Protein AF-A0A926GUL3-F1 (afdb_monomer_lite)

Secondary structure (DSSP, 8-state):
---PPPPP----------------PPP----S-------PPPPPSS-GGGHHHHHHHHHHHHHHHHHHHHHIIIIIHHHS-GGGS-HHHHHHHHHHHHHHHHHHHHHHHHHHHH--S-HHHHHHHHHHHHHHHHHHHHHHHTT----HHHHHHIIIIIHHHHHHHHHHHHHTT--SHHHHHHHHHHHHHHHHHHHHHSHHHHHHHTT-THHHHHSBT-----TT--S---HHHHT--B-HHHHHHHHHHHHHHHHTT--HHHHHHHHHHHHHHHHHHHHHH-PPPPSHHHHHHHHHHHHGGG----HHHHHHHHHHHHHHHHHHHHHHHHHHHHHHHHHHHHHHHHHHHTTGGGS---TT---EE-----TT-HHHHTT--TT-EEEEETTB-HHHHHHTT-HHHHHHHHHHH-EEEEEE-TT-SS-EEEEE-----

pLDDT: mean 81.29, std 16.84, range [35.5, 98.06]

Foldseek 3Di:
DDDDDDDDPPDDDDDDDDDPDPDPDDDDDDDDDDPPPPVPPDPPDDDCPCLVVLLVVLVVLLVVLLVVLLCCLPPVVVPDVCVPPDPVVLLVVLLVSLLSVLSSLLSLLLSLLSDPDALVVLLVQLVVLLVLLVVCVVCVVVVHDDPPVSLSCNQAPSLLNSLLSNLLSLLVVPPDPLVLLLVLLVLLLVLLLCCLPNPVVVCVVVVDLVQLSNWHQNDNPDPPPPPPPDCSSNLDTQHSSNSNNSSSLSSNCSNVVFDNPQLSVQLSVQQSVQSVCCVVVVDNDRSSNSSSVSSCVRRVVVDPDDPVSVVVSVVVSVVSVVVSVVSNVVSVVVVVVVVVVVVVVLCVLQVVVVVPCPDPQDKDFAQDDDPPDPCVVLVHDGGKIFQDKQNHGLSVCVVVVNNVVSVVCCQAQKIWTFIDHSPDPDTDIRTGHHDDD

Radius of gyration: 31.2 Å; chains: 1; bounding box: 83×80×85 Å

Structure (mmCIF, N/CA/C/O backbone):
data_AF-A0A926GUL3-F1
#
_entry.id   AF-A0A926GUL3-F1
#
loop_
_atom_site.group_PDB
_atom_site.id
_atom_site.type_symbol
_atom_site.label_atom_id
_atom_site.label_alt_id
_atom_site.label_comp_id
_atom_site.label_asym_id
_atom_site.label_entity_id
_atom_site.label_seq_id
_atom_site.pdbx_PDB_ins_code
_atom_site.Cartn_x
_atom_site.Cartn_y
_atom_site.Cartn_z
_atom_site.occupancy
_atom_site.B_iso_or_equiv
_atom_site.auth_seq_id
_atom_site.auth_comp_id
_atom_site.auth_asym_id
_atom_site.auth_atom_id
_atom_site.pdbx_PDB_model_num
ATOM 1 N N . ASP A 1 1 ? -39.884 53.398 3.215 1.00 43.50 1 ASP A N 1
ATOM 2 C CA . ASP A 1 1 ? -39.835 52.366 4.265 1.00 43.50 1 ASP A CA 1
ATOM 3 C C . ASP A 1 1 ? -38.412 52.069 4.685 1.00 43.50 1 ASP A C 1
ATOM 5 O O . ASP A 1 1 ? -37.784 51.127 4.225 1.00 43.50 1 ASP A O 1
ATOM 9 N N . THR A 1 2 ? -37.895 52.948 5.535 1.00 39.59 2 THR A N 1
ATOM 10 C CA . THR A 1 2 ? -36.598 52.853 6.206 1.00 39.59 2 THR A CA 1
ATOM 11 C C . THR A 1 2 ? -36.894 52.730 7.696 1.00 39.59 2 THR A C 1
ATOM 13 O O . THR A 1 2 ? -37.360 53.690 8.304 1.00 39.59 2 THR A O 1
ATOM 16 N N . GLY A 1 3 ? -36.718 51.532 8.255 1.00 40.47 3 GLY A N 1
ATOM 17 C CA . GLY A 1 3 ? -36.933 51.255 9.674 1.00 40.47 3 GLY A CA 1
ATOM 18 C C . GLY A 1 3 ? -35.628 51.376 10.451 1.00 40.47 3 GLY A C 1
ATOM 19 O O . GLY A 1 3 ? -34.802 50.469 10.401 1.00 40.47 3 GLY A O 1
ATOM 20 N N . GLU A 1 4 ? -35.452 52.494 11.149 1.00 43.16 4 GLU A N 1
ATOM 21 C CA . GLU A 1 4 ? -34.410 52.684 12.159 1.00 43.16 4 GLU A CA 1
ATOM 22 C C . GLU A 1 4 ? -34.867 52.070 13.489 1.00 43.16 4 GLU A C 1
ATOM 24 O O . GLU A 1 4 ? -35.950 52.379 13.989 1.00 43.16 4 GLU A O 1
ATOM 29 N N . THR A 1 5 ? -34.045 51.204 14.082 1.00 46.03 5 THR A N 1
ATOM 30 C CA . THR A 1 5 ? -34.223 50.744 15.465 1.00 46.03 5 THR A CA 1
ATOM 31 C C . THR A 1 5 ? -33.399 51.612 16.406 1.00 46.03 5 THR A C 1
ATOM 33 O O . THR A 1 5 ? -32.172 51.657 16.321 1.00 46.03 5 THR A O 1
ATOM 36 N N . TYR A 1 6 ? -34.118 52.290 17.294 1.00 47.81 6 TYR A N 1
ATOM 37 C CA . TYR A 1 6 ? -33.651 53.165 18.363 1.00 47.81 6 TYR A CA 1
ATOM 38 C C . TYR A 1 6 ? -32.886 52.365 19.436 1.00 47.81 6 TYR A C 1
ATOM 40 O O . TYR A 1 6 ? -33.373 51.337 19.904 1.00 47.81 6 TYR A O 1
ATOM 48 N N . PHE A 1 7 ? -31.692 52.829 19.812 1.00 49.81 7 PHE A N 1
ATOM 49 C CA . PHE A 1 7 ? -30.850 52.245 20.862 1.00 49.81 7 PHE A CA 1
ATOM 50 C C . PHE A 1 7 ? -31.010 53.083 22.139 1.00 49.81 7 PHE A C 1
ATOM 52 O O . PHE A 1 7 ? -30.735 54.282 22.117 1.00 49.81 7 PHE A O 1
ATOM 59 N N . ASP A 1 8 ? -31.478 52.470 23.228 1.00 56.69 8 ASP A N 1
ATOM 60 C CA . ASP A 1 8 ? -31.654 53.104 24.543 1.00 56.69 8 ASP A CA 1
ATOM 61 C C . ASP A 1 8 ? -30.373 52.925 25.390 1.00 56.69 8 ASP A C 1
ATOM 63 O O . ASP A 1 8 ? -29.989 51.787 25.664 1.00 56.69 8 ASP A O 1
ATOM 67 N N . PRO A 1 9 ? -29.663 54.003 25.783 1.00 48.97 9 PRO A N 1
ATOM 68 C CA . PRO A 1 9 ? -28.364 53.913 26.448 1.00 48.97 9 PRO A CA 1
ATOM 69 C C . PRO A 1 9 ? -28.423 53.974 27.989 1.00 48.97 9 PRO A C 1
ATOM 71 O O . PRO A 1 9 ? -27.456 54.416 28.608 1.00 48.97 9 PRO A O 1
ATOM 74 N N . THR A 1 10 ? -29.516 53.560 28.640 1.00 50.09 10 THR A N 1
ATOM 75 C CA . THR A 1 10 ? -29.685 53.753 30.100 1.00 50.09 10 THR A CA 1
ATOM 76 C C . THR A 1 10 ? -29.604 52.501 30.984 1.00 50.09 10 THR A C 1
ATOM 78 O O . THR A 1 10 ? -30.070 52.527 32.122 1.00 50.09 10 THR A O 1
ATOM 81 N N . GLU A 1 11 ? -28.934 51.430 30.547 1.00 47.44 11 GLU A N 1
ATOM 82 C CA . GLU A 1 11 ? -28.705 50.252 31.402 1.00 47.44 11 GLU A CA 1
ATOM 83 C C . GLU A 1 11 ? -27.332 50.295 32.119 1.00 47.44 11 GLU A C 1
ATOM 85 O O . GLU A 1 11 ? -26.288 50.351 31.460 1.00 47.44 11 GLU A O 1
ATOM 90 N N . PRO A 1 12 ? -27.282 50.292 33.468 1.00 49.47 12 PRO A N 1
ATOM 91 C CA . PRO A 1 12 ? -26.031 50.335 34.218 1.00 49.47 12 PRO A CA 1
ATOM 92 C C . PRO A 1 12 ? -25.277 48.999 34.157 1.00 49.47 12 PRO A C 1
ATOM 94 O O . PRO A 1 12 ? -25.851 47.920 34.293 1.00 49.47 12 PRO A O 1
ATOM 97 N N . ALA A 1 13 ? -23.956 49.096 33.992 1.00 53.69 13 ALA A N 1
ATOM 98 C CA . ALA A 1 13 ? -23.019 47.982 33.898 1.00 53.69 13 ALA A CA 1
ATOM 99 C C . ALA A 1 13 ? -23.035 47.095 35.158 1.00 53.69 13 ALA A C 1
ATOM 101 O O . ALA A 1 13 ? -22.358 47.379 36.146 1.00 53.69 13 ALA A O 1
ATOM 102 N N . ALA A 1 14 ? -23.790 45.998 35.100 1.00 42.88 14 ALA A N 1
ATOM 103 C CA . ALA A 1 14 ? -23.750 44.934 36.090 1.00 42.88 14 ALA A CA 1
ATOM 104 C C . ALA A 1 14 ? -22.632 43.928 35.757 1.00 42.88 14 ALA A C 1
ATOM 106 O O . ALA A 1 14 ? -22.643 43.257 34.724 1.00 42.88 14 ALA A O 1
ATOM 107 N N . ASP A 1 15 ? -21.642 43.914 36.647 1.00 45.38 15 ASP A N 1
ATOM 108 C CA . ASP A 1 15 ? -20.749 42.823 37.049 1.00 45.38 15 ASP A CA 1
ATOM 109 C C . ASP A 1 15 ? -20.768 41.537 36.192 1.00 45.38 15 ASP A C 1
ATOM 111 O O . ASP A 1 15 ? -21.610 40.649 36.347 1.00 45.38 15 ASP A O 1
ATOM 115 N N . ARG A 1 16 ? -19.788 41.416 35.286 1.00 37.22 16 ARG A N 1
ATOM 116 C CA . ARG A 1 16 ? -19.527 40.195 34.512 1.00 37.22 16 ARG A CA 1
ATOM 117 C C . ARG A 1 16 ? -18.467 39.348 35.211 1.00 37.22 16 ARG A C 1
ATOM 119 O O . ARG A 1 16 ? -17.282 39.435 34.898 1.00 37.22 16 ARG A O 1
ATOM 126 N N . SER A 1 17 ? -18.918 38.464 36.093 1.00 37.03 17 SER A N 1
ATOM 127 C CA . SER A 1 17 ? -18.173 37.249 36.436 1.00 37.03 17 SER A CA 1
ATOM 128 C C . SER A 1 17 ? -18.239 36.248 35.265 1.00 37.03 17 SER A C 1
ATOM 130 O O . SER A 1 17 ? -19.301 36.104 34.654 1.00 37.03 17 SER A O 1
ATOM 132 N N . PRO A 1 18 ? -17.149 35.538 34.911 1.00 40.62 18 PRO A N 1
ATOM 133 C CA . PRO A 1 18 ? -17.146 34.609 33.784 1.00 40.62 18 PRO A CA 1
ATOM 134 C C . PRO A 1 18 ? -17.850 33.298 34.163 1.00 40.62 18 PRO A C 1
ATOM 136 O O . PRO A 1 18 ? -17.238 32.366 34.680 1.00 40.62 18 PRO A O 1
ATOM 139 N N . VAL A 1 19 ? -19.151 33.217 33.884 1.00 38.78 19 VAL A N 1
ATOM 140 C CA . VAL A 1 19 ? -19.893 31.952 33.883 1.00 38.78 19 VAL A CA 1
ATOM 141 C C . VAL A 1 19 ? -19.666 31.276 32.533 1.00 38.78 19 VAL A C 1
ATOM 143 O O . VAL A 1 19 ? -20.175 31.703 31.499 1.00 38.78 19 VAL A O 1
ATOM 146 N N . VAL A 1 20 ? -18.865 30.212 32.544 1.00 48.06 20 VAL A N 1
ATOM 147 C CA . VAL A 1 20 ? -18.737 29.264 31.434 1.00 48.06 20 VAL A CA 1
ATOM 148 C C . VAL A 1 20 ? -20.038 28.461 31.365 1.00 48.06 20 VAL A C 1
ATOM 150 O O . VAL A 1 20 ? -20.198 27.465 32.067 1.00 48.06 20 VAL A O 1
ATOM 153 N N . ALA A 1 21 ? -20.986 28.920 30.548 1.00 37.88 21 ALA A N 1
ATOM 154 C CA . ALA A 1 21 ? -22.231 28.216 30.268 1.00 37.88 21 ALA A CA 1
ATOM 155 C C . ALA A 1 21 ? -22.086 27.376 28.988 1.00 37.88 21 ALA A C 1
ATOM 157 O O . ALA A 1 21 ? -22.093 27.887 27.869 1.00 37.88 21 ALA A O 1
ATOM 158 N N . ASN A 1 22 ? -21.950 26.063 29.179 1.00 48.53 22 ASN A N 1
ATOM 159 C CA . ASN A 1 22 ? -22.409 25.067 28.219 1.00 48.53 22 ASN A CA 1
ATOM 160 C C . ASN A 1 22 ? -23.938 25.044 28.296 1.00 48.53 22 ASN A C 1
ATOM 162 O O . ASN A 1 22 ? -24.483 24.509 29.258 1.00 48.53 22 ASN A O 1
ATOM 166 N N . GLU A 1 23 ? -24.625 25.586 27.296 1.00 35.50 23 GLU A N 1
ATOM 167 C CA . GLU A 1 23 ? -26.082 25.486 27.209 1.00 35.50 23 GLU A CA 1
ATOM 168 C C . GLU A 1 23 ? -26.498 25.221 25.756 1.00 35.50 23 GLU A C 1
ATOM 170 O O . GLU A 1 23 ? -26.817 26.114 24.979 1.00 35.50 23 GLU A O 1
ATOM 175 N N . PHE A 1 24 ? -26.446 23.945 25.368 1.00 38.06 24 PHE A N 1
ATOM 176 C CA . PHE A 1 24 ? -27.265 23.430 24.274 1.00 38.06 24 PHE A CA 1
ATOM 177 C C . PHE A 1 24 ? -28.557 22.907 24.902 1.00 38.06 24 PHE A C 1
ATOM 179 O O . PHE A 1 24 ? -28.586 21.811 25.461 1.00 38.06 24 PHE A O 1
ATOM 186 N N . ALA A 1 25 ? -29.615 23.713 24.839 1.00 36.50 25 ALA A N 1
ATOM 187 C CA . ALA A 1 25 ? -30.956 23.296 25.222 1.00 36.50 25 ALA A CA 1
ATOM 188 C C . ALA A 1 25 ? -31.497 22.248 24.221 1.00 36.50 25 ALA A C 1
ATOM 190 O O . ALA A 1 25 ? -31.388 22.456 23.008 1.00 36.50 25 ALA A O 1
ATOM 191 N N . PRO A 1 26 ? -32.091 21.129 24.677 1.00 48.09 26 PRO A N 1
ATOM 192 C CA . PRO A 1 26 ? -32.763 20.192 23.792 1.00 48.09 26 PRO A CA 1
ATOM 193 C C . PRO A 1 26 ? -34.141 20.725 23.382 1.00 48.09 26 PRO A C 1
ATOM 195 O O . PRO A 1 26 ? -34.960 21.125 24.208 1.00 48.09 26 PRO A O 1
ATOM 198 N N . VAL A 1 27 ? -34.392 20.683 22.075 1.00 44.69 27 VAL A N 1
ATOM 199 C CA . VAL A 1 27 ? -35.704 20.875 21.452 1.00 44.69 27 VAL A CA 1
ATOM 200 C C . VAL A 1 27 ? -36.657 19.796 21.974 1.00 44.69 27 VAL A C 1
ATOM 202 O O . VAL A 1 27 ? -36.410 18.606 21.780 1.00 44.69 27 VAL A O 1
ATOM 205 N N . SER A 1 28 ? -37.748 20.199 22.633 1.00 45.41 28 SER A N 1
ATOM 206 C CA . SER A 1 28 ? -38.813 19.282 23.043 1.00 45.41 28 SER A CA 1
ATOM 207 C C . SER A 1 28 ? -39.594 18.826 21.810 1.00 45.41 28 SER A C 1
ATOM 209 O O . SER A 1 28 ? -40.370 19.593 21.237 1.00 45.41 28 SER A O 1
ATOM 211 N N . GLN A 1 29 ? -39.377 17.583 21.390 1.00 45.66 29 GLN A N 1
ATOM 212 C CA . GLN A 1 29 ? -40.174 16.928 20.361 1.00 45.66 29 GLN A CA 1
ATOM 213 C C . GLN A 1 29 ? -41.268 16.110 21.053 1.00 45.66 29 GLN A C 1
ATOM 215 O O . GLN A 1 29 ? -40.984 15.185 21.811 1.00 45.66 29 GLN A O 1
ATOM 220 N N . THR A 1 30 ? -42.514 16.517 20.834 1.00 49.25 30 THR A N 1
ATOM 221 C CA . THR A 1 30 ? -43.728 15.900 21.363 1.00 49.25 30 THR A CA 1
ATOM 222 C C . THR A 1 30 ? -44.063 14.589 20.644 1.00 49.25 30 THR A C 1
ATOM 224 O O . THR A 1 30 ? -44.147 14.535 19.421 1.00 49.25 30 THR A O 1
ATOM 227 N N . ASP A 1 31 ? -44.252 13.556 21.465 1.00 50.00 31 ASP A N 1
ATOM 228 C CA . ASP A 1 31 ? -45.181 12.425 21.374 1.00 50.00 31 ASP A CA 1
ATOM 229 C C . ASP A 1 31 ? -45.368 11.671 20.047 1.00 50.00 31 ASP A C 1
ATOM 231 O O . ASP A 1 31 ? -46.116 12.062 19.152 1.00 50.00 31 ASP A O 1
ATOM 235 N N . GLY A 1 32 ? -44.808 10.455 20.017 1.00 52.62 32 GLY A N 1
ATOM 236 C CA . GLY A 1 32 ? -45.192 9.405 19.076 1.00 52.62 32 GLY A CA 1
ATOM 237 C C . GLY A 1 32 ? -44.403 8.103 19.248 1.00 52.62 32 GLY A C 1
ATOM 238 O O . GLY A 1 32 ? -43.419 7.893 18.552 1.00 52.62 32 GLY A O 1
ATOM 239 N N . ALA A 1 33 ? -44.891 7.217 20.127 1.00 47.62 33 ALA A N 1
ATOM 240 C CA . ALA A 1 33 ? -44.475 5.820 20.358 1.00 47.62 33 ALA A CA 1
ATOM 241 C C . ALA A 1 33 ? -43.126 5.577 21.085 1.00 47.62 33 ALA A C 1
ATOM 243 O O . ALA A 1 33 ? -42.056 5.441 20.495 1.00 47.62 33 ALA A O 1
ATOM 244 N N . ASN A 1 34 ? -43.242 5.421 22.410 1.00 49.00 34 ASN A N 1
ATOM 245 C CA . ASN A 1 34 ? -42.212 5.011 23.367 1.00 49.00 34 ASN A CA 1
ATOM 246 C C . ASN A 1 34 ? -41.619 3.620 23.067 1.00 49.00 34 ASN A C 1
ATOM 248 O O . ASN A 1 34 ? -42.086 2.600 23.569 1.00 49.00 34 ASN A O 1
ATOM 252 N N . THR A 1 35 ? -40.502 3.591 22.349 1.00 50.16 35 THR A N 1
ATOM 253 C CA . THR A 1 35 ? -39.385 2.701 22.693 1.00 50.16 35 THR A CA 1
ATOM 254 C C . THR A 1 35 ? -38.302 3.583 23.285 1.00 50.16 35 THR A C 1
ATOM 256 O O . THR A 1 35 ? -37.533 4.194 22.547 1.00 50.16 35 THR A O 1
ATOM 259 N N . THR A 1 36 ? -38.284 3.702 24.613 1.00 51.44 36 THR A N 1
ATOM 260 C CA . THR A 1 36 ? -37.232 4.380 25.376 1.00 51.44 36 THR A CA 1
ATOM 261 C C . THR A 1 36 ? -35.914 3.649 25.140 1.00 51.44 36 THR A C 1
ATOM 263 O O . THR A 1 36 ? -35.559 2.719 25.862 1.00 51.44 36 THR A O 1
ATOM 266 N N . ALA A 1 37 ? -35.218 4.022 24.065 1.00 53.16 37 ALA A N 1
ATOM 267 C CA . ALA A 1 37 ? -33.822 3.689 23.871 1.00 53.16 37 ALA A CA 1
ATOM 268 C C . ALA A 1 37 ? -33.073 4.338 25.032 1.00 53.16 37 ALA A C 1
ATOM 270 O O . ALA A 1 37 ? -32.967 5.557 25.104 1.00 53.16 37 ALA A O 1
ATOM 271 N N . ASP A 1 38 ? -32.660 3.504 25.975 1.00 52.19 38 ASP A N 1
ATOM 272 C CA . ASP A 1 38 ? -31.881 3.864 27.146 1.00 52.19 38 ASP A CA 1
ATOM 273 C C . ASP A 1 38 ? -30.625 4.637 26.703 1.00 52.19 38 ASP A C 1
ATOM 275 O O . ASP A 1 38 ? -29.652 4.062 26.215 1.00 52.19 38 ASP A O 1
ATOM 279 N N . THR A 1 39 ? -30.683 5.969 26.782 1.00 57.38 39 THR A N 1
ATOM 280 C CA . THR A 1 39 ? -29.569 6.880 26.490 1.00 57.38 39 THR A CA 1
ATOM 281 C C . THR A 1 39 ? -28.675 7.059 27.712 1.00 57.38 39 THR A C 1
ATOM 283 O O . THR A 1 39 ? -28.061 8.118 27.867 1.00 57.38 39 THR A O 1
ATOM 286 N N . SER A 1 40 ? -28.617 6.078 28.619 1.00 57.56 40 SER A N 1
ATOM 287 C CA . SER A 1 40 ? -27.696 6.158 29.744 1.00 57.56 40 SER A CA 1
ATOM 288 C C . SER A 1 40 ? -26.271 6.359 29.202 1.00 57.56 40 SER A C 1
ATOM 290 O O . SER A 1 40 ? -25.838 5.649 28.285 1.00 57.56 40 SER A O 1
ATOM 292 N N . PRO A 1 41 ? -25.552 7.392 29.686 1.00 59.59 41 PRO A N 1
ATOM 293 C CA . PRO A 1 41 ? -24.214 7.700 29.211 1.00 59.59 41 PRO A CA 1
ATOM 294 C C . PRO A 1 41 ? -23.353 6.452 29.376 1.00 59.59 41 PRO A C 1
ATOM 296 O O . PRO A 1 41 ? -23.293 5.874 30.463 1.00 59.59 41 PRO A O 1
ATOM 299 N N . LEU A 1 42 ? -22.731 6.017 28.273 1.00 57.81 42 LEU A N 1
ATOM 300 C CA . LEU A 1 42 ? -21.856 4.848 28.262 1.00 57.81 42 LEU A CA 1
ATOM 301 C C . LEU A 1 42 ? -20.903 4.942 29.460 1.00 57.81 42 LEU A C 1
ATOM 303 O O . LEU A 1 42 ? -20.270 5.990 29.630 1.00 57.81 42 LEU A O 1
ATOM 307 N N . PRO A 1 43 ? -20.794 3.885 30.286 1.00 59.78 43 PRO A N 1
ATOM 308 C CA . PRO A 1 43 ? -19.964 3.924 31.476 1.00 59.78 43 PRO A CA 1
ATOM 309 C C . PRO A 1 43 ? -18.552 4.369 31.076 1.00 59.78 43 PRO A C 1
ATOM 311 O O . PRO A 1 43 ? -18.031 3.866 30.061 1.00 59.78 43 PRO A O 1
ATOM 314 N N . PRO A 1 44 ? -17.954 5.323 31.820 1.00 60.09 44 PRO A N 1
ATOM 315 C CA . PRO A 1 44 ? -16.656 5.886 31.484 1.00 60.09 44 PRO A CA 1
ATOM 316 C C . PRO A 1 44 ? -15.677 4.744 31.213 1.00 60.09 44 PRO A C 1
ATOM 318 O O . PRO A 1 44 ? -15.606 3.783 31.981 1.00 60.09 44 PRO A O 1
ATOM 321 N N . LEU A 1 45 ? -14.995 4.802 30.060 1.00 57.88 45 LEU A N 1
ATOM 322 C CA . LEU A 1 45 ? -13.934 3.858 29.710 1.00 57.88 45 LEU A CA 1
ATOM 323 C C . LEU A 1 45 ? -12.943 3.846 30.877 1.00 57.88 45 LEU A C 1
ATOM 325 O O . LEU A 1 45 ? -12.224 4.821 31.021 1.00 57.88 45 LEU A O 1
ATOM 329 N N . VAL A 1 46 ? -12.958 2.772 31.674 1.00 56.22 46 VAL A N 1
ATOM 330 C CA . VAL A 1 46 ? -11.933 2.347 32.641 1.00 56.22 46 VAL A CA 1
ATOM 331 C C . VAL A 1 46 ? -11.333 3.495 33.462 1.00 56.22 46 VAL A C 1
ATOM 333 O O . VAL A 1 46 ? -10.513 4.267 32.980 1.00 56.22 46 VAL A O 1
ATOM 336 N N . THR A 1 47 ? -11.675 3.563 34.747 1.00 55.22 47 THR A N 1
ATOM 337 C CA . THR A 1 47 ? -11.004 4.437 35.720 1.00 55.22 47 THR A CA 1
ATOM 338 C C . THR A 1 47 ? -9.476 4.382 35.540 1.00 55.22 47 THR A C 1
ATOM 340 O O . THR A 1 47 ? -8.874 3.311 35.594 1.00 55.22 47 THR A O 1
ATOM 343 N N . ASN A 1 48 ? -8.890 5.551 35.259 1.00 61.44 48 ASN A N 1
ATOM 344 C CA . ASN A 1 48 ? -7.597 5.818 34.605 1.00 61.44 48 ASN A CA 1
ATOM 345 C C . ASN A 1 48 ? -6.329 5.147 35.172 1.00 61.44 48 ASN A C 1
ATOM 347 O O . ASN A 1 48 ? -5.262 5.288 34.576 1.00 61.44 48 ASN A O 1
ATOM 351 N N . GLU A 1 49 ? -6.390 4.439 36.295 1.00 78.50 49 GLU A N 1
ATOM 352 C CA . GLU A 1 49 ? -5.185 4.013 37.018 1.00 78.50 49 GLU A CA 1
ATOM 353 C C . GLU A 1 49 ? -4.345 2.975 36.254 1.00 78.50 49 GLU A C 1
ATOM 355 O O . GLU A 1 49 ? -3.119 2.994 36.338 1.00 78.50 49 GLU A O 1
ATOM 360 N N . PHE A 1 50 ? -4.962 2.126 35.423 1.00 79.56 50 PHE A N 1
ATOM 361 C CA . PHE A 1 50 ? -4.242 1.097 34.651 1.00 79.56 50 PHE A CA 1
ATOM 362 C C . PHE A 1 50 ? -3.898 1.499 33.210 1.00 79.56 50 PHE A C 1
ATOM 364 O O . PHE A 1 50 ? -3.213 0.750 32.505 1.00 79.56 50 PHE A O 1
ATOM 371 N N . ALA A 1 51 ? -4.344 2.671 32.749 1.00 84.19 51 ALA A N 1
ATOM 372 C CA . ALA A 1 51 ? -4.129 3.104 31.369 1.00 84.19 51 ALA A CA 1
ATOM 373 C C . ALA A 1 51 ? -2.635 3.234 30.990 1.00 84.19 51 ALA A C 1
ATOM 375 O O . ALA A 1 51 ? -2.265 2.733 29.924 1.00 84.19 51 ALA A O 1
ATOM 376 N N . PRO A 1 52 ? -1.744 3.803 31.832 1.00 89.69 52 PRO A N 1
ATOM 377 C CA . PRO A 1 52 ? -0.333 3.966 31.472 1.00 89.69 52 PRO A CA 1
ATOM 378 C C . PRO A 1 52 ? 0.398 2.633 31.281 1.00 89.69 52 PRO A C 1
ATOM 380 O O . PRO A 1 52 ? 1.160 2.478 30.327 1.00 89.69 52 PRO A O 1
ATOM 383 N N . ALA A 1 53 ? 0.136 1.651 32.151 1.00 91.44 53 ALA A N 1
ATOM 384 C CA . ALA A 1 53 ? 0.759 0.331 32.077 1.00 91.44 53 ALA A CA 1
ATOM 385 C C . ALA A 1 53 ? 0.326 -0.430 30.815 1.00 91.44 53 ALA A C 1
ATOM 387 O O . ALA A 1 53 ? 1.156 -1.043 30.143 1.00 91.44 53 ALA A O 1
ATOM 388 N N . LEU A 1 54 ? -0.959 -0.342 30.453 1.00 91.50 54 LEU A N 1
ATOM 389 C CA . LEU A 1 54 ? -1.468 -0.948 29.225 1.00 91.50 54 LEU A CA 1
ATOM 390 C C . LEU A 1 54 ? -0.862 -0.286 27.980 1.00 91.50 54 LEU A C 1
ATOM 392 O O . LEU A 1 54 ? -0.417 -0.992 27.081 1.00 91.50 54 LEU A O 1
ATOM 396 N N . ILE A 1 55 ? -0.791 1.050 27.938 1.00 91.88 55 ILE A N 1
ATOM 397 C CA . ILE A 1 55 ? -0.159 1.783 26.827 1.00 91.88 55 ILE A CA 1
ATOM 398 C C . ILE A 1 55 ? 1.312 1.375 26.688 1.00 91.88 55 ILE A C 1
ATOM 400 O O . ILE A 1 55 ? 1.758 1.076 25.580 1.00 91.88 55 ILE A O 1
ATOM 404 N N . ALA A 1 56 ? 2.052 1.317 27.798 1.00 92.00 56 ALA A N 1
ATOM 405 C CA . ALA A 1 56 ? 3.451 0.904 27.800 1.00 92.00 56 ALA A CA 1
ATOM 406 C C . ALA A 1 56 ? 3.626 -0.527 27.267 1.00 92.00 56 ALA A C 1
ATOM 408 O O . ALA A 1 56 ? 4.522 -0.769 26.461 1.00 92.00 56 ALA A O 1
ATOM 409 N N . LEU A 1 57 ? 2.745 -1.457 27.650 1.00 94.19 57 LEU A N 1
ATOM 410 C CA . LEU A 1 57 ? 2.766 -2.835 27.159 1.00 94.19 57 LEU A CA 1
ATOM 411 C C . LEU A 1 57 ? 2.472 -2.925 25.653 1.00 94.19 57 LEU A C 1
ATOM 413 O O . LEU A 1 57 ? 3.159 -3.657 24.939 1.00 94.19 57 LEU A O 1
ATOM 417 N N . GLU A 1 58 ? 1.475 -2.188 25.158 1.00 93.00 58 GLU A N 1
ATOM 418 C CA . GLU A 1 58 ? 1.124 -2.160 23.732 1.00 93.00 58 GLU A CA 1
ATOM 419 C C . GLU A 1 58 ? 2.275 -1.568 22.894 1.00 93.00 58 GLU A C 1
ATOM 421 O O . GLU A 1 58 ? 2.651 -2.140 21.869 1.00 93.00 58 GLU A O 1
ATOM 426 N N . LEU A 1 59 ? 2.904 -0.483 23.369 1.00 91.56 59 LEU A N 1
ATOM 427 C CA . LEU A 1 59 ? 4.081 0.121 22.733 1.00 91.56 59 LEU A CA 1
ATOM 428 C C . LEU A 1 59 ? 5.306 -0.798 22.771 1.00 91.56 59 LEU A C 1
ATOM 430 O O . LEU A 1 59 ? 5.987 -0.935 21.757 1.00 91.56 59 LEU A O 1
ATOM 434 N N . ALA A 1 60 ? 5.577 -1.452 23.903 1.00 92.75 60 ALA A N 1
ATOM 435 C CA . ALA A 1 60 ? 6.679 -2.404 24.027 1.00 92.75 60 ALA A CA 1
ATOM 436 C C . ALA A 1 60 ? 6.482 -3.605 23.093 1.00 92.75 60 ALA A C 1
ATOM 438 O O . ALA A 1 60 ? 7.414 -4.015 22.405 1.00 92.75 60 ALA A O 1
ATOM 439 N N . THR A 1 61 ? 5.255 -4.127 23.008 1.00 93.19 61 THR A N 1
ATOM 440 C CA . THR A 1 61 ? 4.903 -5.223 22.095 1.00 93.19 61 THR A CA 1
ATOM 441 C C . THR A 1 61 ? 5.094 -4.805 20.640 1.00 93.19 61 THR A C 1
ATOM 443 O O . THR A 1 61 ? 5.705 -5.543 19.869 1.00 93.19 61 THR A O 1
ATOM 446 N N . PHE A 1 62 ? 4.616 -3.614 20.265 1.00 92.94 62 PHE A N 1
ATOM 447 C CA . PHE A 1 62 ? 4.847 -3.056 18.936 1.00 92.94 62 PHE A CA 1
ATOM 448 C C . PHE A 1 62 ? 6.343 -2.920 18.631 1.00 92.94 62 PHE A C 1
ATOM 450 O O . PHE A 1 62 ? 6.787 -3.401 17.594 1.00 92.94 62 PHE A O 1
ATOM 457 N N . ALA A 1 63 ? 7.122 -2.320 19.535 1.00 90.06 63 ALA A N 1
ATOM 458 C CA . ALA A 1 63 ? 8.553 -2.110 19.342 1.00 90.06 63 ALA A CA 1
ATOM 459 C C . ALA A 1 63 ? 9.308 -3.437 19.178 1.00 90.06 63 ALA A C 1
ATOM 461 O O . ALA A 1 63 ? 10.101 -3.580 18.251 1.00 90.06 63 ALA A O 1
ATOM 462 N N . LEU A 1 64 ? 9.019 -4.434 20.023 1.00 93.88 64 LEU A N 1
ATOM 463 C CA . LEU A 1 64 ? 9.608 -5.770 19.913 1.00 93.88 64 LEU A CA 1
ATOM 464 C C . LEU A 1 64 ? 9.259 -6.435 18.580 1.00 93.88 64 LEU A C 1
ATOM 466 O O . LEU A 1 64 ? 10.144 -6.982 17.923 1.00 93.88 64 LEU A O 1
ATOM 470 N N . LEU A 1 65 ? 7.996 -6.360 18.153 1.00 92.62 65 LEU A N 1
ATOM 471 C CA . LEU A 1 65 ? 7.565 -6.957 16.893 1.00 92.62 65 LEU A CA 1
ATOM 472 C C . LEU A 1 65 ? 8.166 -6.226 15.686 1.00 92.62 65 LEU A C 1
ATOM 474 O O . LEU A 1 65 ? 8.625 -6.877 14.755 1.00 92.62 65 LEU A O 1
ATOM 478 N N . ALA A 1 66 ? 8.225 -4.894 15.708 1.00 88.31 66 ALA A N 1
ATOM 479 C CA . ALA A 1 66 ? 8.852 -4.093 14.660 1.00 88.31 66 ALA A CA 1
ATOM 480 C C . ALA A 1 66 ? 10.354 -4.398 14.546 1.00 88.31 66 ALA A C 1
ATOM 482 O O . ALA A 1 66 ? 10.858 -4.591 13.438 1.00 88.31 66 ALA A O 1
ATOM 483 N N . CYS A 1 67 ? 11.057 -4.524 15.677 1.00 88.94 67 CYS A N 1
ATOM 484 C CA . CYS A 1 67 ? 12.452 -4.961 15.716 1.00 88.94 67 CYS A CA 1
ATOM 485 C C . CYS A 1 67 ? 12.616 -6.376 15.151 1.00 88.94 67 CYS A C 1
ATOM 487 O O . CYS A 1 67 ? 13.483 -6.591 14.306 1.00 88.94 67 CYS A O 1
ATOM 489 N N . LEU A 1 68 ? 11.765 -7.325 15.559 1.00 91.06 68 LEU A N 1
ATOM 490 C CA . LEU A 1 68 ? 11.798 -8.704 15.069 1.00 91.06 68 LEU A CA 1
ATOM 491 C C . LEU A 1 68 ? 11.529 -8.782 13.562 1.00 91.06 68 LEU A C 1
ATOM 493 O O . LEU A 1 68 ? 12.271 -9.442 12.845 1.00 91.06 68 LEU A O 1
ATOM 497 N N . LEU A 1 69 ? 10.509 -8.087 13.060 1.00 88.88 69 LEU A N 1
ATOM 498 C CA . LEU A 1 69 ? 10.160 -8.066 11.637 1.00 88.88 69 LEU A CA 1
ATOM 499 C C . LEU A 1 69 ? 11.244 -7.379 10.806 1.00 88.88 69 LEU A C 1
ATOM 501 O O . LEU A 1 69 ? 11.584 -7.859 9.728 1.00 88.88 69 LEU A O 1
ATOM 505 N N . THR A 1 70 ? 11.838 -6.300 11.315 1.00 83.62 70 THR A N 1
ATOM 506 C CA . THR A 1 70 ? 12.988 -5.652 10.667 1.00 83.62 70 THR A CA 1
ATOM 507 C C . THR A 1 70 ? 14.188 -6.594 10.632 1.00 83.62 70 THR A C 1
ATOM 509 O O . THR A 1 70 ? 14.860 -6.701 9.607 1.00 83.62 70 THR A O 1
ATOM 512 N N . PHE A 1 71 ? 14.434 -7.318 11.728 1.00 85.25 71 PHE A N 1
ATOM 513 C CA . PHE A 1 71 ? 15.498 -8.309 11.803 1.00 85.25 71 PHE A CA 1
ATOM 514 C C . PHE A 1 71 ? 15.273 -9.446 10.800 1.00 85.25 71 PHE A C 1
ATOM 516 O O . PHE A 1 71 ? 16.166 -9.744 10.011 1.00 85.25 71 PHE A O 1
ATOM 523 N N . VAL A 1 72 ? 14.072 -10.028 10.762 1.00 85.50 72 VAL A N 1
ATOM 524 C CA . VAL A 1 72 ? 13.694 -11.073 9.798 1.00 85.50 72 VAL A CA 1
ATOM 525 C C . VAL A 1 72 ? 13.860 -10.569 8.366 1.00 85.50 72 VAL A C 1
ATOM 527 O O . VAL A 1 72 ? 14.556 -11.210 7.584 1.00 85.50 72 VAL A O 1
ATOM 530 N N . ASN A 1 73 ? 13.312 -9.395 8.040 1.00 79.94 73 ASN A N 1
ATOM 531 C CA . ASN A 1 73 ? 13.404 -8.825 6.696 1.00 79.94 73 ASN A CA 1
ATOM 532 C C . ASN A 1 73 ? 14.866 -8.635 6.255 1.00 79.94 73 ASN A C 1
ATOM 534 O O . ASN A 1 73 ? 15.241 -8.929 5.122 1.00 79.94 73 ASN A O 1
ATOM 538 N N . ARG A 1 74 ? 15.728 -8.171 7.167 1.00 76.06 74 ARG A N 1
ATOM 539 C CA . ARG A 1 74 ? 17.097 -7.787 6.814 1.00 76.06 74 ARG A CA 1
ATOM 540 C C . ARG A 1 74 ? 18.108 -8.925 6.870 1.00 76.06 74 ARG A C 1
ATOM 542 O O . ARG A 1 74 ? 19.038 -8.943 6.066 1.00 76.06 74 ARG A O 1
ATOM 549 N N . PHE A 1 75 ? 17.975 -9.820 7.841 1.00 81.00 75 PHE A N 1
ATOM 550 C CA . PHE A 1 75 ? 18.994 -10.821 8.142 1.00 81.00 75 PHE A CA 1
ATOM 551 C C . PHE A 1 75 ? 18.620 -12.214 7.652 1.00 81.00 75 PHE A C 1
ATOM 553 O O . PHE A 1 75 ? 19.521 -12.962 7.278 1.00 81.00 75 PHE A O 1
ATOM 560 N N . LEU A 1 76 ? 17.332 -12.570 7.587 1.00 80.56 76 LEU A N 1
ATOM 561 C CA . LEU A 1 76 ? 16.945 -13.932 7.213 1.00 80.56 76 LEU A CA 1
ATOM 562 C C . LEU A 1 76 ? 17.397 -14.272 5.786 1.00 80.56 76 LEU A C 1
ATOM 564 O O . LEU A 1 76 ? 18.022 -15.308 5.582 1.00 80.56 76 LEU A O 1
ATOM 568 N N . GLY A 1 77 ? 17.215 -13.348 4.836 1.00 67.44 77 GLY A N 1
ATOM 569 C CA . GLY A 1 77 ? 17.698 -13.508 3.457 1.00 67.44 77 GLY A CA 1
ATOM 570 C C . GLY A 1 77 ? 19.225 -13.477 3.300 1.00 67.44 77 GLY A C 1
ATOM 571 O O . GLY A 1 77 ? 19.729 -13.786 2.225 1.00 67.44 77 GLY A O 1
ATOM 572 N N . ARG A 1 78 ? 19.974 -13.105 4.349 1.00 76.06 78 ARG A N 1
ATOM 573 C CA . ARG A 1 78 ? 21.446 -13.147 4.361 1.00 76.06 78 ARG A CA 1
ATOM 574 C C . ARG A 1 78 ? 21.989 -14.466 4.912 1.00 76.06 78 ARG A C 1
ATOM 576 O O . ARG A 1 78 ? 23.076 -14.870 4.514 1.00 76.06 78 ARG A O 1
ATOM 583 N N . PHE A 1 79 ? 21.276 -15.099 5.843 1.00 79.81 79 PHE A N 1
ATOM 584 C CA . PHE A 1 79 ? 21.756 -16.293 6.550 1.00 79.81 79 PHE A CA 1
ATOM 585 C C . PHE A 1 79 ? 21.144 -17.602 6.055 1.00 79.81 79 PHE A C 1
ATOM 587 O O . PHE A 1 79 ? 21.765 -18.648 6.223 1.00 79.81 79 PHE A O 1
ATOM 594 N N . VAL A 1 80 ? 19.950 -17.563 5.465 1.00 76.44 80 VAL A N 1
ATOM 595 C CA . VAL A 1 80 ? 19.257 -18.756 4.975 1.00 76.44 80 VAL A CA 1
ATOM 596 C C . VAL A 1 80 ? 19.230 -18.700 3.446 1.00 76.44 80 VAL A C 1
ATOM 598 O O . VAL A 1 80 ? 18.584 -17.802 2.904 1.00 76.44 80 VAL A O 1
ATOM 601 N N . PRO A 1 81 ? 19.923 -19.608 2.729 1.00 73.62 81 PRO A N 1
ATOM 602 C CA . PRO A 1 81 ? 19.771 -19.731 1.285 1.00 73.62 81 PRO A CA 1
ATOM 603 C C . PRO A 1 81 ? 18.353 -20.231 0.996 1.00 73.62 81 PRO A C 1
ATOM 605 O O . PRO A 1 81 ? 18.030 -21.397 1.201 1.00 73.62 81 PRO A O 1
ATOM 608 N N . LEU A 1 82 ? 17.475 -19.317 0.586 1.00 69.69 82 LEU A N 1
ATOM 609 C CA . LEU A 1 82 ? 16.064 -19.623 0.336 1.00 69.69 82 LEU A CA 1
ATOM 610 C C . LEU A 1 82 ? 15.848 -20.380 -0.987 1.00 69.69 82 LEU A C 1
ATOM 612 O O . LEU A 1 82 ? 14.770 -20.927 -1.167 1.00 69.69 82 LEU A O 1
ATOM 616 N N . ASP A 1 83 ? 16.863 -20.471 -1.860 1.00 75.56 83 ASP A N 1
ATOM 617 C CA . ASP A 1 83 ? 16.820 -21.244 -3.120 1.00 75.56 83 ASP A CA 1
ATOM 618 C C . ASP A 1 83 ? 16.420 -22.723 -2.902 1.00 75.56 83 ASP A C 1
ATOM 620 O O . ASP A 1 83 ? 15.853 -23.342 -3.801 1.00 75.56 83 ASP A O 1
ATOM 624 N N . ASP A 1 84 ? 16.684 -23.277 -1.712 1.00 73.88 84 ASP A N 1
ATOM 625 C CA . ASP A 1 84 ? 16.387 -24.674 -1.373 1.00 73.88 84 ASP A CA 1
ATOM 626 C C . ASP A 1 84 ? 15.034 -24.861 -0.662 1.00 73.88 84 ASP A C 1
ATOM 628 O O . ASP A 1 84 ? 14.626 -25.995 -0.383 1.00 73.88 84 ASP A O 1
ATOM 632 N N . LEU A 1 85 ? 14.317 -23.775 -0.336 1.00 75.62 85 LEU A N 1
ATOM 633 C CA . LEU A 1 85 ? 13.008 -23.900 0.294 1.00 75.62 85 LEU A CA 1
ATOM 634 C C . LEU A 1 85 ? 11.976 -24.354 -0.752 1.00 75.62 85 LEU A C 1
ATOM 636 O O . LEU A 1 85 ? 11.863 -23.758 -1.823 1.00 75.62 85 LEU A O 1
ATOM 640 N N . PRO A 1 86 ? 11.147 -25.374 -0.463 1.00 82.62 86 PRO A N 1
ATOM 641 C CA . PRO A 1 86 ? 9.998 -25.651 -1.314 1.00 82.62 86 PRO A CA 1
ATOM 642 C C . PRO A 1 86 ? 9.105 -24.404 -1.361 1.00 82.62 86 PRO A C 1
ATOM 644 O O . PRO A 1 86 ? 8.900 -23.769 -0.328 1.00 82.62 86 PRO A O 1
ATOM 647 N N . LYS A 1 87 ? 8.505 -24.098 -2.520 1.00 81.94 87 LYS A N 1
ATOM 648 C CA . LYS A 1 87 ? 7.621 -22.925 -2.723 1.00 81.94 87 LYS A CA 1
ATOM 649 C C . LYS A 1 87 ? 6.600 -22.715 -1.594 1.00 81.94 87 LYS A C 1
ATOM 651 O O . LYS A 1 87 ? 6.325 -21.597 -1.181 1.00 81.94 87 LYS A O 1
ATOM 656 N N . ILE A 1 88 ? 6.074 -23.808 -1.038 1.00 81.94 88 ILE A N 1
ATOM 657 C CA . ILE A 1 88 ? 5.140 -23.791 0.101 1.00 81.94 88 ILE A CA 1
ATOM 658 C C . ILE A 1 88 ? 5.737 -23.079 1.330 1.00 81.94 88 ILE A C 1
ATOM 660 O O . ILE A 1 88 ? 5.034 -22.335 2.012 1.00 81.94 88 ILE A O 1
ATOM 664 N N . GLY A 1 89 ? 7.023 -23.287 1.614 1.00 85.44 89 GLY A N 1
ATOM 665 C CA . GLY A 1 89 ? 7.725 -22.639 2.719 1.00 85.44 89 GLY A CA 1
ATOM 666 C C . GLY A 1 89 ? 7.888 -21.131 2.517 1.00 85.44 89 GLY A C 1
ATOM 667 O O . GLY A 1 89 ? 7.770 -20.380 3.484 1.00 85.44 89 GLY A O 1
ATOM 668 N N . GLU A 1 90 ? 8.081 -20.680 1.275 1.00 83.06 90 GLU A N 1
ATOM 669 C CA . GLU A 1 90 ? 8.175 -19.254 0.939 1.00 83.06 90 GLU A CA 1
ATOM 670 C C . GLU A 1 90 ? 6.854 -18.528 1.222 1.00 83.06 90 GLU A C 1
ATOM 672 O O . GLU A 1 90 ? 6.837 -17.535 1.953 1.00 83.06 90 GLU A O 1
ATOM 677 N N . HIS A 1 91 ? 5.731 -19.066 0.731 1.00 85.19 91 HIS A N 1
ATOM 678 C CA . HIS A 1 91 ? 4.408 -18.481 0.977 1.00 85.19 91 HIS A CA 1
ATOM 679 C C . HIS A 1 91 ? 4.033 -18.502 2.461 1.00 85.19 91 HIS A C 1
ATOM 681 O O . HIS A 1 91 ? 3.429 -17.548 2.958 1.00 85.19 91 HIS A O 1
ATOM 687 N N . LEU A 1 92 ? 4.393 -19.564 3.192 1.00 89.50 92 LEU A N 1
ATOM 688 C CA . LEU A 1 92 ? 4.145 -19.643 4.630 1.00 89.50 92 LEU A CA 1
ATOM 689 C C . LEU A 1 92 ? 4.926 -18.560 5.382 1.00 89.50 92 LEU A C 1
ATOM 691 O O . LEU A 1 92 ? 4.353 -17.856 6.212 1.00 89.50 92 LEU A O 1
ATOM 695 N N . LEU A 1 93 ? 6.213 -18.394 5.070 1.00 88.38 93 LEU A N 1
ATOM 696 C CA . LEU A 1 93 ? 7.055 -17.366 5.675 1.00 88.38 93 LEU A CA 1
ATOM 697 C C . LEU A 1 93 ? 6.533 -15.957 5.362 1.00 88.38 93 LEU A C 1
ATOM 699 O O . LEU A 1 93 ? 6.411 -15.141 6.277 1.00 88.38 93 LEU A O 1
ATOM 703 N N . ALA A 1 94 ? 6.161 -15.692 4.106 1.00 87.25 94 ALA A N 1
ATOM 704 C CA . ALA A 1 94 ? 5.551 -14.430 3.689 1.00 87.25 94 ALA A CA 1
ATOM 705 C C . ALA A 1 94 ? 4.228 -14.164 4.429 1.00 87.25 94 ALA A C 1
ATOM 707 O O . ALA A 1 94 ? 4.007 -13.061 4.927 1.00 87.25 94 ALA A O 1
ATOM 708 N N . SER A 1 95 ? 3.385 -15.188 4.594 1.00 90.31 95 SER A N 1
ATOM 709 C CA . SER A 1 95 ? 2.118 -15.095 5.331 1.00 90.31 95 SER A CA 1
ATOM 710 C C . SER A 1 95 ? 2.331 -14.784 6.815 1.00 90.31 95 SER A C 1
ATOM 712 O O . SER A 1 95 ? 1.632 -13.941 7.376 1.00 90.31 95 SER A O 1
ATOM 714 N N . VAL A 1 96 ? 3.308 -15.432 7.461 1.00 92.56 96 VAL A N 1
ATOM 715 C CA . VAL A 1 96 ? 3.666 -15.178 8.868 1.00 92.56 96 VAL A CA 1
ATOM 716 C C . VAL A 1 96 ? 4.234 -13.769 9.036 1.00 92.56 96 VAL A C 1
ATOM 718 O O . VAL A 1 96 ? 3.850 -13.057 9.965 1.00 92.56 96 VAL A O 1
ATOM 721 N N . TYR A 1 97 ? 5.108 -13.343 8.123 1.00 91.19 97 TYR A N 1
ATOM 722 C CA . TYR A 1 97 ? 5.661 -11.992 8.108 1.00 91.19 97 TYR A CA 1
ATOM 723 C C . TYR A 1 97 ? 4.559 -10.935 7.957 1.00 91.19 97 TYR A C 1
ATOM 725 O O . TYR A 1 97 ? 4.491 -9.987 8.741 1.00 91.19 97 TYR A O 1
ATOM 733 N N . PHE A 1 98 ? 3.639 -11.147 7.013 1.00 92.19 98 PHE A N 1
ATOM 734 C CA . PHE A 1 98 ? 2.489 -10.281 6.779 1.00 92.19 98 PHE A CA 1
ATOM 735 C C . PHE A 1 98 ? 1.551 -10.205 7.992 1.00 92.19 98 PHE A C 1
ATOM 737 O O . PHE A 1 98 ? 1.176 -9.113 8.424 1.00 92.19 98 PHE A O 1
ATOM 744 N N . ALA A 1 99 ? 1.220 -11.352 8.597 1.00 94.06 99 ALA A N 1
ATOM 745 C CA . ALA A 1 99 ? 0.429 -11.413 9.826 1.00 94.06 99 ALA A CA 1
ATOM 746 C C . ALA A 1 99 ? 1.099 -10.628 10.962 1.00 94.06 99 ALA A C 1
ATOM 748 O O . ALA A 1 99 ? 0.432 -9.884 11.684 1.00 94.06 99 ALA A O 1
ATOM 749 N N . GLY A 1 100 ? 2.423 -10.763 11.089 1.00 93.81 100 GLY A N 1
ATOM 750 C CA . GLY A 1 100 ? 3.235 -10.000 12.026 1.00 93.81 100 GLY A CA 1
ATOM 751 C C . GLY A 1 100 ? 3.126 -8.497 11.783 1.00 93.81 100 GLY A C 1
ATOM 752 O O . GLY A 1 100 ? 2.799 -7.763 12.710 1.00 93.81 100 GLY A O 1
ATOM 753 N N . LEU A 1 101 ? 3.324 -8.025 10.548 1.00 92.69 101 LEU A N 1
ATOM 754 C CA . LEU A 1 101 ? 3.209 -6.600 10.206 1.00 92.69 101 LEU A CA 1
ATOM 755 C C . LEU A 1 101 ? 1.833 -6.026 10.561 1.00 92.69 101 LEU A C 1
ATOM 757 O O . LEU A 1 101 ? 1.747 -4.998 11.238 1.00 92.69 101 LEU A O 1
ATOM 761 N N . LEU A 1 102 ? 0.756 -6.712 10.168 1.00 94.94 102 LEU A N 1
ATOM 762 C CA . LEU A 1 102 ? -0.606 -6.289 10.497 1.00 94.94 102 LEU A CA 1
ATOM 763 C C . LEU A 1 102 ? -0.848 -6.267 12.008 1.00 94.94 102 LEU A C 1
ATOM 765 O O . LEU A 1 102 ? -1.496 -5.354 12.523 1.00 94.94 102 LEU A O 1
ATOM 769 N N . TYR A 1 103 ? -0.322 -7.254 12.734 1.00 96.19 103 TYR A N 1
ATOM 770 C CA . TYR A 1 103 ? -0.461 -7.319 14.183 1.00 96.19 103 TYR A CA 1
ATOM 771 C C . TYR A 1 103 ? 0.315 -6.195 14.884 1.00 96.19 103 TYR A C 1
ATOM 773 O O . TYR A 1 103 ? -0.240 -5.552 15.775 1.00 96.19 103 TYR A O 1
ATOM 781 N N . ALA A 1 104 ? 1.547 -5.890 14.453 1.00 95.06 104 ALA A N 1
ATOM 782 C CA . ALA A 1 104 ? 2.301 -4.723 14.923 1.00 95.06 104 ALA A CA 1
ATOM 783 C C . ALA A 1 104 ? 1.497 -3.439 14.722 1.00 95.06 104 ALA A C 1
ATOM 785 O O . ALA A 1 104 ? 1.347 -2.654 15.657 1.00 95.06 104 ALA A O 1
ATOM 786 N N . LEU A 1 105 ? 0.945 -3.247 13.523 1.00 95.38 105 LEU A N 1
ATOM 787 C CA . LEU A 1 105 ? 0.180 -2.051 13.196 1.00 95.38 105 LEU A CA 1
ATOM 788 C C . LEU A 1 105 ? -1.084 -1.923 14.056 1.00 95.38 105 LEU A C 1
ATOM 790 O O . LEU A 1 105 ? -1.371 -0.852 14.591 1.00 95.38 105 LEU A O 1
ATOM 794 N N . MET A 1 106 ? -1.817 -3.018 14.261 1.00 96.44 106 MET A N 1
ATOM 795 C CA . MET A 1 106 ? -2.978 -3.049 15.154 1.00 96.44 106 MET A CA 1
ATOM 796 C C . MET A 1 106 ? -2.597 -2.686 16.602 1.00 96.44 106 MET A C 1
ATOM 798 O O . MET A 1 106 ? -3.302 -1.926 17.265 1.00 96.44 106 MET A O 1
ATOM 802 N N . ARG A 1 107 ? -1.468 -3.199 17.104 1.00 95.75 107 ARG A N 1
ATOM 803 C CA . ARG A 1 107 ? -0.968 -2.895 18.457 1.00 95.75 107 ARG A CA 1
ATOM 804 C C . ARG A 1 107 ? -0.564 -1.429 18.595 1.00 95.75 107 ARG A C 1
ATOM 806 O O . ARG A 1 107 ? -0.967 -0.761 19.547 1.00 95.75 107 ARG A O 1
ATOM 813 N N . MET A 1 108 ? 0.149 -0.905 17.603 1.00 96.06 108 MET A N 1
ATOM 814 C CA . MET A 1 108 ? 0.556 0.495 17.555 1.00 96.06 108 MET A CA 1
ATOM 815 C C . MET A 1 108 ? -0.648 1.445 17.544 1.00 96.06 108 MET A C 1
ATOM 817 O O . MET A 1 108 ? -0.702 2.401 18.316 1.00 96.06 108 MET A O 1
ATOM 821 N N . THR A 1 109 ? -1.628 1.178 16.684 1.00 96.38 109 THR A N 1
ATOM 822 C CA . THR A 1 109 ? -2.826 2.017 16.519 1.00 96.38 109 THR A CA 1
ATOM 823 C C . THR A 1 109 ? -3.705 1.991 17.759 1.00 96.38 109 THR A C 1
ATOM 825 O O . THR A 1 109 ? -4.211 3.032 18.173 1.00 96.38 109 THR A O 1
ATOM 828 N N . ARG A 1 110 ? -3.812 0.839 18.431 1.00 95.75 110 ARG A N 1
ATOM 829 C CA . ARG A 1 110 ? -4.465 0.733 19.739 1.00 95.75 110 ARG A CA 1
ATOM 830 C C . ARG A 1 110 ? -3.757 1.569 20.807 1.00 95.75 110 ARG A C 1
ATOM 832 O O . ARG A 1 110 ? -4.426 2.302 21.535 1.00 95.75 110 ARG A O 1
ATOM 839 N N . ALA A 1 111 ? -2.428 1.488 20.891 1.00 95.88 111 ALA A N 1
ATOM 840 C CA . ALA A 1 111 ? -1.648 2.308 21.817 1.00 95.88 111 ALA A CA 1
ATOM 841 C C . ALA A 1 111 ? -1.855 3.805 21.542 1.00 95.88 111 ALA A C 1
ATOM 843 O O . ALA A 1 111 ? -2.151 4.567 22.459 1.00 95.88 111 ALA A O 1
ATOM 844 N N . ALA A 1 112 ? -1.779 4.214 20.273 1.00 96.31 112 ALA A N 1
ATOM 845 C CA . ALA A 1 112 ? -1.995 5.594 19.856 1.00 96.31 112 ALA A CA 1
ATOM 846 C C . ALA A 1 112 ? -3.4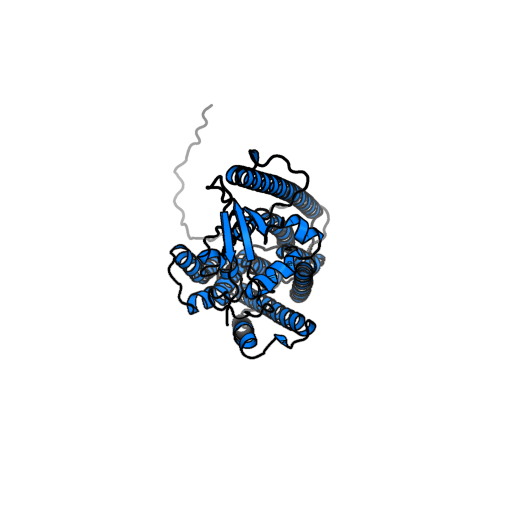25 6.074 20.157 1.00 96.31 112 ALA A C 1
ATOM 848 O O . ALA A 1 112 ? -3.617 7.200 20.615 1.00 96.31 112 ALA A O 1
ATOM 849 N N . ALA A 1 113 ? -4.433 5.219 19.958 1.00 95.62 113 ALA A N 1
ATOM 850 C CA . ALA A 1 113 ? -5.827 5.530 20.256 1.00 95.62 113 ALA A CA 1
ATOM 851 C C . ALA A 1 113 ? -6.064 5.759 21.757 1.00 95.62 113 ALA A C 1
ATOM 853 O O . ALA A 1 113 ? -6.902 6.591 22.100 1.00 95.62 113 ALA A O 1
ATOM 854 N N . LEU A 1 114 ? -5.295 5.097 22.627 1.00 94.44 114 LEU A N 1
ATOM 855 C CA . LEU A 1 114 ? -5.337 5.260 24.084 1.00 94.44 114 LEU A CA 1
ATOM 856 C C . LEU A 1 114 ? -4.628 6.519 24.612 1.00 94.44 114 LEU A C 1
ATOM 858 O O . LEU A 1 114 ? -4.868 6.899 25.756 1.00 94.44 114 LEU A O 1
ATOM 862 N N . LEU A 1 115 ? -3.764 7.174 23.829 1.00 94.00 115 LEU A N 1
ATOM 863 C CA . LEU A 1 115 ? -3.031 8.352 24.305 1.00 94.00 115 LEU A CA 1
ATOM 864 C C . LEU A 1 115 ? -3.985 9.514 24.630 1.00 94.00 115 LEU A C 1
ATOM 866 O O . LEU A 1 115 ? -4.841 9.869 23.829 1.00 94.00 115 LEU A O 1
ATOM 870 N N . THR A 1 116 ? -3.800 10.203 25.749 1.00 93.62 116 THR A N 1
ATOM 871 C CA . THR A 1 116 ? -4.664 11.333 26.155 1.00 93.62 116 THR A CA 1
ATOM 872 C C . THR A 1 116 ? -4.423 12.633 25.374 1.00 93.62 116 THR A C 1
ATOM 874 O O . THR A 1 116 ? -5.048 13.655 25.649 1.00 93.62 116 THR A O 1
ATOM 877 N N . VAL A 1 117 ? -3.533 12.616 24.381 1.00 95.38 117 VAL A N 1
ATOM 878 C CA . VAL A 1 117 ? -3.227 13.773 23.526 1.00 95.38 117 VAL A CA 1
ATOM 879 C C . VAL A 1 117 ? -4.382 14.108 22.578 1.00 95.38 117 VAL A C 1
ATOM 881 O O . VAL A 1 117 ? -5.197 13.250 22.254 1.00 95.38 117 VAL A O 1
ATOM 884 N N . SER A 1 118 ? -4.451 15.345 22.085 1.00 96.25 118 SER A N 1
ATOM 885 C CA . SER A 1 118 ? -5.484 15.754 21.122 1.00 96.25 118 SER A CA 1
ATOM 886 C C . SER A 1 118 ? -5.260 15.145 19.723 1.00 96.25 118 SER A C 1
ATOM 888 O O . SER A 1 118 ? -4.139 14.782 19.363 1.00 96.25 118 SER A O 1
ATOM 890 N N . ALA A 1 119 ? -6.314 15.047 18.901 1.00 96.12 119 ALA A N 1
ATOM 891 C CA . ALA A 1 119 ? -6.179 14.588 17.511 1.00 96.12 119 ALA A CA 1
ATOM 892 C C . ALA A 1 119 ? -5.257 15.493 16.656 1.00 96.12 119 ALA A C 1
ATOM 894 O O . ALA A 1 119 ? -4.400 14.944 15.963 1.00 96.12 119 ALA A O 1
ATOM 895 N N . PRO A 1 120 ? -5.320 16.842 16.744 1.00 97.38 120 PRO A N 1
ATOM 896 C CA . PRO A 1 120 ? -4.338 17.712 16.088 1.00 97.38 120 PRO A CA 1
ATOM 897 C C . PRO A 1 120 ? -2.893 17.433 16.517 1.00 97.38 120 PRO A C 1
ATOM 899 O O . PRO A 1 120 ? -1.995 17.430 15.679 1.00 97.38 120 PRO A O 1
ATOM 902 N N . THR A 1 121 ? -2.656 17.138 17.800 1.00 97.31 121 THR A N 1
ATOM 903 C CA . THR A 1 121 ? -1.318 16.777 18.294 1.00 97.31 121 THR A CA 1
ATOM 904 C C . THR A 1 121 ? -0.816 15.485 17.648 1.00 97.31 121 THR A C 1
ATOM 906 O O . THR A 1 121 ? 0.319 15.452 17.181 1.00 97.31 121 THR A O 1
ATOM 909 N N . LEU A 1 122 ? -1.656 14.445 17.554 1.00 97.06 122 LEU A N 1
ATOM 910 C CA . LEU A 1 122 ? -1.297 13.199 16.858 1.00 97.06 122 LEU A CA 1
ATOM 911 C C . LEU A 1 122 ? -0.993 13.429 15.377 1.00 97.06 122 LEU A C 1
ATOM 913 O O . LEU A 1 122 ? -0.038 12.855 14.860 1.00 97.06 122 LEU A O 1
ATOM 917 N N . LEU A 1 123 ? -1.773 14.283 14.708 1.00 97.31 123 LEU A N 1
ATOM 918 C CA . LEU A 1 123 ? -1.551 14.643 13.310 1.00 97.31 123 LEU A CA 1
ATOM 919 C C . LEU A 1 123 ? -0.184 15.316 13.123 1.00 97.31 123 LEU A C 1
ATOM 921 O O . LEU A 1 123 ? 0.587 14.903 12.261 1.00 97.31 123 LEU A O 1
ATOM 925 N N . ILE A 1 124 ? 0.143 16.307 13.959 1.00 97.62 124 ILE A N 1
ATOM 926 C CA . ILE A 1 124 ? 1.431 17.017 13.916 1.00 97.62 124 ILE A CA 1
ATOM 927 C C . ILE A 1 124 ? 2.590 16.061 14.213 1.00 97.62 124 ILE A C 1
ATOM 929 O O . ILE A 1 124 ? 3.576 16.059 13.480 1.00 97.62 124 ILE A O 1
ATOM 933 N N . MET A 1 125 ? 2.471 15.217 15.244 1.00 97.50 125 MET A N 1
ATOM 934 C CA . MET A 1 125 ? 3.485 14.204 15.561 1.00 97.50 125 MET A CA 1
ATOM 935 C C . MET A 1 125 ? 3.681 13.224 14.403 1.00 97.50 125 MET A C 1
ATOM 937 O O . MET A 1 125 ? 4.813 12.894 14.062 1.00 97.50 125 MET A O 1
ATOM 941 N N . GLY A 1 126 ? 2.591 12.786 13.774 1.00 96.81 126 GLY A N 1
ATOM 942 C CA . GLY A 1 126 ? 2.643 11.893 12.626 1.00 96.81 126 GLY A CA 1
ATOM 943 C C . GLY A 1 126 ? 3.330 12.522 11.412 1.00 96.81 126 GLY A C 1
ATOM 944 O O . GLY A 1 126 ? 4.198 11.896 10.809 1.00 96.81 126 GLY A O 1
ATOM 945 N N . LEU A 1 127 ? 3.018 13.785 11.103 1.00 96.94 127 LEU A N 1
ATOM 946 C CA . LEU A 1 127 ? 3.687 14.550 10.043 1.00 96.94 127 LEU A CA 1
ATOM 947 C C . LEU A 1 127 ? 5.177 14.765 10.342 1.00 96.94 127 LEU A C 1
ATOM 949 O O . LEU A 1 127 ? 6.010 14.588 9.455 1.00 96.94 127 LEU A O 1
ATOM 953 N N . ALA A 1 128 ? 5.523 15.093 11.590 1.00 97.19 128 ALA A N 1
ATOM 954 C CA . ALA A 1 128 ? 6.910 15.254 12.016 1.00 97.19 128 ALA A CA 1
ATOM 955 C C . ALA A 1 128 ? 7.704 13.943 11.890 1.00 97.19 128 ALA A C 1
ATOM 957 O O . ALA A 1 128 ? 8.835 13.956 11.410 1.00 97.19 128 ALA A O 1
ATOM 958 N N . LEU A 1 129 ? 7.102 12.804 12.250 1.00 95.94 129 LEU A N 1
ATOM 959 C CA . LEU A 1 129 ? 7.720 11.487 12.080 1.00 95.94 129 LEU A CA 1
ATOM 960 C C . LEU A 1 129 ? 7.802 11.054 10.615 1.00 95.94 129 LEU A C 1
ATOM 962 O O . LEU A 1 129 ? 8.714 10.318 10.275 1.00 95.94 129 LEU A O 1
ATOM 966 N N . ALA A 1 130 ? 6.919 11.519 9.731 1.00 95.19 130 ALA A N 1
ATOM 967 C CA . ALA A 1 130 ? 7.018 11.246 8.296 1.00 95.19 130 ALA A CA 1
ATOM 968 C C . ALA A 1 130 ? 8.044 12.148 7.571 1.00 95.19 130 ALA A C 1
ATOM 970 O O . ALA A 1 130 ? 8.483 11.820 6.466 1.00 95.19 130 ALA A O 1
ATOM 971 N N . ALA A 1 131 ? 8.470 13.261 8.181 1.00 96.12 131 ALA A N 1
ATOM 972 C CA . ALA A 1 131 ? 9.388 14.231 7.577 1.00 96.12 131 ALA A CA 1
ATOM 973 C C . ALA A 1 131 ? 10.745 13.654 7.106 1.00 96.12 131 ALA A C 1
ATOM 975 O O . ALA A 1 131 ? 11.191 14.054 6.027 1.00 96.12 131 ALA A O 1
ATOM 976 N N . PRO A 1 132 ? 11.394 12.693 7.805 1.00 95.31 132 PRO A N 1
ATOM 977 C CA . PRO A 1 132 ? 12.615 12.048 7.316 1.00 95.31 132 PRO A CA 1
ATOM 978 C C . PRO A 1 132 ? 12.448 11.387 5.944 1.00 95.31 132 PRO A C 1
ATOM 980 O O . PRO A 1 132 ? 13.359 11.459 5.125 1.00 95.31 132 PRO A O 1
ATOM 983 N N . MET A 1 133 ? 11.278 10.805 5.649 1.00 92.81 133 MET A N 1
ATOM 984 C CA . MET A 1 133 ? 10.995 10.269 4.313 1.00 92.81 133 MET A CA 1
ATOM 985 C C . MET A 1 133 ? 10.907 11.391 3.274 1.00 92.81 133 MET A C 1
ATOM 987 O O . MET A 1 133 ? 11.470 11.275 2.191 1.00 92.81 133 MET A O 1
ATOM 991 N N . GLY A 1 134 ? 10.283 12.521 3.618 1.00 92.00 134 GLY A N 1
ATOM 992 C CA . GLY A 1 134 ? 10.290 13.713 2.765 1.00 92.00 134 GLY A CA 1
ATOM 993 C C . GLY A 1 134 ? 11.708 14.201 2.444 1.00 92.00 134 GLY A C 1
ATOM 994 O O . GLY A 1 134 ? 11.986 14.555 1.300 1.00 92.00 134 GLY A O 1
ATOM 995 N N . ALA A 1 135 ? 12.623 14.151 3.418 1.00 93.88 135 ALA A N 1
ATOM 996 C CA . ALA A 1 135 ? 14.030 14.487 3.212 1.00 93.88 135 ALA A CA 1
ATOM 997 C C . ALA A 1 135 ? 14.748 13.491 2.284 1.00 93.88 135 ALA A C 1
ATOM 999 O O . ALA A 1 135 ? 15.514 13.920 1.423 1.00 93.88 135 ALA A O 1
ATOM 1000 N N . VAL A 1 136 ? 14.473 12.185 2.404 1.00 91.19 136 VAL A N 1
ATOM 1001 C CA . VAL A 1 136 ? 14.999 11.159 1.481 1.00 91.19 136 VAL A CA 1
ATOM 1002 C C . VAL A 1 136 ? 14.528 11.427 0.051 1.00 91.19 136 VAL A C 1
ATOM 1004 O O . VAL A 1 136 ? 15.356 11.514 -0.853 1.00 91.19 136 VAL A O 1
ATOM 1007 N N . LEU A 1 137 ? 13.225 11.648 -0.144 1.00 88.75 137 LEU A N 1
ATOM 1008 C CA . LEU A 1 137 ? 12.643 11.927 -1.462 1.00 88.75 137 LEU A CA 1
ATOM 1009 C C . LEU A 1 137 ? 13.175 13.235 -2.063 1.00 88.75 137 LEU A C 1
ATOM 1011 O O . LEU A 1 137 ? 13.430 13.323 -3.264 1.00 88.75 137 LEU A O 1
ATOM 1015 N N . PHE A 1 138 ? 13.370 14.260 -1.231 1.00 92.81 138 PHE A N 1
ATOM 1016 C CA . PHE A 1 138 ? 13.981 15.516 -1.656 1.00 92.81 138 PHE A CA 1
ATOM 1017 C C . PHE A 1 138 ? 15.449 15.325 -2.064 1.00 92.81 138 PHE A C 1
ATOM 1019 O O . PHE A 1 138 ? 15.860 15.839 -3.104 1.00 92.81 138 PHE A O 1
ATOM 1026 N N . SER A 1 139 ? 16.222 14.558 -1.286 1.00 91.62 139 SER A N 1
ATOM 1027 C CA . SER A 1 139 ? 17.622 14.229 -1.583 1.00 91.62 139 SER A CA 1
ATOM 1028 C C . SER A 1 139 ? 17.748 13.478 -2.909 1.00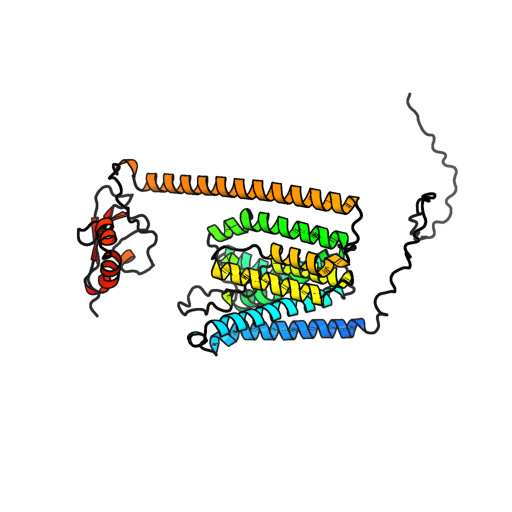 91.62 139 SER A C 1
ATOM 1030 O O . SER A 1 139 ? 18.577 13.842 -3.741 1.00 91.62 139 SER A O 1
ATOM 1032 N N . GLU A 1 140 ? 16.882 12.488 -3.144 1.00 85.56 140 GLU A N 1
ATOM 1033 C CA . GLU A 1 140 ? 16.841 11.720 -4.392 1.00 85.56 140 GLU A CA 1
ATOM 1034 C C . GLU A 1 140 ? 16.535 12.625 -5.592 1.00 85.56 140 GLU A C 1
ATOM 1036 O O . GLU A 1 140 ? 17.245 12.593 -6.598 1.00 85.56 140 GLU A O 1
ATOM 1041 N N . ARG A 1 141 ? 15.549 13.524 -5.459 1.00 87.50 141 ARG A N 1
ATOM 1042 C CA . ARG A 1 141 ? 15.237 14.526 -6.489 1.00 87.50 141 ARG A CA 1
ATOM 1043 C C . ARG A 1 141 ? 16.405 15.478 -6.760 1.00 87.50 141 ARG A C 1
ATOM 1045 O O . ARG A 1 141 ? 16.594 15.894 -7.901 1.00 87.50 141 ARG A O 1
ATOM 1052 N N . ALA A 1 142 ? 17.172 15.827 -5.731 1.00 92.94 142 ALA A N 1
ATOM 1053 C CA . ALA A 1 142 ? 18.363 16.663 -5.839 1.00 92.94 142 ALA A CA 1
ATOM 1054 C C . ALA A 1 142 ? 19.606 15.899 -6.339 1.00 92.94 142 ALA A C 1
ATOM 1056 O O . ALA A 1 142 ? 20.672 16.501 -6.438 1.00 92.94 142 ALA A O 1
ATOM 1057 N N . GLN A 1 143 ? 19.490 14.599 -6.648 1.00 92.31 143 GLN A N 1
ATOM 1058 C CA . GLN A 1 143 ? 20.607 13.715 -7.013 1.00 92.31 143 GLN A CA 1
ATOM 1059 C C . GLN A 1 143 ? 21.695 13.621 -5.926 1.00 92.31 143 GLN A C 1
ATOM 1061 O O . GLN A 1 143 ? 22.851 13.311 -6.207 1.00 92.31 143 GLN A O 1
ATOM 1066 N N . ILE A 1 144 ? 21.325 13.868 -4.667 1.00 93.56 144 ILE A N 1
ATOM 1067 C CA . ILE A 1 144 ? 22.197 13.719 -3.503 1.00 93.56 144 ILE A CA 1
ATOM 1068 C C . ILE A 1 144 ? 21.932 12.341 -2.898 1.00 93.56 144 ILE A C 1
ATOM 1070 O O . ILE A 1 144 ? 20.800 12.013 -2.533 1.00 93.56 144 ILE A O 1
ATOM 1074 N N . ALA A 1 145 ? 22.978 11.525 -2.768 1.00 90.12 145 ALA A N 1
ATOM 1075 C CA . ALA A 1 145 ? 22.868 10.210 -2.149 1.00 90.12 145 ALA A CA 1
ATOM 1076 C C . ALA A 1 145 ? 22.529 10.359 -0.657 1.00 90.12 145 ALA A C 1
ATOM 1078 O O . ALA A 1 145 ? 23.366 10.786 0.142 1.00 90.12 145 ALA A O 1
ATOM 1079 N N . ALA A 1 146 ? 21.300 10.004 -0.275 1.00 89.94 146 ALA A N 1
ATOM 1080 C CA . ALA A 1 146 ? 20.921 9.943 1.129 1.00 89.94 146 ALA A CA 1
ATOM 1081 C C . ALA A 1 146 ? 21.712 8.822 1.833 1.00 89.94 146 ALA A C 1
ATOM 1083 O O . ALA A 1 146 ? 21.924 7.751 1.254 1.00 89.94 146 ALA A O 1
ATOM 1084 N N . PRO A 1 147 ? 22.152 9.024 3.086 1.00 90.62 147 PRO A N 1
ATOM 1085 C CA . PRO A 1 147 ? 22.884 7.992 3.802 1.00 90.62 147 PRO A CA 1
ATOM 1086 C C . PRO A 1 147 ? 21.998 6.757 4.019 1.00 90.62 147 PRO A C 1
ATOM 1088 O O . PRO A 1 147 ? 20.819 6.870 4.354 1.00 90.62 147 PRO A O 1
ATOM 1091 N N . ALA A 1 148 ? 22.574 5.561 3.862 1.00 85.56 148 ALA A N 1
ATOM 1092 C CA . ALA A 1 148 ? 21.817 4.305 3.850 1.00 85.56 148 ALA A CA 1
ATOM 1093 C C . ALA A 1 148 ? 20.962 4.084 5.113 1.00 85.56 148 ALA A C 1
ATOM 1095 O O . ALA A 1 148 ? 19.844 3.581 5.024 1.00 85.56 148 ALA A O 1
ATOM 1096 N N . TRP A 1 149 ? 21.455 4.493 6.288 1.00 86.25 149 TRP A N 1
ATOM 1097 C CA . TRP A 1 149 ? 20.705 4.393 7.544 1.00 86.25 149 TRP A CA 1
ATOM 1098 C C . TRP A 1 149 ? 19.431 5.250 7.535 1.00 86.25 149 TRP A C 1
ATOM 1100 O O . TRP A 1 149 ? 18.421 4.837 8.104 1.00 86.25 149 TRP A O 1
ATOM 1110 N N . LEU A 1 150 ? 19.451 6.410 6.870 1.00 89.94 150 LEU A N 1
ATOM 1111 C CA . LEU A 1 150 ? 18.299 7.302 6.778 1.00 89.94 150 LEU A CA 1
ATOM 1112 C C . LEU A 1 150 ? 17.238 6.698 5.863 1.00 89.94 150 LEU A C 1
ATOM 1114 O O . LEU A 1 150 ? 16.087 6.630 6.263 1.00 89.94 150 LEU A O 1
ATOM 1118 N N . ILE A 1 151 ? 17.625 6.183 4.691 1.00 85.62 151 ILE A N 1
ATOM 1119 C CA . ILE A 1 151 ? 16.701 5.490 3.774 1.00 85.62 151 ILE A CA 1
ATOM 1120 C C . ILE A 1 151 ? 16.026 4.313 4.497 1.00 85.62 151 ILE A C 1
ATOM 1122 O O . ILE A 1 151 ? 14.803 4.170 4.472 1.00 85.62 151 ILE A O 1
ATOM 1126 N N . LEU A 1 152 ? 16.820 3.503 5.207 1.00 80.94 152 LEU A N 1
ATOM 1127 C CA . LEU A 1 152 ? 16.333 2.326 5.926 1.00 80.94 152 LEU A CA 1
ATOM 1128 C C . LEU A 1 152 ? 15.367 2.679 7.062 1.00 80.94 152 LEU A C 1
ATOM 1130 O O . LEU A 1 152 ? 14.323 2.040 7.192 1.00 80.94 152 LEU A O 1
ATOM 1134 N N . THR A 1 153 ? 15.708 3.666 7.892 1.00 86.06 153 THR A N 1
ATOM 1135 C CA . THR A 1 153 ? 14.879 4.058 9.044 1.00 86.06 153 THR A CA 1
ATOM 1136 C C . THR A 1 153 ? 13.655 4.869 8.624 1.00 86.06 153 THR A C 1
ATOM 1138 O O . THR A 1 153 ? 12.578 4.676 9.192 1.00 86.06 153 THR A O 1
ATOM 1141 N N . ALA A 1 154 ? 13.785 5.721 7.601 1.00 89.50 154 ALA A N 1
ATOM 1142 C CA . ALA A 1 154 ? 12.691 6.517 7.058 1.00 89.50 154 ALA A CA 1
ATOM 1143 C C . ALA A 1 154 ? 11.557 5.630 6.531 1.00 89.50 154 ALA A C 1
ATOM 1145 O O . ALA A 1 154 ? 10.408 5.841 6.909 1.00 89.50 154 ALA A O 1
ATOM 1146 N N . GLY A 1 155 ? 11.872 4.624 5.706 1.00 84.62 155 GLY A N 1
ATOM 1147 C CA . GLY A 1 155 ? 10.866 3.748 5.090 1.00 84.62 155 GLY A CA 1
ATOM 1148 C C . GLY A 1 155 ? 10.271 2.705 6.026 1.00 84.62 155 GLY A C 1
ATOM 1149 O O . GLY A 1 155 ? 9.061 2.503 6.021 1.00 84.62 155 GLY A O 1
ATOM 1150 N N . ASN A 1 156 ? 11.091 2.060 6.859 1.00 84.06 156 ASN A N 1
ATOM 1151 C CA . ASN A 1 156 ? 10.630 0.903 7.635 1.00 84.06 156 ASN A CA 1
ATOM 1152 C C . ASN A 1 156 ? 10.051 1.253 9.009 1.00 84.06 156 ASN A C 1
ATOM 1154 O O . ASN A 1 156 ? 9.306 0.450 9.566 1.00 84.06 156 ASN A O 1
ATOM 1158 N N . LEU A 1 157 ? 10.392 2.417 9.569 1.00 87.88 157 LEU A N 1
ATOM 1159 C CA . LEU A 1 157 ? 9.973 2.797 10.919 1.00 87.88 157 LEU A CA 1
ATOM 1160 C C . LEU A 1 157 ? 9.235 4.133 10.924 1.00 87.88 157 LEU A C 1
ATOM 1162 O O . LEU A 1 157 ? 8.057 4.187 11.263 1.00 87.88 157 LEU A O 1
ATOM 1166 N N . PHE A 1 158 ? 9.917 5.207 10.537 1.00 92.00 158 PHE A N 1
ATOM 1167 C CA . PHE A 1 158 ? 9.407 6.568 10.693 1.00 92.00 158 PHE A CA 1
ATOM 1168 C C . PHE A 1 158 ? 8.143 6.831 9.872 1.00 92.00 158 PHE A C 1
ATOM 1170 O O . PHE A 1 158 ? 7.164 7.339 10.417 1.00 92.00 158 PHE A O 1
ATOM 1177 N N . LEU A 1 159 ? 8.127 6.427 8.598 1.00 93.06 159 LEU A N 1
ATOM 1178 C CA . LEU A 1 159 ? 6.963 6.581 7.731 1.00 93.06 159 LEU A CA 1
ATOM 1179 C C . LEU A 1 159 ? 5.745 5.787 8.241 1.00 93.06 159 LEU A C 1
ATOM 1181 O O . LEU A 1 159 ? 4.725 6.427 8.494 1.00 93.06 159 LEU A O 1
ATOM 1185 N N . PRO A 1 160 ? 5.797 4.452 8.442 1.00 92.50 160 PRO A N 1
ATOM 1186 C CA . PRO A 1 160 ? 4.634 3.709 8.924 1.00 92.50 160 PRO A CA 1
ATOM 1187 C C . PRO A 1 160 ? 4.152 4.182 10.296 1.00 92.50 160 PRO A C 1
ATOM 1189 O O . PRO A 1 160 ? 2.946 4.294 10.500 1.00 92.50 160 PRO A O 1
ATOM 1192 N N . VAL A 1 161 ? 5.062 4.537 11.212 1.00 95.00 161 VAL A N 1
ATOM 1193 C CA . VAL A 1 161 ? 4.681 5.106 12.512 1.00 95.00 161 VAL A CA 1
ATOM 1194 C C . VAL A 1 161 ? 3.986 6.459 12.326 1.00 95.00 161 VAL A C 1
ATOM 1196 O O . VAL A 1 161 ? 2.899 6.680 12.859 1.00 95.00 161 VAL A O 1
ATOM 1199 N N . GLY A 1 162 ? 4.574 7.365 11.545 1.00 96.56 162 GLY A N 1
ATOM 1200 C CA . GLY A 1 162 ? 3.997 8.681 11.290 1.00 96.56 162 GLY A CA 1
ATOM 1201 C C . GLY A 1 162 ? 2.605 8.585 10.669 1.00 96.56 162 GLY A C 1
ATOM 1202 O O . GLY A 1 162 ? 1.649 9.184 11.161 1.00 96.56 162 GLY A O 1
ATOM 1203 N N . VAL A 1 163 ? 2.466 7.739 9.651 1.00 96.62 163 VAL A N 1
ATOM 1204 C CA . VAL A 1 163 ? 1.201 7.457 8.971 1.00 96.62 163 VAL A CA 1
ATOM 1205 C C . VAL A 1 163 ? 0.172 6.824 9.910 1.00 96.62 163 VAL A C 1
ATOM 1207 O O . VAL A 1 163 ? -0.998 7.208 9.876 1.00 96.62 163 VAL A O 1
ATOM 1210 N N . ALA A 1 164 ? 0.577 5.904 10.786 1.00 96.88 164 ALA A N 1
ATOM 1211 C CA . ALA A 1 164 ? -0.330 5.287 11.746 1.00 96.88 164 ALA A CA 1
ATOM 1212 C C . ALA A 1 164 ? -0.864 6.284 12.787 1.00 96.88 164 ALA A C 1
ATOM 1214 O O . ALA A 1 164 ? -2.040 6.216 13.160 1.00 96.88 164 ALA A O 1
ATOM 1215 N N . LEU A 1 165 ? -0.048 7.255 13.216 1.00 97.69 165 LEU A N 1
ATOM 1216 C CA . LEU A 1 165 ? -0.504 8.351 14.080 1.00 97.69 165 LEU A CA 1
ATOM 1217 C C . LEU A 1 165 ? -1.495 9.272 13.358 1.00 97.69 165 LEU A C 1
ATOM 1219 O O . LEU A 1 165 ? -2.523 9.619 13.940 1.00 97.69 165 LEU A O 1
ATOM 1223 N N . ILE A 1 166 ? -1.234 9.613 12.090 1.00 98.06 166 ILE A N 1
ATOM 1224 C CA . ILE A 1 166 ? -2.168 10.382 11.249 1.00 98.06 166 ILE A CA 1
ATOM 1225 C C . ILE A 1 166 ? -3.493 9.621 11.109 1.00 98.06 166 ILE A C 1
ATOM 1227 O O . ILE A 1 166 ? -4.561 10.183 11.355 1.00 98.06 166 ILE A O 1
ATOM 1231 N N . GLY A 1 167 ? -3.438 8.328 10.781 1.00 97.69 167 GLY A N 1
ATOM 1232 C CA . GLY A 1 167 ? -4.623 7.482 10.654 1.00 97.69 167 GLY A CA 1
ATOM 1233 C C . GLY A 1 167 ? -5.406 7.388 11.962 1.00 97.69 167 GLY A C 1
ATOM 1234 O O . GLY A 1 167 ? -6.624 7.531 11.968 1.00 97.69 167 GLY A O 1
ATOM 1235 N N . THR A 1 168 ? -4.713 7.265 13.094 1.00 97.75 168 THR A N 1
ATOM 1236 C CA . THR A 1 168 ? -5.342 7.281 14.423 1.00 97.75 168 THR A CA 1
ATOM 1237 C C . THR A 1 168 ? -6.006 8.629 14.726 1.00 97.75 168 THR A C 1
ATOM 1239 O O . THR A 1 168 ? -7.113 8.661 15.266 1.00 97.75 168 THR A O 1
ATOM 1242 N N . ALA A 1 169 ? -5.369 9.749 14.362 1.00 97.81 169 ALA A N 1
ATOM 1243 C CA . ALA A 1 169 ? -5.938 11.086 14.522 1.00 97.81 169 ALA A CA 1
ATOM 1244 C C . ALA A 1 169 ? -7.257 11.233 13.748 1.00 97.81 169 ALA A C 1
ATOM 1246 O O . ALA A 1 169 ? -8.239 11.727 14.300 1.00 97.81 169 ALA A O 1
ATOM 1247 N N . VAL A 1 170 ? -7.299 10.743 12.506 1.00 97.06 170 VAL A N 1
ATOM 1248 C CA . VAL A 1 170 ? -8.516 10.711 11.682 1.00 97.06 170 VAL A CA 1
ATOM 1249 C C . VAL A 1 170 ? -9.550 9.745 12.266 1.00 97.06 170 VAL A C 1
ATOM 1251 O O . VAL A 1 170 ? -10.724 10.093 12.379 1.00 97.06 170 VAL A O 1
ATOM 1254 N N . GLY A 1 171 ? -9.125 8.566 12.727 1.00 96.88 171 GLY A N 1
ATOM 1255 C CA . GLY A 1 171 ? -10.000 7.568 13.343 1.00 96.88 171 GLY A CA 1
ATOM 1256 C C . GLY A 1 171 ? -10.740 8.078 14.585 1.00 96.88 171 GLY A C 1
ATOM 1257 O O . GLY A 1 171 ? -11.868 7.655 14.834 1.00 96.88 171 GLY A O 1
ATOM 1258 N N . ARG A 1 172 ? -10.164 9.043 15.319 1.00 96.62 172 ARG A N 1
ATOM 1259 C CA . ARG A 1 172 ? -10.806 9.732 16.459 1.00 96.62 172 ARG A CA 1
ATOM 1260 C C . ARG A 1 172 ? -11.930 10.688 16.075 1.00 96.62 172 ARG A C 1
ATOM 1262 O O . ARG A 1 172 ? -12.758 11.024 16.920 1.00 96.62 172 ARG A O 1
ATOM 1269 N N . ILE A 1 173 ? -11.956 11.147 14.827 1.00 96.56 173 ILE A N 1
ATOM 1270 C CA . ILE A 1 173 ? -13.038 11.992 14.308 1.00 96.56 173 ILE A CA 1
ATOM 1271 C C . ILE A 1 173 ? -14.301 11.141 14.098 1.00 96.56 173 ILE A C 1
ATOM 1273 O O . ILE A 1 173 ? -15.420 11.638 14.221 1.00 96.56 173 ILE A O 1
ATOM 1277 N N . ILE A 1 174 ? -14.138 9.838 13.851 1.00 95.75 174 ILE A N 1
ATOM 1278 C CA . ILE A 1 174 ? -15.234 8.893 13.635 1.00 95.75 174 ILE A CA 1
ATOM 1279 C C . ILE A 1 174 ? -15.842 8.492 14.986 1.00 95.75 174 ILE A C 1
ATOM 1281 O O . ILE A 1 174 ? -15.328 7.627 15.692 1.00 95.75 174 ILE A O 1
ATOM 1285 N N . ARG A 1 175 ? -16.967 9.122 15.341 1.00 95.00 175 ARG A N 1
ATOM 1286 C CA . ARG A 1 175 ? -17.664 8.907 16.626 1.00 95.00 175 ARG A CA 1
ATOM 1287 C C . ARG A 1 175 ? -18.798 7.885 16.580 1.00 95.00 175 ARG A C 1
ATOM 1289 O O . ARG A 1 175 ? -19.268 7.465 17.632 1.00 95.00 175 ARG A O 1
ATOM 1296 N N . HIS A 1 176 ? -19.229 7.472 15.387 1.00 94.88 176 HIS A N 1
ATOM 1297 C CA . HIS A 1 176 ? -20.359 6.560 15.218 1.00 94.88 176 HIS A CA 1
ATOM 1298 C C . HIS A 1 176 ? -19.997 5.349 14.341 1.00 94.88 176 HIS A C 1
ATOM 1300 O O . HIS A 1 176 ? -19.341 5.526 13.309 1.00 94.88 176 HIS A O 1
ATOM 1306 N N . PRO A 1 177 ? -20.470 4.130 14.681 1.00 94.25 177 PRO A N 1
ATOM 1307 C CA . PRO A 1 177 ? -20.255 2.930 13.865 1.00 94.25 177 PRO A CA 1
ATOM 1308 C C . PRO A 1 177 ? -20.765 3.078 12.430 1.00 94.25 177 PRO A C 1
ATOM 1310 O O . PRO A 1 177 ? -20.089 2.664 11.492 1.00 94.25 177 PRO A O 1
ATOM 1313 N N . ASN A 1 178 ? -21.910 3.737 12.238 1.00 92.56 178 ASN A N 1
ATOM 1314 C CA . ASN A 1 178 ? -22.476 3.978 10.909 1.00 92.56 178 ASN A CA 1
ATOM 1315 C C . ASN A 1 178 ? -21.531 4.827 10.037 1.00 92.56 178 ASN A C 1
ATOM 1317 O O . ASN A 1 178 ? -21.349 4.528 8.857 1.00 92.56 178 ASN A O 1
ATOM 1321 N N . THR A 1 179 ? -20.862 5.830 10.623 1.00 92.06 179 THR A N 1
ATOM 1322 C CA . THR A 1 179 ? -19.859 6.656 9.931 1.00 92.06 179 THR A CA 1
ATOM 1323 C C . THR A 1 179 ? -18.619 5.846 9.558 1.00 92.06 179 THR A C 1
ATOM 1325 O O . THR A 1 179 ? -18.098 6.024 8.461 1.00 92.06 179 THR A O 1
ATOM 1328 N N . LEU A 1 180 ? -18.167 4.924 10.420 1.00 94.56 180 LEU A N 1
ATOM 1329 C CA . LEU A 1 180 ? -17.049 4.025 10.105 1.00 94.56 180 LEU A CA 1
ATOM 1330 C C . LEU A 1 180 ? -17.368 3.134 8.901 1.00 94.56 180 LEU A C 1
ATOM 1332 O O . LEU A 1 180 ? -16.546 2.988 8.003 1.00 94.56 180 LEU A O 1
ATOM 1336 N N . LEU A 1 181 ? -18.565 2.549 8.871 1.00 91.00 181 LEU A N 1
ATOM 1337 C CA . LEU A 1 181 ? -18.995 1.675 7.780 1.00 91.00 181 LEU A CA 1
ATOM 1338 C C . LEU A 1 181 ? -19.148 2.459 6.466 1.00 91.00 181 LEU A C 1
ATOM 1340 O O . LEU A 1 181 ? -18.727 1.985 5.413 1.00 91.00 181 LEU A O 1
ATOM 1344 N N . ALA A 1 182 ? -19.679 3.684 6.525 1.00 89.31 182 ALA A N 1
ATOM 1345 C CA . ALA A 1 182 ? -19.716 4.578 5.369 1.00 89.31 182 ALA A CA 1
ATOM 1346 C C . ALA A 1 182 ? -18.299 4.932 4.877 1.00 89.31 182 ALA A C 1
ATOM 1348 O O . ALA A 1 182 ? -18.033 4.869 3.677 1.00 89.31 182 ALA A O 1
ATOM 1349 N N . ALA A 1 183 ? -17.371 5.227 5.794 1.00 91.12 183 ALA A N 1
ATOM 1350 C CA . ALA A 1 183 ? -15.970 5.480 5.469 1.00 91.12 183 ALA A CA 1
ATOM 1351 C C . ALA A 1 183 ? -15.283 4.249 4.853 1.00 91.12 183 ALA A C 1
ATOM 1353 O O . ALA A 1 183 ? -14.525 4.398 3.899 1.00 91.12 183 ALA A O 1
ATOM 1354 N N . ALA A 1 184 ? -15.585 3.036 5.330 1.00 92.44 184 ALA A N 1
ATOM 1355 C CA . ALA A 1 184 ? -15.096 1.791 4.736 1.00 92.44 184 ALA A CA 1
ATOM 1356 C C . ALA A 1 184 ? -15.612 1.597 3.301 1.00 92.44 184 ALA A C 1
ATOM 1358 O O . ALA A 1 184 ? -14.837 1.254 2.411 1.00 92.44 184 ALA A O 1
ATOM 1359 N N . GLY A 1 185 ? -16.892 1.899 3.056 1.00 87.88 185 GLY A N 1
ATOM 1360 C CA . GLY A 1 185 ? -17.469 1.944 1.709 1.00 87.88 185 GLY A CA 1
ATOM 1361 C C . GLY A 1 185 ? -16.765 2.952 0.793 1.00 87.88 185 GLY A C 1
ATOM 1362 O O . GLY A 1 185 ? -16.442 2.641 -0.352 1.00 87.88 185 GLY A O 1
ATOM 1363 N N . PHE A 1 186 ? -16.478 4.148 1.310 1.00 86.69 186 PHE A N 1
ATOM 1364 C CA . PHE A 1 186 ? -15.773 5.188 0.564 1.00 86.69 186 PHE A CA 1
ATOM 1365 C C . PHE A 1 186 ? -14.307 4.831 0.284 1.00 86.69 186 PHE A C 1
ATOM 1367 O O . PHE A 1 186 ? -13.810 5.123 -0.801 1.00 86.69 186 PHE A O 1
ATOM 1374 N N . ALA A 1 187 ? -13.621 4.163 1.215 1.00 89.12 187 ALA A N 1
ATOM 1375 C CA . ALA A 1 187 ? -12.241 3.717 1.027 1.00 89.12 187 ALA A CA 1
ATOM 1376 C C . ALA A 1 187 ? -12.112 2.738 -0.151 1.00 89.12 187 ALA A C 1
ATOM 1378 O O . ALA A 1 187 ? -11.202 2.896 -0.957 1.00 89.12 187 ALA A O 1
ATOM 1379 N N . ILE A 1 188 ? -13.064 1.804 -0.309 1.00 88.81 188 ILE A N 1
ATOM 1380 C CA . ILE A 1 188 ? -13.131 0.894 -1.469 1.00 88.81 188 ILE A CA 1
ATOM 1381 C C . ILE A 1 188 ? -13.181 1.692 -2.782 1.00 88.81 188 ILE A C 1
ATOM 1383 O O . ILE A 1 188 ? -12.474 1.381 -3.738 1.00 88.81 188 ILE A O 1
ATOM 1387 N N . PHE A 1 189 ? -14.008 2.739 -2.834 1.00 84.38 189 PHE A N 1
ATOM 1388 C CA . PHE A 1 189 ? -14.120 3.597 -4.014 1.00 84.38 189 PHE A CA 1
ATOM 1389 C C . PHE A 1 189 ? -12.839 4.394 -4.277 1.00 84.38 189 PHE A C 1
ATOM 1391 O O . PHE A 1 189 ? -12.360 4.436 -5.411 1.00 84.38 189 PHE A O 1
ATOM 1398 N N . PHE A 1 190 ? -12.284 5.016 -3.235 1.00 84.25 190 PHE A N 1
ATOM 1399 C CA . PHE A 1 190 ? -11.075 5.826 -3.342 1.00 84.25 190 PHE A CA 1
ATOM 1400 C C . PHE A 1 190 ? -9.894 5.003 -3.859 1.00 84.25 190 PHE A C 1
ATOM 1402 O O . PHE A 1 190 ? -9.143 5.484 -4.700 1.00 84.25 190 PHE A O 1
ATOM 1409 N N . ASP A 1 191 ? -9.786 3.750 -3.428 1.00 84.94 191 ASP A N 1
ATOM 1410 C CA . ASP A 1 191 ? -8.767 2.813 -3.893 1.00 84.94 191 ASP A CA 1
ATOM 1411 C C . ASP A 1 191 ? -8.845 2.566 -5.395 1.00 84.94 191 ASP A C 1
ATOM 1413 O O . ASP A 1 191 ? -7.868 2.746 -6.114 1.00 84.94 191 ASP A O 1
ATOM 1417 N N . ILE A 1 192 ? -10.043 2.251 -5.899 1.00 80.56 192 ILE A N 1
ATOM 1418 C CA . ILE A 1 192 ? -10.257 2.025 -7.330 1.00 80.56 192 ILE A CA 1
ATOM 1419 C C . ILE A 1 192 ? -9.847 3.271 -8.117 1.00 80.56 192 ILE A C 1
ATOM 1421 O O . ILE A 1 192 ? -9.140 3.162 -9.117 1.00 80.56 192 ILE A O 1
ATOM 1425 N N . VAL A 1 193 ? -10.244 4.462 -7.669 1.00 80.31 193 VAL A N 1
ATOM 1426 C CA . VAL A 1 193 ? -9.920 5.713 -8.369 1.00 80.31 193 VAL A CA 1
ATOM 1427 C C . VAL A 1 193 ? -8.420 6.019 -8.317 1.00 80.31 193 VAL A C 1
ATOM 1429 O O . VAL A 1 193 ? -7.818 6.298 -9.354 1.00 80.31 193 VAL A O 1
ATOM 1432 N N . VAL A 1 194 ? -7.794 5.945 -7.142 1.00 78.69 194 VAL A N 1
ATOM 1433 C CA . VAL A 1 194 ? -6.371 6.272 -6.971 1.00 78.69 194 VAL A CA 1
ATOM 1434 C C . VAL A 1 194 ? -5.470 5.258 -7.666 1.00 78.69 194 VAL A C 1
ATOM 1436 O O . VAL A 1 194 ? -4.497 5.660 -8.301 1.00 78.69 194 VAL A O 1
ATOM 1439 N N . VAL A 1 195 ? -5.796 3.967 -7.613 1.00 73.38 195 VAL A N 1
ATOM 1440 C CA . VAL A 1 195 ? -5.003 2.922 -8.272 1.00 73.38 195 VAL A CA 1
ATOM 1441 C C . VAL A 1 195 ? -5.171 2.971 -9.791 1.00 73.38 195 VAL A C 1
ATOM 1443 O O . VAL A 1 195 ? -4.189 2.818 -10.512 1.00 73.38 195 VAL A O 1
ATOM 1446 N N . THR A 1 196 ? -6.380 3.220 -10.310 1.00 70.38 196 THR A N 1
ATOM 1447 C CA . THR A 1 196 ? -6.609 3.196 -11.770 1.00 70.38 196 THR A CA 1
ATOM 1448 C C . THR A 1 196 ? -6.250 4.494 -12.493 1.00 70.38 196 THR A C 1
ATOM 1450 O O . THR A 1 196 ? -5.886 4.442 -13.667 1.00 70.38 196 THR A O 1
ATOM 1453 N N . MET A 1 197 ? -6.345 5.650 -11.828 1.00 65.75 197 MET A N 1
ATOM 1454 C CA . MET A 1 197 ? -6.118 6.967 -12.444 1.00 65.75 197 MET A CA 1
ATOM 1455 C C . MET A 1 197 ? -5.108 7.851 -11.727 1.00 65.75 197 MET A C 1
ATOM 1457 O O . MET A 1 197 ? -4.676 8.859 -12.286 1.00 65.75 197 MET A O 1
ATOM 1461 N N . GLY A 1 198 ? -4.790 7.542 -10.475 1.00 64.94 198 GLY A N 1
ATOM 1462 C CA . GLY A 1 198 ? -4.003 8.432 -9.646 1.00 64.94 198 GLY A CA 1
ATOM 1463 C C . GLY A 1 198 ? -2.545 8.520 -10.076 1.00 64.94 198 GLY A C 1
ATOM 1464 O O . GLY A 1 198 ? -2.055 7.838 -10.979 1.00 64.94 198 GLY A O 1
ATOM 1465 N N . THR A 1 199 ? -1.822 9.349 -9.333 1.00 61.84 199 THR A N 1
ATOM 1466 C CA . THR A 1 199 ? -0.365 9.487 -9.404 1.00 61.84 199 THR A CA 1
ATOM 1467 C C . THR A 1 199 ? 0.358 8.144 -9.377 1.00 61.84 199 THR A C 1
ATOM 1469 O O . THR A 1 199 ? 1.405 8.032 -10.001 1.00 61.84 199 THR A O 1
ATOM 1472 N N . VAL A 1 200 ? -0.205 7.116 -8.733 1.00 63.50 200 VAL A N 1
ATOM 1473 C CA . VAL A 1 200 ? 0.361 5.761 -8.700 1.00 63.50 200 VAL A CA 1
ATOM 1474 C C . VAL A 1 200 ? 0.472 5.168 -10.103 1.00 63.50 200 VAL A C 1
ATOM 1476 O O . VAL A 1 200 ? 1.565 4.766 -10.476 1.00 63.50 200 VAL A O 1
ATOM 1479 N N . ALA A 1 201 ? -0.584 5.194 -10.922 1.00 66.19 201 ALA A N 1
ATOM 1480 C CA . ALA A 1 201 ? -0.536 4.645 -12.281 1.00 66.19 201 ALA A CA 1
ATOM 1481 C C . ALA A 1 201 ? 0.530 5.345 -13.145 1.00 66.19 201 ALA A C 1
ATOM 1483 O O . ALA A 1 201 ? 1.286 4.692 -13.866 1.00 66.19 201 ALA A O 1
ATOM 1484 N N . VAL A 1 202 ? 0.642 6.670 -13.015 1.00 66.94 202 VAL A N 1
ATOM 1485 C CA . VAL A 1 202 ? 1.655 7.479 -13.714 1.00 66.94 202 VAL A CA 1
ATOM 1486 C C . VAL A 1 202 ? 3.069 7.175 -13.200 1.00 66.94 202 VAL A C 1
ATOM 1488 O O . VAL A 1 202 ? 4.008 7.048 -13.988 1.00 66.94 202 VAL A O 1
ATOM 1491 N N . LEU A 1 203 ? 3.240 7.016 -11.886 1.00 65.19 203 LEU A N 1
ATOM 1492 C CA . LEU A 1 203 ? 4.520 6.675 -11.259 1.00 65.19 203 LEU A CA 1
ATOM 1493 C C . LEU A 1 203 ? 4.968 5.242 -11.591 1.00 65.19 203 LEU A C 1
ATOM 1495 O O . LEU A 1 203 ? 6.166 4.998 -11.742 1.00 65.19 203 LEU A O 1
ATOM 1499 N N . THR A 1 204 ? 4.023 4.307 -11.744 1.00 67.50 204 THR A N 1
ATOM 1500 C CA . THR A 1 204 ? 4.298 2.927 -12.163 1.00 67.50 204 THR A CA 1
ATOM 1501 C C . THR A 1 204 ? 4.706 2.888 -13.632 1.00 67.50 204 THR A C 1
ATOM 1503 O O . THR A 1 204 ? 5.676 2.220 -13.977 1.00 67.50 204 THR A O 1
ATOM 1506 N N . GLN A 1 205 ? 4.033 3.654 -14.498 1.00 67.56 205 GLN A N 1
ATOM 1507 C CA . GLN A 1 205 ? 4.382 3.750 -15.922 1.00 67.56 205 GLN A CA 1
ATOM 1508 C C . GLN A 1 205 ? 5.730 4.437 -16.168 1.00 67.56 205 GLN A C 1
ATOM 1510 O O . GLN A 1 205 ? 6.431 4.086 -17.113 1.00 67.56 205 GLN A O 1
ATOM 1515 N N . THR A 1 206 ? 6.117 5.391 -15.320 1.00 68.50 206 THR A N 1
ATOM 1516 C CA . THR A 1 206 ? 7.425 6.059 -15.417 1.00 68.50 206 THR A CA 1
ATOM 1517 C C . THR A 1 206 ? 8.576 5.220 -14.860 1.00 68.50 206 THR A C 1
ATOM 1519 O O . THR A 1 206 ? 9.728 5.630 -14.987 1.00 68.50 206 THR A O 1
ATOM 1522 N N . GLY A 1 207 ? 8.300 4.050 -14.264 1.00 61.00 207 GLY A N 1
ATOM 1523 C CA . GLY A 1 207 ? 9.331 3.174 -13.700 1.00 61.00 207 GLY A CA 1
ATOM 1524 C C . GLY A 1 207 ? 10.137 3.846 -12.589 1.00 61.00 207 GLY A C 1
ATOM 1525 O O . GLY A 1 207 ? 11.308 3.522 -12.392 1.00 61.00 207 GLY A O 1
ATOM 1526 N N . SER A 1 208 ? 9.547 4.829 -11.901 1.00 63.31 208 SER A N 1
ATOM 1527 C CA . SER A 1 208 ? 10.281 5.599 -10.903 1.00 63.31 208 SER A CA 1
ATOM 1528 C C . SER A 1 208 ? 10.651 4.700 -9.718 1.00 63.31 208 SER A C 1
ATOM 1530 O O . SER A 1 208 ? 9.786 4.082 -9.093 1.00 63.31 208 SER A O 1
ATOM 1532 N N . GLN A 1 209 ? 11.945 4.649 -9.383 1.00 66.44 209 GLN A N 1
ATOM 1533 C CA . GLN A 1 209 ? 12.466 3.922 -8.211 1.00 66.44 209 GLN A CA 1
ATOM 1534 C C . GLN A 1 209 ? 11.850 4.418 -6.882 1.00 66.44 209 GLN A C 1
ATOM 1536 O O . GLN A 1 209 ? 11.912 3.736 -5.856 1.00 66.44 209 GLN A O 1
ATOM 1541 N N . LEU A 1 210 ? 11.156 5.557 -6.930 1.00 65.81 210 LEU A N 1
ATOM 1542 C CA . LEU A 1 210 ? 10.388 6.157 -5.847 1.00 65.81 210 LEU A CA 1
ATOM 1543 C C . LEU A 1 210 ? 9.299 5.230 -5.282 1.00 65.81 210 LEU A C 1
ATOM 1545 O O . LEU A 1 210 ? 9.080 5.237 -4.073 1.00 65.81 210 LEU A O 1
ATOM 1549 N N . ILE A 1 211 ? 8.627 4.404 -6.100 1.00 64.44 211 ILE A N 1
ATOM 1550 C CA . ILE A 1 211 ? 7.553 3.521 -5.589 1.00 64.44 211 ILE A CA 1
ATOM 1551 C C . ILE A 1 211 ? 8.121 2.470 -4.630 1.00 64.44 211 ILE A C 1
ATOM 1553 O O . ILE A 1 211 ? 7.563 2.236 -3.554 1.00 64.44 211 ILE A O 1
ATOM 1557 N N . SER A 1 212 ? 9.260 1.872 -4.981 1.00 67.00 212 SER A N 1
ATOM 1558 C CA . SER A 1 212 ? 9.961 0.940 -4.095 1.00 67.00 212 SER A CA 1
ATOM 1559 C C . SER A 1 212 ? 10.544 1.628 -2.861 1.00 67.00 212 SER A C 1
ATOM 1561 O O . SER A 1 212 ? 10.602 1.007 -1.808 1.00 67.00 212 SER A O 1
ATOM 1563 N N . ALA A 1 213 ? 10.934 2.904 -2.957 1.00 64.31 213 ALA A N 1
ATOM 1564 C CA . ALA A 1 213 ? 11.519 3.645 -1.837 1.00 64.31 213 ALA A CA 1
ATOM 1565 C C . ALA A 1 213 ? 10.498 3.999 -0.739 1.00 64.31 213 ALA A C 1
ATOM 1567 O O . ALA A 1 213 ? 10.859 4.110 0.432 1.00 64.31 213 ALA A O 1
ATOM 1568 N N . VAL A 1 214 ? 9.226 4.175 -1.110 1.00 65.81 214 VAL A N 1
ATOM 1569 C CA . VAL A 1 214 ? 8.155 4.602 -0.191 1.00 65.81 214 VAL A CA 1
ATOM 1570 C C . VAL A 1 214 ? 7.340 3.418 0.357 1.00 65.81 214 VAL A C 1
ATOM 1572 O O . VAL A 1 214 ? 6.596 3.569 1.326 1.00 65.81 214 VAL A O 1
ATOM 1575 N N . SER A 1 215 ? 7.484 2.229 -0.228 1.00 73.06 215 SER A N 1
ATOM 1576 C CA . SER A 1 215 ? 6.759 1.030 0.200 1.00 73.06 215 SER A CA 1
ATOM 1577 C C . SER A 1 215 ? 7.378 0.416 1.459 1.00 73.06 215 SER A C 1
ATOM 1579 O O . SER A 1 215 ? 8.574 0.133 1.503 1.00 73.06 215 SER A O 1
ATOM 1581 N N . VAL A 1 216 ? 6.563 0.162 2.485 1.00 69.06 216 VAL A N 1
ATOM 1582 C CA . VAL A 1 216 ? 7.029 -0.477 3.722 1.00 69.06 216 VAL A CA 1
ATOM 1583 C C . VAL A 1 216 ? 7.274 -1.959 3.444 1.00 69.06 216 VAL A C 1
ATOM 1585 O O . VAL A 1 216 ? 6.403 -2.642 2.906 1.00 69.06 216 VAL A O 1
ATOM 1588 N N . GLY A 1 217 ? 8.461 -2.459 3.798 1.00 60.41 217 GLY A N 1
ATOM 1589 C CA . GLY A 1 217 ? 8.843 -3.861 3.592 1.00 60.41 217 GLY A CA 1
ATOM 1590 C C . GLY A 1 217 ? 9.506 -4.159 2.243 1.00 60.41 217 GLY A C 1
ATOM 1591 O O . GLY A 1 217 ? 10.192 -5.175 2.136 1.00 60.41 217 GLY A O 1
ATOM 1592 N N . ALA A 1 218 ? 9.419 -3.255 1.258 1.00 54.91 218 ALA A N 1
ATO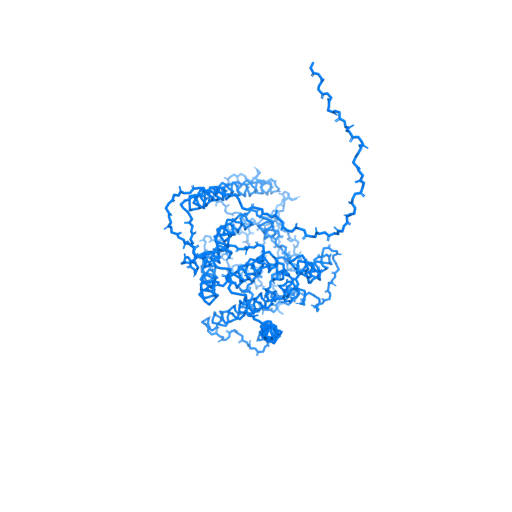M 1593 C CA . ALA A 1 218 ? 10.219 -3.350 0.040 1.00 54.91 218 ALA A CA 1
ATOM 1594 C C . ALA A 1 218 ? 11.692 -3.130 0.411 1.00 54.91 218 ALA A C 1
ATOM 1596 O O . ALA A 1 218 ? 12.108 -2.017 0.734 1.00 54.91 218 ALA A O 1
ATOM 1597 N N . GLY A 1 219 ? 12.496 -4.195 0.428 1.00 54.91 219 GLY A N 1
ATOM 1598 C CA . GLY A 1 219 ? 13.941 -4.051 0.574 1.00 54.91 219 GLY A CA 1
ATOM 1599 C C . GLY A 1 219 ? 14.452 -3.050 -0.464 1.00 54.91 219 GLY A C 1
ATOM 1600 O O . GLY A 1 219 ? 14.125 -3.174 -1.640 1.00 54.91 219 GLY A O 1
ATOM 1601 N N . VAL A 1 220 ? 15.211 -2.037 -0.031 1.00 54.50 220 VAL A N 1
ATOM 1602 C CA . VAL A 1 220 ? 15.808 -1.042 -0.936 1.00 54.50 220 VAL A CA 1
ATOM 1603 C C . VAL A 1 220 ? 16.603 -1.801 -1.995 1.00 54.50 220 VAL A C 1
ATOM 1605 O O . VAL A 1 220 ? 17.622 -2.414 -1.667 1.00 54.50 220 VAL A O 1
ATOM 1608 N N . ALA A 1 221 ? 16.121 -1.793 -3.239 1.00 52.34 221 ALA A N 1
ATOM 1609 C CA . ALA A 1 221 ? 16.831 -2.371 -4.368 1.00 52.34 221 ALA A CA 1
ATOM 1610 C C . ALA A 1 221 ? 18.110 -1.551 -4.563 1.00 52.34 221 ALA A C 1
ATOM 1612 O O . ALA A 1 221 ? 18.082 -0.448 -5.106 1.00 52.34 221 ALA A O 1
ATOM 1613 N N . LEU A 1 222 ? 19.228 -2.040 -4.026 1.00 52.62 222 LEU A N 1
ATOM 1614 C CA . LEU A 1 222 ? 20.506 -1.359 -4.162 1.00 52.62 222 LEU A CA 1
ATOM 1615 C C . LEU A 1 222 ? 20.929 -1.452 -5.637 1.00 52.62 222 LEU A C 1
ATOM 1617 O O . LEU A 1 222 ? 21.058 -2.565 -6.149 1.00 52.62 222 LEU A O 1
ATOM 1621 N N . PRO A 1 223 ? 21.171 -0.322 -6.327 1.00 44.59 223 PRO A N 1
ATOM 1622 C CA . PRO A 1 223 ? 21.317 -0.262 -7.786 1.00 44.59 223 PRO A CA 1
ATOM 1623 C C . PRO A 1 223 ? 22.551 -0.978 -8.369 1.00 44.59 223 PRO A C 1
ATOM 1625 O O . PRO A 1 223 ? 22.827 -0.829 -9.555 1.00 44.59 223 PRO A O 1
ATOM 1628 N N . GLN A 1 224 ? 23.302 -1.754 -7.580 1.00 46.06 224 GLN A N 1
ATOM 1629 C CA . GLN A 1 224 ? 24.513 -2.445 -8.040 1.00 46.06 224 GLN A CA 1
ATOM 1630 C C . GLN A 1 224 ? 24.688 -3.890 -7.560 1.00 46.06 224 GLN A C 1
ATOM 1632 O O . GLN A 1 224 ? 25.632 -4.546 -8.000 1.00 46.06 224 GLN A O 1
ATOM 1637 N N . SER A 1 225 ? 23.799 -4.444 -6.731 1.00 42.28 225 SER A N 1
ATOM 1638 C CA . SER A 1 225 ? 23.866 -5.882 -6.455 1.00 42.28 225 SER A CA 1
ATOM 1639 C C . SER A 1 225 ? 23.106 -6.635 -7.544 1.00 42.28 225 SER A C 1
ATOM 1641 O O . SER A 1 225 ? 21.907 -6.866 -7.436 1.00 42.28 225 SER A O 1
ATOM 1643 N N . SER A 1 226 ? 23.826 -7.055 -8.588 1.00 42.72 226 SER A N 1
ATOM 1644 C CA . SER A 1 226 ? 23.384 -8.104 -9.526 1.00 42.72 226 SER A CA 1
ATOM 1645 C C . SER A 1 226 ? 23.138 -9.458 -8.830 1.00 42.72 226 SER A C 1
ATOM 1647 O O . SER A 1 226 ? 22.755 -10.432 -9.479 1.00 42.72 226 SER A O 1
ATOM 1649 N N . GLU A 1 227 ? 23.375 -9.550 -7.522 1.00 46.41 227 GLU A N 1
ATOM 1650 C CA . GLU A 1 227 ? 22.990 -10.692 -6.709 1.00 46.41 227 GLU A CA 1
ATOM 1651 C C . GLU A 1 227 ? 21.481 -10.658 -6.471 1.00 46.41 227 GLU A C 1
ATOM 1653 O O . GLU A 1 227 ? 20.957 -9.673 -5.944 1.00 46.41 227 GLU A O 1
ATOM 1658 N N . LYS A 1 228 ? 20.806 -11.746 -6.883 1.00 51.44 228 LYS A N 1
ATOM 1659 C CA . LYS A 1 228 ? 19.410 -12.101 -6.583 1.00 51.44 228 LYS A CA 1
ATOM 1660 C C . LYS A 1 228 ? 19.023 -11.582 -5.192 1.00 51.44 228 LYS A C 1
ATOM 1662 O O . LYS A 1 228 ? 19.230 -12.254 -4.186 1.00 51.44 228 LYS A O 1
ATOM 1667 N N . THR A 1 229 ? 18.457 -10.382 -5.113 1.00 48.28 229 THR A N 1
ATOM 1668 C CA . THR A 1 229 ? 17.857 -9.921 -3.866 1.00 48.28 229 THR A CA 1
ATOM 1669 C C . THR A 1 229 ? 16.561 -10.713 -3.756 1.00 48.28 229 THR A C 1
ATOM 1671 O O . THR A 1 229 ? 15.664 -10.549 -4.578 1.00 48.28 229 THR A O 1
ATOM 1674 N N . TRP A 1 230 ? 16.547 -11.690 -2.851 1.00 53.44 230 TRP A N 1
ATOM 1675 C CA . TRP A 1 230 ? 15.548 -12.755 -2.780 1.00 53.44 230 TRP A CA 1
ATOM 1676 C C . TRP A 1 230 ? 14.111 -12.211 -2.765 1.00 53.44 230 TRP A C 1
ATOM 1678 O O . TRP A 1 230 ? 13.728 -11.459 -1.869 1.00 53.44 230 TRP A O 1
ATOM 1688 N N . ALA A 1 231 ? 13.317 -12.613 -3.763 1.00 50.41 231 ALA A N 1
ATOM 1689 C CA . ALA A 1 231 ? 12.018 -12.022 -4.099 1.00 50.41 231 ALA A CA 1
ATOM 1690 C C . ALA A 1 231 ? 10.902 -12.249 -3.054 1.00 50.41 231 ALA A C 1
ATOM 1692 O O . ALA A 1 231 ? 9.866 -11.584 -3.082 1.00 50.41 231 ALA A O 1
ATOM 1693 N N . ILE A 1 232 ? 11.113 -13.169 -2.111 1.00 49.84 232 ILE A N 1
ATOM 1694 C CA . ILE A 1 232 ? 10.064 -13.700 -1.228 1.00 49.84 232 ILE A CA 1
ATOM 1695 C C . ILE A 1 232 ? 9.512 -12.628 -0.277 1.00 49.84 232 ILE A C 1
ATOM 1697 O O . ILE A 1 232 ? 8.308 -12.569 -0.048 1.00 49.84 232 ILE A O 1
ATOM 1701 N N . ILE A 1 233 ? 10.364 -11.735 0.244 1.00 53.44 233 ILE A N 1
ATOM 1702 C CA . ILE A 1 233 ? 9.912 -10.644 1.130 1.00 53.44 233 ILE A CA 1
ATOM 1703 C C . ILE A 1 233 ? 9.508 -9.402 0.323 1.00 53.44 233 ILE A C 1
ATOM 1705 O O . ILE A 1 233 ? 8.655 -8.631 0.752 1.00 53.44 233 ILE A O 1
ATOM 1709 N N . THR A 1 234 ? 10.033 -9.244 -0.897 1.00 54.38 234 THR A N 1
ATOM 1710 C CA . THR A 1 234 ? 9.640 -8.138 -1.785 1.00 54.38 234 THR A CA 1
ATOM 1711 C C . THR A 1 234 ? 8.212 -8.263 -2.322 1.00 54.38 234 THR A C 1
ATOM 1713 O O . THR A 1 234 ? 7.682 -7.276 -2.821 1.00 54.38 234 THR A O 1
ATOM 1716 N N . GLY A 1 235 ? 7.583 -9.441 -2.214 1.00 60.19 235 GLY A N 1
ATOM 1717 C CA . GLY A 1 235 ? 6.189 -9.653 -2.621 1.00 60.19 235 GLY A CA 1
ATOM 1718 C C . GLY A 1 235 ? 5.155 -9.077 -1.647 1.00 60.19 235 GLY A C 1
ATOM 1719 O O . GLY A 1 235 ? 4.035 -8.782 -2.053 1.00 60.19 235 GLY A O 1
ATOM 1720 N N . VAL A 1 236 ? 5.522 -8.874 -0.376 1.00 69.12 236 VAL A N 1
ATOM 1721 C CA . VAL A 1 236 ? 4.620 -8.322 0.645 1.00 69.12 236 VAL A CA 1
ATOM 1722 C C . VAL A 1 236 ? 5.019 -6.880 0.931 1.00 69.12 236 VAL A C 1
ATOM 1724 O O . VAL A 1 236 ? 5.723 -6.583 1.896 1.00 69.12 236 VAL A O 1
ATOM 1727 N N . THR A 1 237 ? 4.574 -5.971 0.070 1.00 78.94 237 THR A N 1
ATOM 1728 C CA . THR A 1 237 ? 4.736 -4.532 0.276 1.00 78.94 237 THR A CA 1
ATOM 1729 C C . THR A 1 237 ? 3.426 -3.939 0.771 1.00 78.94 237 THR A C 1
ATOM 1731 O O . THR A 1 237 ? 2.363 -4.183 0.207 1.00 78.94 237 THR A O 1
ATOM 1734 N N . ILE A 1 238 ? 3.492 -3.175 1.862 1.00 86.81 238 ILE A N 1
ATOM 1735 C CA . ILE A 1 238 ? 2.344 -2.413 2.361 1.00 86.81 238 ILE A CA 1
ATOM 1736 C C . ILE A 1 238 ? 2.608 -0.948 2.025 1.00 86.81 238 ILE A C 1
ATOM 1738 O O . ILE A 1 238 ? 3.603 -0.363 2.467 1.00 86.81 238 ILE A O 1
ATOM 1742 N N . GLY A 1 239 ? 1.734 -0.349 1.217 1.00 89.19 239 GLY A N 1
ATOM 1743 C CA . GLY A 1 239 ? 1.852 1.056 0.861 1.00 89.19 239 GLY A CA 1
ATOM 1744 C C . GLY A 1 239 ? 1.548 1.962 2.060 1.00 89.19 239 GLY A C 1
ATOM 1745 O O . GLY A 1 239 ? 0.804 1.579 2.966 1.00 89.19 239 GLY A O 1
ATOM 1746 N N . PRO A 1 240 ? 2.046 3.211 2.081 1.00 90.69 240 PRO A N 1
ATOM 1747 C CA . PRO A 1 240 ? 1.679 4.166 3.128 1.00 90.69 240 PRO A CA 1
ATOM 1748 C C . PRO A 1 240 ? 0.166 4.431 3.163 1.00 90.69 240 PRO A C 1
ATOM 1750 O O . PRO A 1 240 ? -0.389 4.656 4.231 1.00 90.69 240 PRO A O 1
ATOM 1753 N N . ALA A 1 241 ? -0.528 4.367 2.022 1.00 90.94 241 ALA A N 1
ATOM 1754 C CA . ALA A 1 241 ? -1.984 4.481 1.992 1.00 90.94 241 ALA A CA 1
ATOM 1755 C C . ALA A 1 241 ? -2.655 3.332 2.765 1.00 90.94 241 ALA A C 1
ATOM 1757 O O . ALA A 1 241 ? -3.530 3.582 3.592 1.00 90.94 241 ALA A O 1
ATOM 1758 N N . ASP A 1 242 ? -2.196 2.094 2.578 1.00 93.00 242 ASP A N 1
ATOM 1759 C CA . ASP A 1 242 ? -2.727 0.936 3.300 1.00 93.00 242 ASP A CA 1
ATOM 1760 C C . ASP A 1 242 ? -2.493 1.075 4.805 1.00 93.00 242 ASP A C 1
ATOM 1762 O O . ASP A 1 242 ? -3.424 0.901 5.590 1.00 93.00 242 ASP A O 1
ATOM 1766 N N . VAL A 1 243 ? -1.283 1.484 5.215 1.00 95.06 243 VAL A N 1
ATOM 1767 C CA . VAL A 1 243 ? -0.970 1.762 6.628 1.00 95.06 243 VAL A CA 1
ATOM 1768 C C . VAL A 1 243 ? -1.904 2.834 7.188 1.00 95.06 243 VAL A C 1
ATOM 1770 O O . VAL A 1 243 ? -2.406 2.679 8.302 1.00 95.06 243 VAL A O 1
ATOM 1773 N N . LEU A 1 244 ? -2.166 3.904 6.429 1.00 95.88 244 LEU A N 1
ATOM 1774 C CA . LEU A 1 244 ? -3.048 4.998 6.837 1.00 95.88 244 LEU A CA 1
ATOM 1775 C C . LEU A 1 244 ? -4.460 4.483 7.109 1.00 95.88 244 LEU A C 1
ATOM 1777 O O . LEU A 1 244 ? -4.989 4.689 8.200 1.00 95.88 244 LEU A O 1
ATOM 1781 N N . PHE A 1 245 ? -5.065 3.800 6.139 1.00 95.81 245 PHE A N 1
ATOM 1782 C CA . PHE A 1 245 ? -6.446 3.341 6.247 1.00 95.81 245 PHE A CA 1
ATOM 1783 C C . PHE A 1 245 ? -6.613 2.184 7.241 1.00 95.81 245 PHE A C 1
ATOM 1785 O O . PHE A 1 245 ? -7.574 2.201 8.012 1.00 95.81 245 PHE A O 1
ATOM 1792 N N . LEU A 1 246 ? -5.665 1.239 7.314 1.00 96.44 246 LEU A N 1
ATOM 1793 C CA . LEU A 1 246 ? -5.629 0.223 8.377 1.00 96.44 246 LEU A CA 1
ATOM 1794 C C . LEU A 1 246 ? -5.629 0.889 9.752 1.00 96.44 246 LEU A C 1
ATOM 1796 O O . LEU A 1 246 ? -6.345 0.465 10.656 1.00 96.44 246 LEU A O 1
ATOM 1800 N N . SER A 1 247 ? -4.859 1.967 9.892 1.00 97.50 247 SER A N 1
ATOM 1801 C CA . SER A 1 247 ? -4.742 2.708 11.142 1.00 97.50 247 SER A CA 1
ATOM 1802 C C . SER A 1 247 ? -6.005 3.482 11.494 1.00 97.50 247 SER A C 1
ATOM 1804 O O . SER A 1 247 ? -6.412 3.460 12.655 1.00 97.50 247 SER A O 1
ATOM 1806 N N . VAL A 1 248 ? -6.669 4.097 10.508 1.00 97.62 248 VAL A N 1
ATOM 1807 C CA . VAL A 1 248 ? -8.010 4.682 10.680 1.00 97.62 248 VAL A CA 1
ATOM 1808 C C . VAL A 1 248 ? -8.983 3.615 11.178 1.00 97.62 248 VAL A C 1
ATOM 1810 O O . VAL A 1 248 ? -9.634 3.810 12.203 1.00 97.62 248 VAL A O 1
ATOM 1813 N N . PHE A 1 249 ? -9.056 2.467 10.499 1.00 97.25 249 PHE A N 1
ATOM 1814 C CA . PHE A 1 249 ? -10.009 1.416 10.840 1.00 97.25 249 PHE A CA 1
ATOM 1815 C C . PHE A 1 249 ? -9.733 0.791 12.204 1.00 97.25 249 PHE A C 1
ATOM 1817 O O . PHE A 1 249 ? -10.649 0.728 13.020 1.00 97.25 249 PHE A O 1
ATOM 1824 N N . PHE A 1 250 ? -8.499 0.380 12.502 1.00 97.81 250 PHE A N 1
ATOM 1825 C CA . PHE A 1 250 ? -8.171 -0.210 13.800 1.00 97.81 250 PHE A CA 1
ATOM 1826 C C . PHE A 1 250 ? -8.384 0.772 14.954 1.00 97.81 250 PHE A C 1
ATOM 1828 O O . PHE A 1 250 ? -8.958 0.381 15.974 1.00 97.81 250 PHE A O 1
ATOM 1835 N N . ALA A 1 251 ? -8.014 2.047 14.787 1.00 97.62 251 ALA A N 1
ATOM 1836 C CA . ALA A 1 251 ? -8.276 3.068 15.796 1.00 97.62 251 ALA A CA 1
ATOM 1837 C C . ALA A 1 251 ? -9.782 3.265 16.024 1.00 97.62 251 ALA A C 1
ATOM 1839 O O . ALA A 1 251 ? -10.233 3.234 17.169 1.00 97.62 251 ALA A O 1
ATOM 1840 N N . SER A 1 252 ? -10.582 3.412 14.963 1.00 97.25 252 SER A N 1
ATOM 1841 C CA . SER A 1 252 ? -12.033 3.586 15.094 1.00 97.25 252 SER A CA 1
ATOM 1842 C C . SER A 1 252 ? -12.723 2.353 15.672 1.00 97.25 252 SER A C 1
ATOM 1844 O O . SER A 1 252 ? -13.572 2.493 16.543 1.00 97.25 252 SER A O 1
ATOM 1846 N N . ILE A 1 253 ? -12.343 1.143 15.256 1.00 97.25 253 ILE A N 1
ATOM 1847 C CA . ILE A 1 253 ? -12.875 -0.113 15.811 1.00 97.25 253 ILE A CA 1
ATOM 1848 C C . ILE A 1 253 ? -12.603 -0.191 17.307 1.00 97.25 253 ILE A C 1
ATOM 1850 O O . ILE A 1 253 ? -13.493 -0.550 18.077 1.00 97.25 253 ILE A O 1
ATOM 1854 N N . TYR A 1 254 ? -11.392 0.179 17.724 1.00 96.69 254 TYR A N 1
ATOM 1855 C CA . TYR A 1 254 ? -11.025 0.200 19.129 1.00 96.69 254 TYR A CA 1
ATOM 1856 C C . TYR A 1 254 ? -11.833 1.237 19.924 1.00 96.69 254 TYR A C 1
ATOM 1858 O O . TYR A 1 254 ? -12.429 0.901 20.948 1.00 96.69 254 TYR A O 1
ATOM 1866 N N . LEU A 1 255 ? -11.905 2.479 19.435 1.00 95.38 255 LEU A N 1
ATOM 1867 C CA . LEU A 1 255 ? -12.611 3.580 20.102 1.00 95.38 255 LEU A CA 1
ATOM 1868 C C . LEU A 1 255 ? -14.124 3.344 20.189 1.00 95.38 255 LEU A C 1
ATOM 1870 O O . LEU A 1 255 ? -14.743 3.664 21.201 1.00 95.38 255 LEU A O 1
ATOM 1874 N N . LEU A 1 256 ? -14.708 2.738 19.156 1.00 95.75 256 LEU A N 1
ATOM 1875 C CA . LEU A 1 256 ? -16.130 2.400 19.086 1.00 95.75 256 LEU A CA 1
ATOM 1876 C C . LEU A 1 256 ? -16.461 1.058 19.760 1.00 95.75 256 LEU A C 1
ATOM 1878 O O . LEU A 1 256 ? -17.615 0.637 19.726 1.00 95.75 256 LEU A O 1
ATOM 1882 N N . ARG A 1 257 ? -15.468 0.389 20.372 1.00 95.75 257 ARG A N 1
ATOM 1883 C CA . ARG A 1 257 ? -15.598 -0.921 21.038 1.00 95.75 257 ARG A CA 1
ATOM 1884 C C . ARG A 1 257 ? -16.230 -1.998 20.141 1.00 95.75 257 ARG A C 1
ATOM 1886 O O . ARG A 1 257 ? -17.048 -2.797 20.589 1.00 95.75 257 ARG A O 1
ATOM 1893 N N . LEU A 1 258 ? -15.849 -2.002 18.868 1.00 96.00 258 LEU A N 1
ATOM 1894 C CA . LEU A 1 258 ? -16.277 -2.987 17.877 1.00 96.00 258 LEU A CA 1
ATOM 1895 C C . LEU A 1 258 ? -15.420 -4.269 17.952 1.00 96.00 258 LEU A C 1
ATOM 1897 O O . LEU A 1 258 ? -14.528 -4.402 18.794 1.00 96.00 258 LEU A O 1
ATOM 1901 N N . GLU A 1 259 ? -15.669 -5.247 17.074 1.00 96.88 259 GLU A N 1
ATOM 1902 C CA . GLU A 1 259 ? -14.996 -6.551 17.144 1.00 96.88 259 GLU A CA 1
ATOM 1903 C C . GLU A 1 259 ? -13.593 -6.518 16.529 1.00 96.88 259 GLU A C 1
ATOM 1905 O O . GLU A 1 259 ? -13.377 -6.937 15.387 1.00 96.88 259 GLU A O 1
ATOM 1910 N N . GLY A 1 260 ? -12.606 -6.069 17.307 1.00 96.06 260 GLY A N 1
ATOM 1911 C CA . GLY A 1 260 ? -11.206 -6.008 16.871 1.00 96.06 260 GLY A CA 1
ATOM 1912 C C . GLY A 1 260 ? -10.665 -7.347 16.359 1.00 96.06 260 GLY A C 1
ATOM 1913 O O . GLY A 1 260 ? -10.111 -7.413 15.265 1.00 96.06 260 GLY A O 1
ATOM 1914 N N . ALA A 1 261 ? -10.894 -8.441 17.093 1.00 96.25 261 ALA A N 1
ATOM 1915 C CA . ALA A 1 261 ? -10.390 -9.767 16.720 1.00 96.25 261 ALA A CA 1
ATOM 1916 C C . ALA A 1 261 ? -11.073 -10.352 15.471 1.00 96.25 261 ALA A C 1
ATOM 1918 O O . ALA A 1 261 ? -10.432 -11.033 14.669 1.00 96.25 261 ALA A O 1
ATOM 1919 N N . ALA A 1 262 ? -12.375 -10.109 15.289 1.00 97.19 262 ALA A N 1
ATOM 1920 C CA . ALA A 1 262 ? -13.066 -10.507 14.065 1.00 97.19 262 ALA A CA 1
ATOM 1921 C C . ALA A 1 262 ? -12.546 -9.691 12.879 1.00 97.19 262 ALA A C 1
ATOM 1923 O O . ALA A 1 262 ? -12.219 -10.267 11.844 1.00 97.19 262 ALA A O 1
ATOM 1924 N N . THR A 1 263 ? -12.386 -8.378 13.061 1.00 96.94 263 THR A N 1
ATOM 1925 C CA . THR A 1 263 ? -11.896 -7.501 11.997 1.00 96.94 263 THR A CA 1
ATOM 1926 C C . THR A 1 263 ? -10.480 -7.859 11.577 1.00 96.94 263 THR A C 1
ATOM 1928 O O . THR A 1 263 ? -10.230 -7.988 10.387 1.00 96.94 263 THR A O 1
ATOM 1931 N N . PHE A 1 264 ? -9.574 -8.108 12.525 1.00 96.69 264 PHE A N 1
ATOM 1932 C CA . PHE A 1 264 ? -8.213 -8.543 12.217 1.00 96.69 264 PHE A CA 1
ATOM 1933 C C . PHE A 1 264 ? -8.196 -9.823 11.370 1.00 96.69 264 PHE A C 1
ATOM 1935 O O . PHE A 1 264 ? -7.515 -9.868 10.351 1.00 96.69 264 PHE A O 1
ATOM 1942 N N . ARG A 1 265 ? -8.985 -10.842 11.746 1.00 97.69 265 ARG A N 1
ATOM 1943 C CA . ARG A 1 265 ? -9.069 -12.105 10.991 1.00 97.69 265 ARG A CA 1
ATOM 1944 C C . ARG A 1 265 ? -9.595 -11.901 9.571 1.00 97.69 265 ARG A C 1
ATOM 1946 O O . ARG A 1 265 ? -9.038 -12.476 8.643 1.00 97.69 265 ARG A O 1
ATOM 1953 N N . TRP A 1 266 ? -10.632 -11.080 9.402 1.00 97.88 266 TRP A N 1
ATOM 1954 C CA . TRP A 1 266 ? -11.185 -10.769 8.082 1.00 97.88 266 TRP A CA 1
ATOM 1955 C C . TRP A 1 266 ? -10.219 -9.951 7.224 1.00 97.88 266 TRP A C 1
ATOM 1957 O O . TRP A 1 266 ? -10.039 -10.272 6.054 1.00 97.88 266 TRP A O 1
ATOM 1967 N N . VAL A 1 267 ? -9.573 -8.932 7.798 1.00 96.62 267 VAL A N 1
ATOM 1968 C CA . VAL A 1 267 ? -8.593 -8.090 7.095 1.00 96.62 267 VAL A CA 1
ATOM 1969 C C . VAL A 1 267 ? -7.406 -8.938 6.654 1.00 96.62 267 VAL A C 1
ATOM 1971 O O . VAL A 1 267 ? -7.054 -8.916 5.481 1.00 96.62 267 VAL A O 1
ATOM 1974 N N . PHE A 1 268 ? -6.837 -9.738 7.560 1.00 96.19 268 PHE A N 1
ATOM 1975 C CA . PHE A 1 268 ? -5.749 -10.655 7.232 1.00 96.19 268 PHE A CA 1
ATOM 1976 C C . PHE A 1 268 ? -6.159 -11.653 6.145 1.00 96.19 268 PHE A C 1
ATOM 1978 O O . PHE A 1 268 ? -5.450 -11.789 5.154 1.00 96.19 268 PHE A O 1
ATOM 1985 N N . GLY A 1 269 ? -7.313 -12.313 6.296 1.00 96.88 269 GLY A N 1
ATOM 1986 C CA . GLY A 1 269 ? -7.780 -13.322 5.346 1.00 96.88 269 GLY A CA 1
ATOM 1987 C C . GLY A 1 269 ? -8.033 -12.765 3.944 1.00 96.88 269 GLY A C 1
ATOM 1988 O O . GLY A 1 269 ? -7.580 -13.358 2.969 1.00 96.88 269 GLY A O 1
ATOM 1989 N N . LEU A 1 270 ? -8.713 -11.617 3.830 1.00 96.19 270 LEU A N 1
ATOM 1990 C CA . LEU A 1 270 ? -9.008 -11.010 2.529 1.00 96.19 270 LEU A CA 1
ATOM 1991 C C . LEU A 1 270 ? -7.775 -10.372 1.880 1.00 96.19 270 LEU A C 1
ATOM 1993 O O . LEU A 1 270 ? -7.635 -10.464 0.665 1.00 96.19 270 LEU A O 1
ATOM 1997 N N . LEU A 1 271 ? -6.868 -9.767 2.654 1.00 94.44 271 LEU A N 1
ATOM 1998 C CA . LEU A 1 271 ? -5.613 -9.247 2.102 1.00 94.44 271 LEU A CA 1
ATOM 1999 C C . LEU A 1 271 ? -4.675 -10.373 1.660 1.00 94.44 271 LEU A C 1
ATOM 2001 O O . LEU A 1 271 ? -4.063 -10.267 0.603 1.00 94.44 271 LEU A O 1
ATOM 2005 N N . LEU A 1 272 ? -4.589 -11.466 2.424 1.00 93.88 272 LEU A N 1
ATOM 2006 C CA . LEU A 1 272 ? -3.813 -12.639 2.023 1.00 93.88 272 LEU A CA 1
ATOM 2007 C C . LEU A 1 272 ? -4.371 -13.251 0.733 1.00 93.88 272 LEU A C 1
ATOM 2009 O O . LEU A 1 272 ? -3.605 -13.571 -0.170 1.00 93.88 272 LEU A O 1
ATOM 2013 N N . LEU A 1 273 ? -5.698 -13.369 0.625 1.00 94.25 273 LEU A N 1
ATOM 2014 C CA . LEU A 1 273 ? -6.349 -13.831 -0.599 1.00 94.25 273 LEU A CA 1
ATOM 2015 C C . LEU A 1 273 ? -6.042 -12.904 -1.783 1.00 94.25 273 LEU A C 1
ATOM 2017 O O . LEU A 1 273 ? -5.679 -13.394 -2.847 1.00 94.25 273 LEU A O 1
ATOM 2021 N N . ALA A 1 274 ? -6.113 -11.584 -1.588 1.00 91.69 274 ALA A N 1
ATOM 2022 C CA . ALA A 1 274 ? -5.778 -10.614 -2.627 1.00 91.69 274 ALA A CA 1
ATOM 2023 C C . ALA A 1 274 ? -4.312 -10.732 -3.079 1.00 91.69 274 ALA A C 1
ATOM 2025 O O . ALA A 1 274 ? -4.045 -10.701 -4.276 1.00 91.69 274 ALA A O 1
ATOM 2026 N N . LEU A 1 275 ? -3.364 -10.929 -2.154 1.00 89.38 275 LEU A N 1
ATOM 2027 C CA . LEU A 1 275 ? -1.954 -11.161 -2.497 1.00 89.38 275 LEU A CA 1
ATOM 2028 C C . LEU A 1 275 ? -1.769 -12.440 -3.331 1.00 89.38 275 LEU A C 1
ATOM 2030 O O . LEU A 1 275 ? -1.054 -12.416 -4.331 1.00 89.38 275 LEU A O 1
ATOM 2034 N N . LEU A 1 276 ? -2.452 -13.531 -2.968 1.00 89.69 276 LEU A N 1
ATOM 2035 C CA . LEU A 1 276 ? -2.421 -14.784 -3.733 1.00 89.69 276 LEU A CA 1
ATOM 2036 C C . LEU A 1 276 ? -3.041 -14.627 -5.131 1.00 89.69 276 LEU A C 1
ATOM 2038 O O . LEU A 1 276 ? -2.530 -15.187 -6.099 1.00 89.69 276 LEU A O 1
ATOM 2042 N N . GLU A 1 277 ? -4.122 -13.854 -5.261 1.00 88.62 277 GLU A N 1
ATOM 2043 C CA . GLU A 1 277 ? -4.732 -13.545 -6.559 1.00 88.62 277 GLU A CA 1
ATOM 2044 C C . GLU A 1 277 ? -3.805 -12.709 -7.447 1.00 88.62 277 GLU A C 1
ATOM 2046 O O . GLU A 1 277 ? -3.683 -13.001 -8.637 1.00 88.62 277 GLU A O 1
ATOM 2051 N N . VAL A 1 278 ? -3.116 -11.707 -6.885 1.00 85.94 278 VAL A N 1
ATOM 2052 C CA . VAL A 1 278 ? -2.117 -10.909 -7.617 1.00 85.94 278 VAL A CA 1
ATOM 2053 C C . VAL A 1 278 ? -1.000 -11.804 -8.138 1.00 85.94 278 VAL A C 1
ATOM 2055 O O . VAL A 1 278 ? -0.608 -11.680 -9.297 1.00 85.94 278 VAL A O 1
ATOM 2058 N N . GLU A 1 279 ? -0.510 -12.727 -7.312 1.00 85.81 279 GLU A N 1
ATOM 2059 C CA . GLU A 1 279 ? 0.540 -13.661 -7.708 1.00 85.81 279 GLU A CA 1
ATOM 2060 C C . GLU A 1 279 ? 0.072 -14.633 -8.801 1.00 85.81 279 GLU A C 1
ATOM 2062 O O . GLU A 1 279 ? 0.800 -14.891 -9.760 1.00 85.81 279 GLU A O 1
ATOM 2067 N N . TRP A 1 280 ? -1.157 -15.147 -8.699 1.00 87.50 280 TRP A N 1
ATOM 2068 C CA . TRP A 1 280 ? -1.669 -16.135 -9.647 1.00 87.50 280 TRP A CA 1
ATOM 2069 C C . TRP A 1 280 ? -2.106 -15.519 -10.983 1.00 87.50 280 TRP A C 1
ATOM 2071 O O . TRP A 1 280 ? -1.841 -16.077 -12.049 1.00 87.50 280 TRP A O 1
ATOM 2081 N N . VAL A 1 281 ? -2.782 -14.371 -10.943 1.00 88.56 281 VAL A N 1
ATOM 2082 C CA . VAL A 1 281 ? -3.386 -13.733 -12.124 1.00 88.56 281 VAL A CA 1
ATOM 2083 C C . VAL A 1 281 ? -2.448 -12.689 -12.743 1.00 88.56 281 VAL A C 1
ATOM 2085 O O . VAL A 1 281 ? -2.596 -12.339 -13.913 1.00 88.56 281 VAL A O 1
ATOM 2088 N N . GLY A 1 282 ? -1.472 -12.184 -11.983 1.00 80.94 282 GLY A N 1
ATOM 2089 C CA . GLY A 1 282 ? -0.559 -11.124 -12.420 1.00 80.94 282 GLY A CA 1
ATOM 2090 C C . GLY A 1 282 ? -1.230 -9.754 -12.566 1.00 80.94 282 GLY A C 1
ATOM 2091 O O . GLY A 1 282 ? -0.650 -8.845 -13.160 1.00 80.94 282 GLY A O 1
ATOM 2092 N N . LEU A 1 283 ? -2.460 -9.596 -12.066 1.00 77.81 283 LEU A N 1
ATOM 2093 C CA . LEU A 1 283 ? -3.192 -8.332 -12.091 1.00 77.81 283 LEU A CA 1
ATOM 2094 C C . LEU A 1 283 ? -3.045 -7.626 -10.739 1.00 77.81 283 LEU A C 1
ATOM 2096 O O . LEU A 1 283 ? -3.316 -8.252 -9.718 1.00 77.81 283 LEU A O 1
ATOM 2100 N N . PRO A 1 284 ? -2.660 -6.337 -10.700 1.00 77.44 284 PRO A N 1
ATOM 2101 C CA . PRO A 1 284 ? -2.579 -5.589 -9.452 1.00 77.44 284 PRO A CA 1
ATOM 2102 C C . PRO A 1 284 ? -3.985 -5.409 -8.868 1.00 77.44 284 PRO A C 1
ATOM 2104 O O . PRO A 1 284 ? -4.842 -4.764 -9.478 1.00 77.44 284 PRO A O 1
ATOM 2107 N N . VAL A 1 285 ? -4.219 -5.986 -7.690 1.00 83.38 285 VAL A N 1
ATOM 2108 C CA . VAL A 1 285 ? -5.487 -5.878 -6.967 1.00 83.38 285 VAL A CA 1
ATOM 2109 C C . VAL A 1 285 ? -5.375 -4.735 -5.947 1.00 83.38 285 VAL A C 1
ATOM 2111 O O . VAL A 1 285 ? -4.466 -4.759 -5.118 1.00 83.38 285 VAL A O 1
ATOM 2114 N N . PRO A 1 286 ? -6.272 -3.732 -5.993 1.00 85.50 286 PRO A N 1
ATOM 2115 C CA . PRO A 1 286 ? -6.347 -2.678 -4.983 1.00 85.50 286 PRO A CA 1
ATOM 2116 C C . PRO A 1 286 ? -6.591 -3.275 -3.583 1.00 85.50 286 PRO A C 1
ATOM 2118 O O . PRO A 1 286 ? -7.547 -4.031 -3.399 1.00 85.50 286 PRO A O 1
ATOM 2121 N N . ALA A 1 287 ? -5.729 -2.973 -2.606 1.00 88.62 287 ALA A N 1
ATOM 2122 C CA . ALA A 1 287 ? -5.731 -3.614 -1.284 1.00 88.62 287 ALA A CA 1
ATOM 2123 C C . ALA A 1 287 ? -6.711 -2.985 -0.271 1.00 88.62 287 ALA A C 1
ATOM 2125 O O . ALA A 1 287 ? -7.169 -3.658 0.659 1.00 88.62 287 ALA A O 1
ATOM 2126 N N . LEU A 1 288 ? -7.108 -1.722 -0.437 1.00 89.81 288 LEU A N 1
ATOM 2127 C CA . LEU A 1 288 ? -8.100 -1.094 0.442 1.00 89.81 288 LEU A CA 1
ATOM 2128 C C . LEU A 1 288 ? -9.499 -1.667 0.200 1.00 89.81 288 LEU A C 1
ATOM 2130 O O . LEU A 1 288 ? -10.303 -1.707 1.133 1.00 89.81 288 LEU A O 1
ATOM 2134 N N . ALA A 1 289 ? -9.798 -2.128 -1.018 1.00 91.25 289 ALA A N 1
ATOM 2135 C CA . ALA A 1 289 ? -11.071 -2.770 -1.331 1.00 91.25 289 ALA A CA 1
ATOM 2136 C C . ALA A 1 289 ? -11.367 -4.005 -0.440 1.00 91.25 289 ALA A C 1
ATOM 2138 O O . ALA A 1 289 ? -12.369 -3.987 0.287 1.00 91.25 289 ALA A O 1
ATOM 2139 N N . PRO A 1 290 ? -10.514 -5.053 -0.403 1.00 94.12 290 PRO A N 1
ATOM 2140 C CA . PRO A 1 290 ? -10.707 -6.199 0.486 1.00 94.12 290 PRO A CA 1
ATOM 2141 C C . PRO A 1 290 ? -10.690 -5.804 1.967 1.00 94.12 290 PRO A C 1
ATOM 2143 O O . PRO A 1 290 ? -11.462 -6.349 2.755 1.00 94.12 290 PRO A O 1
ATOM 2146 N N . MET A 1 291 ? -9.886 -4.814 2.362 1.00 95.38 291 MET A N 1
ATOM 2147 C CA . MET A 1 291 ? -9.876 -4.321 3.740 1.00 95.38 291 MET A CA 1
ATOM 2148 C C . MET A 1 291 ? -11.194 -3.638 4.142 1.00 95.38 291 MET A C 1
ATOM 2150 O O . MET A 1 291 ? -11.717 -3.899 5.226 1.00 95.38 291 MET A O 1
ATOM 2154 N N . GLY A 1 292 ? -11.752 -2.774 3.291 1.00 94.25 292 GLY A N 1
ATOM 2155 C CA . GLY A 1 292 ? -13.038 -2.127 3.547 1.00 94.25 292 GLY A CA 1
ATOM 2156 C C . GLY A 1 292 ? -14.156 -3.160 3.687 1.00 94.25 292 GLY A C 1
ATOM 2157 O O . GLY A 1 292 ? -14.939 -3.100 4.635 1.00 94.25 292 GLY A O 1
ATOM 2158 N N . ILE A 1 293 ? -14.168 -4.173 2.811 1.00 94.62 293 ILE A N 1
ATOM 2159 C CA . ILE A 1 293 ? -15.093 -5.313 2.898 1.00 94.62 293 ILE A CA 1
ATOM 2160 C C . ILE A 1 293 ? -14.901 -6.067 4.219 1.00 94.62 293 ILE A C 1
ATOM 2162 O O . ILE A 1 293 ? -15.887 -6.351 4.898 1.00 94.62 293 ILE A O 1
ATOM 2166 N N . ALA A 1 294 ? -13.661 -6.343 4.630 1.00 96.56 294 ALA A N 1
ATOM 2167 C CA . ALA A 1 294 ? -13.372 -7.015 5.894 1.00 96.56 294 ALA A CA 1
ATOM 2168 C C . ALA A 1 294 ? -13.958 -6.268 7.101 1.00 96.56 294 ALA A C 1
ATOM 2170 O O . ALA A 1 294 ? -14.587 -6.886 7.961 1.00 96.56 294 ALA A O 1
ATOM 2171 N N . VAL A 1 295 ? -13.788 -4.944 7.158 1.00 96.06 295 VAL A N 1
ATOM 2172 C CA . VAL A 1 295 ? -14.328 -4.104 8.241 1.00 96.06 295 VAL A CA 1
ATOM 2173 C C . VAL A 1 295 ? -15.855 -4.127 8.244 1.00 96.06 295 VAL A C 1
ATOM 2175 O O . VAL A 1 295 ? -16.456 -4.273 9.314 1.00 96.06 295 VAL A O 1
ATOM 2178 N N . LEU A 1 296 ? -16.478 -4.019 7.064 1.00 93.81 296 LEU A N 1
ATOM 2179 C CA . LEU A 1 296 ? -17.931 -4.080 6.901 1.00 93.81 296 LEU A CA 1
ATOM 2180 C C . LEU A 1 296 ? -18.489 -5.428 7.372 1.00 93.81 296 LEU A C 1
ATOM 2182 O O . LEU A 1 296 ? -19.411 -5.455 8.184 1.00 93.81 296 LEU A O 1
ATOM 2186 N N . VAL A 1 297 ? -17.918 -6.540 6.900 1.00 95.94 297 VAL A N 1
ATOM 2187 C CA . VAL A 1 297 ? -18.376 -7.900 7.223 1.00 95.94 297 VAL A CA 1
ATOM 2188 C C . VAL A 1 297 ? -18.172 -8.209 8.704 1.00 95.94 297 VAL A C 1
ATOM 2190 O O . VAL A 1 297 ? -19.104 -8.665 9.366 1.00 95.94 297 VAL A O 1
ATOM 2193 N N . ALA A 1 298 ? -16.992 -7.910 9.255 1.00 96.94 298 ALA A N 1
ATOM 2194 C CA . ALA A 1 298 ? -16.677 -8.192 10.653 1.00 96.94 298 ALA A CA 1
ATOM 2195 C C . ALA A 1 298 ? -17.583 -7.441 11.639 1.00 96.94 298 ALA A C 1
ATOM 2197 O O . ALA A 1 298 ? -17.854 -7.938 12.730 1.00 96.94 298 ALA A O 1
ATOM 2198 N N . ASN A 1 299 ? -18.066 -6.253 11.261 1.00 96.38 299 ASN A N 1
ATOM 2199 C CA . ASN A 1 299 ? -18.822 -5.374 12.154 1.00 96.38 299 ASN A CA 1
ATOM 2200 C C . ASN A 1 299 ? -20.276 -5.154 11.721 1.00 96.38 299 ASN A C 1
ATOM 2202 O O . ASN A 1 299 ? -20.968 -4.340 12.332 1.00 96.38 299 ASN A O 1
ATOM 2206 N N . ALA A 1 300 ? -20.775 -5.911 10.739 1.00 93.50 300 ALA A N 1
ATOM 2207 C CA . ALA A 1 300 ? -22.131 -5.772 10.205 1.00 93.50 300 ALA A CA 1
ATOM 2208 C C . ALA A 1 300 ? -23.222 -5.855 11.288 1.00 93.50 300 ALA A C 1
ATOM 2210 O O . ALA A 1 300 ? -24.238 -5.174 11.197 1.00 93.50 300 ALA A O 1
ATOM 2211 N N . LYS A 1 301 ? -23.000 -6.635 12.354 1.00 94.19 301 LYS A N 1
ATOM 2212 C CA . LYS A 1 301 ? -23.954 -6.772 13.468 1.00 94.19 301 LYS A CA 1
ATOM 2213 C C . LYS A 1 301 ? -24.099 -5.524 14.346 1.00 94.19 301 LYS A C 1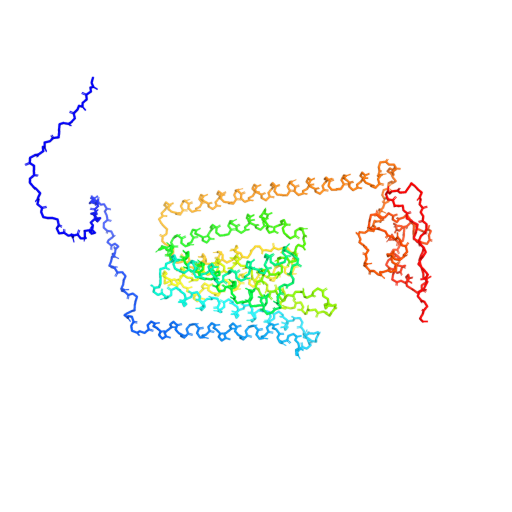
ATOM 2215 O O . LYS A 1 301 ? -25.105 -5.377 15.032 1.00 94.19 301 LYS A O 1
ATOM 2220 N N . HIS A 1 302 ? -23.103 -4.639 14.339 1.00 91.75 302 HIS A N 1
ATOM 2221 C CA . HIS A 1 302 ? -23.134 -3.371 15.076 1.00 91.75 302 HIS A CA 1
ATOM 2222 C C . HIS A 1 302 ? -23.773 -2.244 14.259 1.00 91.75 302 HIS A C 1
ATOM 2224 O O . HIS A 1 302 ? -24.009 -1.155 14.779 1.00 91.75 302 HIS A O 1
ATOM 2230 N N . ALA A 1 303 ? -24.069 -2.505 12.986 1.00 88.44 303 ALA A N 1
ATOM 2231 C CA . ALA A 1 303 ? -24.687 -1.552 12.093 1.00 88.44 303 ALA A CA 1
ATOM 2232 C C . ALA A 1 303 ? -26.185 -1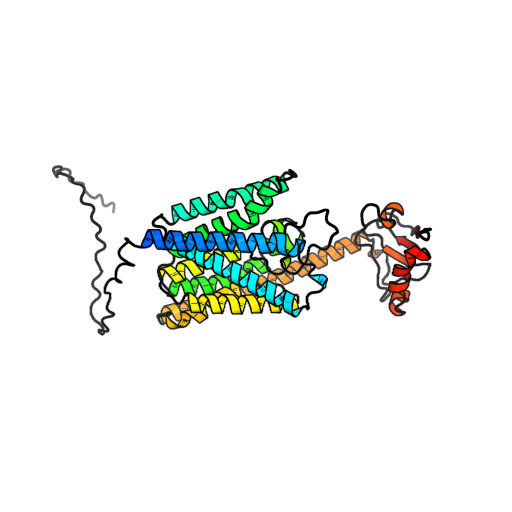.427 12.398 1.00 88.44 303 ALA A C 1
ATOM 2234 O O . ALA A 1 303 ? -26.992 -2.274 12.012 1.00 88.44 303 ALA A O 1
ATOM 2235 N N . ARG A 1 304 ? -26.574 -0.347 13.076 1.00 90.44 304 ARG A N 1
ATOM 2236 C CA . ARG A 1 304 ? -27.981 0.038 13.236 1.00 90.44 304 ARG A CA 1
ATOM 2237 C C . ARG A 1 304 ? -28.257 1.218 12.321 1.00 90.44 304 ARG A C 1
ATOM 2239 O O . ARG A 1 304 ? -28.343 2.357 12.766 1.00 90.44 304 ARG A O 1
ATOM 2246 N N . PHE A 1 305 ? -28.333 0.934 11.026 1.00 85.81 305 PHE A N 1
ATOM 2247 C CA . PHE A 1 305 ? -28.725 1.941 10.049 1.00 85.81 305 PHE A CA 1
ATOM 2248 C C . PHE A 1 305 ? -30.230 2.171 10.123 1.00 85.81 305 PHE A C 1
ATOM 2250 O O . PHE A 1 305 ? -31.023 1.232 10.008 1.00 85.81 305 PHE A O 1
ATOM 2257 N N . THR A 1 306 ? -30.621 3.432 10.242 1.00 91.88 306 THR A N 1
ATOM 2258 C CA . THR A 1 306 ? -31.980 3.864 9.930 1.00 91.88 306 THR A CA 1
ATOM 2259 C C . THR A 1 306 ? -32.309 3.531 8.469 1.00 91.88 306 THR A C 1
ATOM 2261 O O . THR A 1 306 ? -31.426 3.375 7.617 1.00 91.88 306 THR A O 1
ATOM 2264 N N . ALA A 1 307 ? -33.599 3.421 8.142 1.00 91.69 307 ALA A N 1
ATOM 2265 C CA . ALA A 1 307 ? -34.025 3.169 6.763 1.00 91.69 307 ALA A CA 1
ATOM 2266 C C . ALA A 1 307 ? -33.496 4.240 5.789 1.00 91.69 307 ALA A C 1
ATOM 2268 O O . ALA A 1 307 ? -33.152 3.920 4.648 1.00 91.69 307 ALA A O 1
ATOM 2269 N N . GLN A 1 308 ? -33.376 5.486 6.263 1.00 90.81 308 GLN A N 1
ATOM 2270 C CA . GLN A 1 308 ? -32.810 6.600 5.512 1.00 90.81 308 GLN A CA 1
ATOM 2271 C C . GLN A 1 308 ? -31.303 6.437 5.292 1.00 90.81 308 GLN A C 1
ATOM 2273 O O . GLN A 1 308 ? -30.878 6.432 4.142 1.00 90.81 308 GLN A O 1
ATOM 2278 N N . GLU A 1 309 ? -30.508 6.174 6.334 1.00 85.75 309 GLU A N 1
ATOM 2279 C CA . GLU A 1 309 ? -29.062 5.938 6.175 1.00 85.75 309 GLU A CA 1
ATOM 2280 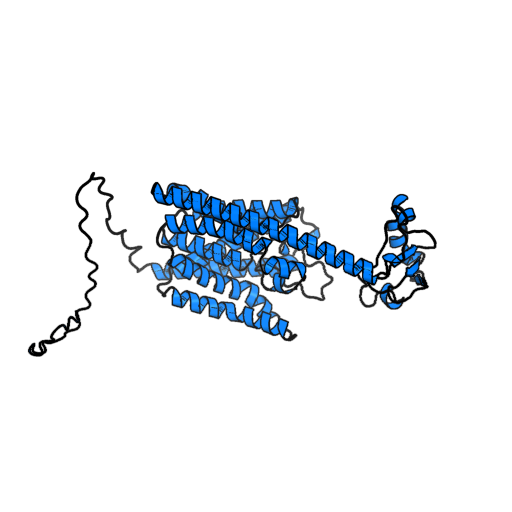C C . GLU A 1 309 ? -28.771 4.745 5.259 1.00 85.75 309 GLU A C 1
ATOM 2282 O O . GLU A 1 309 ? -27.850 4.789 4.449 1.00 85.75 309 GLU A O 1
ATOM 2287 N N . LYS A 1 310 ? -29.571 3.673 5.334 1.00 87.44 310 LYS A N 1
ATOM 2288 C CA . LYS A 1 310 ? -29.420 2.514 4.442 1.00 87.44 310 LYS A CA 1
ATOM 2289 C C . LYS A 1 310 ? -29.692 2.885 2.984 1.00 87.44 310 LYS A C 1
ATOM 2291 O O . LYS A 1 310 ? -29.036 2.355 2.087 1.00 87.44 310 LYS A O 1
ATOM 2296 N N . ARG A 1 311 ? -30.673 3.757 2.736 1.00 89.62 311 ARG A N 1
ATOM 2297 C CA . ARG A 1 311 ? -30.964 4.282 1.398 1.00 89.62 311 ARG A CA 1
ATOM 2298 C C . ARG A 1 311 ? -29.818 5.166 0.915 1.00 89.62 311 ARG A C 1
ATOM 2300 O O . ARG A 1 311 ? -29.346 4.953 -0.196 1.00 89.62 311 ARG A O 1
ATOM 2307 N N . ASP A 1 312 ? -29.333 6.070 1.753 1.00 85.38 312 ASP A N 1
ATOM 2308 C CA . ASP A 1 312 ? -28.272 7.013 1.401 1.00 85.38 312 ASP A CA 1
ATOM 2309 C C . ASP A 1 312 ? -26.940 6.285 1.163 1.00 85.38 312 ASP A C 1
ATOM 2311 O O . ASP A 1 312 ? -26.253 6.561 0.183 1.00 85.38 312 ASP A O 1
ATOM 2315 N N . LEU A 1 313 ? -26.628 5.258 1.963 1.00 85.12 313 LEU A N 1
ATOM 2316 C CA . LEU A 1 313 ? -25.474 4.379 1.757 1.00 85.12 313 LEU A CA 1
ATOM 2317 C C . LEU A 1 313 ? -25.572 3.615 0.431 1.00 85.12 313 LEU A C 1
ATOM 2319 O O . LEU A 1 313 ? -24.588 3.524 -0.297 1.00 85.12 313 LEU A O 1
ATOM 2323 N N . LYS A 1 314 ? -26.754 3.082 0.088 1.00 87.31 314 LYS A N 1
ATOM 2324 C CA . LYS A 1 314 ? -26.974 2.407 -1.202 1.00 87.31 314 LYS A CA 1
ATOM 2325 C C . LYS A 1 314 ? -26.825 3.370 -2.376 1.00 87.31 314 LYS A C 1
ATOM 2327 O O . LYS A 1 314 ? -26.155 3.025 -3.343 1.00 87.31 314 LYS A O 1
ATOM 2332 N N . ILE A 1 315 ? -27.431 4.556 -2.297 1.00 87.50 315 ILE A N 1
ATOM 2333 C CA . ILE A 1 315 ? -27.331 5.583 -3.344 1.00 87.50 315 ILE A CA 1
ATOM 2334 C C . ILE A 1 315 ? -25.874 6.021 -3.500 1.00 87.50 315 ILE A C 1
ATOM 2336 O O . ILE A 1 315 ? -25.369 6.036 -4.618 1.00 87.50 315 ILE A O 1
ATOM 2340 N N . GLY A 1 316 ? -25.180 6.299 -2.394 1.00 83.25 316 GLY A N 1
ATOM 2341 C CA . GLY A 1 316 ? -23.764 6.656 -2.387 1.00 83.25 316 GLY A CA 1
ATOM 2342 C C . GLY A 1 316 ? -22.879 5.559 -2.977 1.00 83.25 316 GLY A C 1
ATOM 2343 O O . GLY A 1 316 ? -22.017 5.856 -3.796 1.00 83.25 316 GLY A O 1
ATOM 2344 N N . ALA A 1 317 ? -23.131 4.290 -2.642 1.00 83.06 317 ALA A N 1
ATOM 2345 C CA . ALA A 1 317 ? -22.399 3.153 -3.199 1.00 83.06 317 ALA A CA 1
ATOM 2346 C C . ALA A 1 317 ? -22.635 2.986 -4.709 1.00 83.06 317 ALA A C 1
ATOM 2348 O O . ALA A 1 317 ? -21.682 2.776 -5.455 1.00 83.06 317 ALA A O 1
ATOM 2349 N N . VAL A 1 318 ? -23.882 3.118 -5.178 1.00 87.25 318 VAL A N 1
ATOM 2350 C CA . VAL A 1 318 ? -24.203 3.068 -6.615 1.00 87.25 318 VAL A CA 1
ATOM 2351 C C . VAL A 1 318 ? -23.567 4.247 -7.349 1.00 87.25 318 VAL A C 1
ATOM 2353 O O . VAL A 1 318 ? -22.940 4.049 -8.385 1.00 87.25 318 VAL A O 1
ATOM 2356 N N . PHE A 1 319 ? -23.673 5.459 -6.803 1.00 86.25 319 PHE A N 1
ATOM 2357 C CA . PHE A 1 319 ? -23.048 6.654 -7.366 1.00 86.25 319 PHE A CA 1
ATOM 2358 C C . PHE A 1 319 ? -21.526 6.499 -7.465 1.00 86.25 319 PHE A C 1
ATOM 2360 O O . PHE A 1 319 ? -20.952 6.724 -8.528 1.00 86.25 319 PHE A O 1
ATOM 2367 N N . ALA A 1 320 ? -20.880 6.037 -6.393 1.00 80.69 320 ALA A N 1
ATOM 2368 C CA . ALA A 1 320 ? -19.456 5.732 -6.369 1.00 80.69 320 ALA A CA 1
ATOM 2369 C C . ALA A 1 320 ? -19.089 4.669 -7.419 1.00 80.69 320 ALA A C 1
ATOM 2371 O O . ALA A 1 320 ? -18.163 4.873 -8.198 1.00 80.69 320 ALA A O 1
ATOM 2372 N N . ALA A 1 321 ? -19.843 3.573 -7.524 1.00 83.56 321 ALA A N 1
ATOM 2373 C CA . ALA A 1 321 ? -19.597 2.539 -8.528 1.00 83.56 321 ALA A CA 1
ATOM 2374 C C . ALA A 1 321 ? -19.726 3.069 -9.969 1.00 83.56 321 ALA A C 1
ATOM 2376 O O . ALA A 1 321 ? -18.886 2.758 -10.813 1.00 83.56 321 ALA A O 1
ATOM 2377 N N . VAL A 1 322 ? -20.730 3.907 -10.251 1.00 87.81 322 VAL A N 1
ATOM 2378 C CA . VAL A 1 322 ? -20.906 4.551 -11.564 1.00 87.81 322 VAL A CA 1
ATOM 2379 C C . VAL A 1 322 ? -19.746 5.500 -11.862 1.00 87.81 322 VAL A C 1
ATOM 2381 O O . VAL A 1 322 ? -19.155 5.412 -12.938 1.00 87.81 322 VAL A O 1
ATOM 2384 N N . CYS A 1 323 ? -19.367 6.358 -10.912 1.00 82.56 323 CYS A N 1
ATOM 2385 C CA . CYS A 1 323 ? -18.215 7.248 -11.048 1.00 82.56 323 CYS A CA 1
ATOM 2386 C C . CYS A 1 323 ? -16.927 6.458 -11.304 1.00 82.56 323 CYS A C 1
ATOM 2388 O O . CYS A 1 323 ? -16.198 6.781 -12.236 1.00 82.56 323 CYS A O 1
ATOM 2390 N N . ALA A 1 324 ? -16.679 5.385 -10.549 1.00 77.69 324 ALA A N 1
ATOM 2391 C CA . ALA A 1 324 ? -15.524 4.512 -10.741 1.00 77.69 324 ALA A CA 1
ATOM 2392 C C . ALA A 1 324 ? -15.551 3.849 -12.124 1.00 77.69 324 ALA A C 1
ATOM 2394 O O . ALA A 1 324 ? -14.529 3.815 -12.801 1.00 77.69 324 ALA A O 1
ATOM 2395 N N . GLY A 1 325 ? -16.716 3.382 -12.583 1.00 83.69 325 GLY A N 1
ATOM 2396 C CA . GLY A 1 325 ? -16.887 2.809 -13.917 1.00 83.69 325 GLY A CA 1
ATOM 2397 C C . GLY A 1 325 ? -16.592 3.807 -15.040 1.00 83.69 325 GLY A C 1
ATOM 2398 O O . GLY A 1 325 ? -15.857 3.479 -15.971 1.00 83.69 325 GLY A O 1
ATOM 2399 N N . ILE A 1 326 ? -17.104 5.040 -14.935 1.00 86.12 326 ILE A N 1
ATOM 2400 C CA . ILE A 1 326 ? -16.833 6.124 -15.898 1.00 86.12 326 ILE A CA 1
ATOM 2401 C C . ILE A 1 326 ? -15.347 6.475 -15.902 1.00 86.12 326 ILE A C 1
ATOM 2403 O O . ILE A 1 326 ? -14.756 6.610 -16.972 1.00 86.12 326 ILE A O 1
ATOM 2407 N N . ILE A 1 327 ? -14.744 6.594 -14.719 1.00 78.12 327 ILE A N 1
ATOM 2408 C CA . ILE A 1 327 ? -13.313 6.830 -14.535 1.00 78.12 327 ILE A CA 1
ATOM 2409 C C . ILE A 1 327 ? -12.536 5.712 -15.239 1.00 78.12 327 ILE A C 1
ATOM 2411 O O . ILE A 1 327 ? -11.870 5.972 -16.235 1.00 78.12 327 ILE A O 1
ATOM 2415 N N . VAL A 1 328 ? -12.692 4.449 -14.846 1.00 75.88 328 VAL A N 1
ATOM 2416 C CA . VAL A 1 328 ? -11.977 3.317 -15.464 1.00 75.88 328 VAL A CA 1
ATOM 2417 C C . VAL A 1 328 ? -12.166 3.275 -16.987 1.00 75.88 328 VAL A C 1
ATOM 2419 O O . VAL A 1 328 ? -11.204 3.035 -17.723 1.00 75.88 328 VAL A O 1
ATOM 2422 N N . TYR A 1 329 ? -13.373 3.559 -17.483 1.00 84.56 329 TYR A N 1
ATOM 2423 C CA . TYR A 1 329 ? -13.645 3.662 -18.917 1.00 84.56 329 TYR A CA 1
ATOM 2424 C C . TYR A 1 329 ? -12.836 4.783 -19.589 1.00 84.56 329 TYR A C 1
ATOM 2426 O O . TYR A 1 329 ? -12.185 4.544 -20.608 1.00 84.56 329 TYR A O 1
ATOM 2434 N N . GLN A 1 330 ? -12.815 5.987 -19.008 1.00 85.75 330 GLN A N 1
ATOM 2435 C CA . GLN A 1 330 ? -12.018 7.103 -19.516 1.00 85.75 330 GLN A CA 1
ATOM 2436 C C . GLN A 1 330 ? -10.517 6.805 -19.455 1.00 85.75 330 GLN A C 1
ATOM 2438 O O . GLN A 1 330 ? -9.835 7.022 -20.452 1.00 85.75 330 GLN A O 1
ATOM 2443 N N . ALA A 1 331 ? -10.001 6.253 -18.352 1.00 74.81 331 ALA A N 1
ATOM 2444 C CA . ALA A 1 331 ? -8.586 5.888 -18.215 1.00 74.81 331 ALA A CA 1
ATOM 2445 C C . ALA A 1 331 ? -8.149 4.926 -19.323 1.00 74.81 331 ALA A C 1
ATOM 2447 O O . ALA A 1 331 ? -7.131 5.146 -19.979 1.00 74.81 331 ALA A O 1
ATOM 2448 N N . ARG A 1 332 ? -8.957 3.892 -19.590 1.00 77.56 332 ARG A N 1
ATOM 2449 C CA . ARG A 1 332 ? -8.707 2.953 -20.691 1.00 77.56 332 ARG A CA 1
ATOM 2450 C C . ARG A 1 332 ? -8.754 3.646 -22.048 1.00 77.56 332 ARG A C 1
ATOM 2452 O O . ARG A 1 332 ? -7.878 3.411 -22.876 1.00 77.56 332 ARG A O 1
ATOM 2459 N N . ALA A 1 333 ? -9.730 4.524 -22.275 1.00 82.38 333 ALA A N 1
ATOM 2460 C CA . ALA A 1 333 ? -9.836 5.272 -23.524 1.00 82.38 333 ALA A CA 1
ATOM 2461 C C . ALA A 1 333 ? -8.635 6.213 -23.748 1.00 82.38 333 ALA A C 1
ATOM 2463 O O . ALA A 1 333 ? -8.130 6.295 -24.868 1.00 82.38 333 ALA A O 1
ATOM 2464 N N . TYR A 1 334 ? -8.150 6.894 -22.704 1.00 82.69 334 TYR A N 1
ATOM 2465 C CA . TYR A 1 334 ? -6.956 7.739 -22.768 1.00 82.69 334 TYR A CA 1
ATOM 2466 C C . TYR A 1 334 ? -5.685 6.916 -22.981 1.00 82.69 334 TYR A C 1
ATOM 2468 O O . TYR A 1 334 ? -4.937 7.223 -23.902 1.00 82.69 334 TYR A O 1
ATOM 2476 N N . GLY A 1 335 ? -5.478 5.833 -22.226 1.00 76.06 335 GLY A N 1
ATOM 2477 C CA . GLY A 1 335 ? -4.312 4.960 -22.387 1.00 76.06 335 GLY A CA 1
ATOM 2478 C C . GLY A 1 335 ? -4.208 4.357 -23.791 1.00 76.06 335 GLY A C 1
ATOM 2479 O O . GLY A 1 335 ? -3.132 4.347 -24.381 1.00 76.06 335 GLY A O 1
ATOM 2480 N N . LEU A 1 336 ? -5.335 3.940 -24.382 1.00 76.38 336 LEU A N 1
ATOM 2481 C CA . LEU A 1 336 ? -5.374 3.468 -25.771 1.00 76.38 336 LEU A CA 1
ATOM 2482 C C . LEU A 1 336 ? -5.012 4.572 -26.776 1.00 76.38 336 LEU A C 1
ATOM 2484 O O . LEU A 1 336 ? -4.323 4.302 -27.759 1.00 76.38 336 LEU A O 1
ATOM 2488 N N . ARG A 1 337 ? -5.440 5.819 -26.536 1.00 83.88 337 ARG A N 1
ATOM 2489 C CA . ARG A 1 337 ? -5.074 6.971 -27.378 1.00 83.88 337 ARG A CA 1
ATOM 2490 C C . ARG A 1 337 ? -3.596 7.330 -27.242 1.00 83.88 337 ARG A C 1
ATOM 2492 O O . ARG A 1 337 ? -2.964 7.613 -28.255 1.00 83.88 337 ARG A O 1
ATOM 2499 N N . GLU A 1 338 ? -3.054 7.308 -26.028 1.00 80.50 338 GLU A N 1
ATOM 2500 C CA . GLU A 1 338 ? -1.636 7.560 -25.748 1.00 80.50 338 GLU A CA 1
ATOM 2501 C C . GLU A 1 338 ? -0.761 6.501 -26.430 1.00 80.50 338 GLU A C 1
ATOM 2503 O O . GLU A 1 338 ? 0.141 6.838 -27.192 1.00 80.50 338 GLU A O 1
ATOM 2508 N N . ALA A 1 339 ? -1.097 5.219 -26.258 1.00 70.00 339 ALA A N 1
ATOM 2509 C CA . ALA A 1 339 ? -0.410 4.111 -26.916 1.00 70.00 339 ALA A CA 1
ATOM 2510 C C . ALA A 1 339 ? -0.498 4.215 -28.448 1.00 70.00 339 ALA A C 1
ATOM 2512 O O . ALA A 1 339 ? 0.491 3.996 -29.146 1.00 70.00 339 ALA A O 1
ATOM 2513 N N . ALA A 1 340 ? -1.657 4.610 -28.989 1.00 75.25 340 ALA A N 1
ATOM 2514 C CA . ALA A 1 340 ? -1.814 4.854 -30.421 1.00 75.25 340 ALA A CA 1
ATOM 2515 C C . ALA A 1 340 ? -0.951 6.029 -30.914 1.00 75.25 340 ALA A C 1
ATOM 2517 O O . ALA A 1 340 ? -0.363 5.934 -31.991 1.00 75.25 340 ALA A O 1
ATOM 2518 N N . ARG A 1 341 ? -0.830 7.113 -30.132 1.00 85.56 341 ARG A N 1
ATOM 2519 C CA . ARG A 1 341 ? 0.061 8.246 -30.437 1.00 85.56 341 ARG A CA 1
ATOM 2520 C C . ARG A 1 341 ? 1.526 7.840 -30.397 1.00 85.56 341 ARG A C 1
ATOM 2522 O O . ARG A 1 341 ? 2.236 8.124 -31.353 1.00 85.56 341 ARG A O 1
ATOM 2529 N N . GLN A 1 342 ? 1.960 7.131 -29.358 1.00 77.94 342 GLN A N 1
ATOM 2530 C CA . GLN A 1 342 ? 3.331 6.629 -29.253 1.00 77.94 342 GLN A CA 1
ATOM 2531 C C . GLN A 1 342 ? 3.667 5.697 -30.417 1.00 77.94 342 GLN A C 1
ATOM 2533 O O . GLN A 1 342 ? 4.719 5.839 -31.033 1.00 77.94 342 GLN A O 1
ATOM 2538 N N . LEU A 1 343 ? 2.746 4.805 -30.793 1.00 75.50 343 LEU A N 1
ATOM 2539 C CA . LEU A 1 343 ? 2.914 3.948 -31.963 1.00 75.50 343 LEU A CA 1
ATOM 2540 C C . LEU A 1 343 ? 2.986 4.764 -33.262 1.00 75.50 343 LEU A C 1
ATOM 2542 O O . LEU A 1 343 ? 3.795 4.448 -34.132 1.00 75.50 343 LEU A O 1
ATOM 2546 N N . ALA A 1 344 ? 2.163 5.804 -33.415 1.00 79.88 344 ALA A N 1
ATOM 2547 C CA . ALA A 1 344 ? 2.196 6.685 -34.581 1.00 79.88 344 ALA A CA 1
ATOM 2548 C C . ALA A 1 344 ? 3.510 7.483 -34.660 1.00 79.88 344 ALA A C 1
ATOM 2550 O O . ALA A 1 344 ? 4.123 7.553 -35.724 1.00 79.88 344 ALA A O 1
ATOM 2551 N N . GLU A 1 345 ? 3.990 8.025 -33.541 1.00 82.19 345 GLU A N 1
ATOM 2552 C CA . GLU A 1 345 ? 5.280 8.712 -33.458 1.00 82.19 345 GLU A CA 1
ATOM 2553 C C . GLU A 1 345 ? 6.447 7.765 -33.722 1.00 82.19 345 GLU A C 1
ATOM 2555 O O . GLU A 1 345 ? 7.363 8.109 -34.468 1.00 82.19 345 GLU A O 1
ATOM 2560 N N . GLN A 1 346 ? 6.404 6.553 -33.168 1.00 73.75 346 GLN A N 1
ATOM 2561 C CA . GLN A 1 346 ? 7.409 5.528 -33.410 1.00 73.75 346 GLN A CA 1
ATOM 2562 C C . GLN A 1 346 ? 7.426 5.122 -34.889 1.00 73.75 346 GLN A C 1
ATOM 2564 O O . GLN A 1 346 ? 8.494 5.081 -35.498 1.00 73.75 346 GLN A O 1
ATOM 2569 N N . LYS A 1 347 ? 6.255 4.916 -35.510 1.00 74.94 347 LYS A N 1
ATOM 2570 C CA . LYS A 1 347 ? 6.136 4.677 -36.959 1.00 74.94 347 LYS A CA 1
ATOM 2571 C C . LYS A 1 347 ? 6.719 5.830 -37.776 1.00 74.94 347 LYS A C 1
ATOM 2573 O O . LYS A 1 347 ? 7.464 5.582 -38.722 1.00 74.94 347 LYS A O 1
ATOM 2578 N N . ARG A 1 348 ? 6.440 7.078 -37.393 1.00 80.81 348 ARG A N 1
ATOM 2579 C CA . ARG A 1 348 ? 6.968 8.270 -38.070 1.00 80.81 348 ARG A CA 1
ATOM 2580 C C . ARG A 1 348 ? 8.490 8.371 -37.950 1.00 80.81 348 ARG A C 1
ATOM 2582 O O . ARG A 1 348 ? 9.155 8.614 -38.948 1.00 80.81 348 ARG A O 1
ATOM 2589 N N . ARG A 1 349 ? 9.054 8.128 -36.760 1.00 75.50 349 ARG A N 1
ATOM 2590 C CA . ARG A 1 349 ? 10.512 8.139 -36.523 1.00 75.50 349 ARG A CA 1
ATOM 2591 C C . ARG A 1 349 ? 11.252 7.057 -37.304 1.00 75.50 349 ARG A C 1
ATOM 2593 O O . ARG A 1 349 ? 12.371 7.286 -37.738 1.00 75.50 349 ARG A O 1
ATOM 2600 N N . ILE A 1 350 ? 10.638 5.889 -37.481 1.00 71.25 350 ILE A N 1
ATOM 2601 C CA . ILE A 1 350 ? 11.234 4.765 -38.220 1.00 71.25 350 ILE A CA 1
ATOM 2602 C C . ILE A 1 350 ? 11.114 4.967 -39.749 1.00 71.25 350 ILE A C 1
ATOM 2604 O O . ILE A 1 350 ? 11.681 4.194 -40.523 1.00 71.25 350 ILE A O 1
ATOM 2608 N N . GLY A 1 351 ? 10.399 6.003 -40.210 1.00 70.50 351 GLY A N 1
ATOM 2609 C CA . GLY A 1 351 ? 10.105 6.190 -41.632 1.00 70.50 351 GLY A CA 1
ATOM 2610 C C . GLY A 1 351 ? 9.255 5.039 -42.172 1.00 70.50 351 GLY A C 1
ATOM 2611 O O . GLY A 1 351 ? 9.521 4.511 -43.248 1.00 70.50 351 GLY A O 1
ATOM 2612 N N . TRP A 1 352 ? 8.273 4.583 -41.383 1.00 64.88 352 TRP A N 1
ATOM 2613 C CA . TRP A 1 352 ? 7.443 3.423 -41.722 1.00 64.88 352 TRP A CA 1
ATOM 2614 C C . TRP A 1 352 ? 6.607 3.645 -42.990 1.00 64.88 352 TRP A C 1
ATOM 2616 O O . TRP A 1 352 ? 6.245 2.674 -43.642 1.00 64.88 352 TRP A O 1
ATOM 2626 N N . GLU A 1 353 ? 6.341 4.896 -43.375 1.00 61.34 353 GLU A N 1
ATOM 2627 C CA . GLU A 1 353 ? 5.631 5.233 -44.620 1.00 61.34 353 GLU A CA 1
ATOM 2628 C C . GLU A 1 353 ? 6.412 4.816 -45.883 1.00 61.34 353 GLU A C 1
ATOM 2630 O O . GLU A 1 353 ? 5.794 4.457 -46.881 1.00 61.34 353 GLU A O 1
ATOM 2635 N N . ASP A 1 354 ? 7.747 4.728 -45.807 1.00 55.28 354 ASP A N 1
ATOM 2636 C CA . ASP A 1 354 ? 8.602 4.239 -46.903 1.00 55.28 354 ASP A CA 1
ATOM 2637 C C . ASP A 1 354 ? 8.799 2.714 -46.878 1.00 55.28 354 ASP A C 1
ATOM 2639 O O . ASP A 1 354 ? 9.395 2.120 -47.781 1.00 55.28 354 ASP A O 1
ATOM 2643 N N . ILE A 1 355 ? 8.323 2.049 -45.824 1.00 54.22 355 ILE A N 1
ATOM 2644 C CA . ILE A 1 355 ? 8.268 0.595 -45.755 1.00 54.22 355 ILE A CA 1
ATOM 2645 C C . ILE A 1 355 ? 6.885 0.229 -46.278 1.00 54.22 355 ILE A C 1
ATOM 2647 O O . ILE A 1 355 ? 5.927 0.148 -45.510 1.00 54.22 355 ILE A O 1
ATOM 2651 N N . ALA A 1 356 ? 6.781 0.047 -47.600 1.00 46.53 356 ALA A N 1
ATOM 2652 C CA . ALA A 1 356 ? 5.582 -0.477 -48.254 1.00 46.53 356 ALA A CA 1
ATOM 2653 C C . ALA A 1 356 ? 4.961 -1.605 -47.406 1.00 46.53 356 ALA A C 1
ATOM 2655 O O . ALA A 1 356 ? 5.720 -2.330 -46.753 1.00 46.53 356 ALA A O 1
ATOM 2656 N N . PRO A 1 357 ? 3.626 -1.780 -47.388 1.00 45.47 357 PRO A N 1
ATOM 2657 C CA . PRO A 1 357 ? 2.971 -2.841 -46.633 1.00 45.47 357 PRO A CA 1
ATOM 2658 C C . PRO A 1 357 ? 3.402 -4.206 -47.187 1.00 45.47 357 PRO A C 1
ATOM 2660 O O . PRO A 1 357 ? 2.715 -4.834 -47.987 1.00 45.47 357 PRO A O 1
ATOM 2663 N N . VAL A 1 358 ? 4.576 -4.669 -46.767 1.00 47.59 358 VAL A N 1
ATOM 2664 C CA . VAL A 1 358 ? 5.047 -6.032 -46.937 1.00 47.59 358 VAL A CA 1
ATOM 2665 C C . VAL A 1 358 ? 4.148 -6.835 -46.015 1.00 47.59 358 VAL A C 1
ATOM 2667 O O . VAL A 1 358 ? 4.314 -6.816 -44.794 1.00 47.59 358 VAL A O 1
ATOM 2670 N N . GLY A 1 359 ? 3.112 -7.438 -46.597 1.00 44.25 359 GLY A N 1
ATOM 2671 C CA . GLY A 1 359 ? 2.121 -8.224 -45.879 1.00 44.25 359 GLY A CA 1
ATOM 2672 C C . GLY A 1 359 ? 2.775 -9.118 -44.823 1.00 44.25 359 GLY A C 1
ATOM 2673 O O . GLY A 1 359 ? 3.711 -9.857 -45.108 1.00 44.25 359 GLY A O 1
ATOM 2674 N N . ALA A 1 360 ? 2.294 -9.013 -43.584 1.00 53.16 360 ALA A N 1
ATOM 2675 C CA . ALA A 1 360 ? 2.612 -9.911 -42.472 1.00 53.16 360 ALA A CA 1
ATOM 2676 C C . ALA A 1 360 ? 4.096 -10.065 -42.055 1.00 53.16 360 ALA A C 1
ATOM 2678 O O . ALA A 1 360 ? 4.406 -10.963 -41.266 1.00 53.16 360 ALA A O 1
ATOM 2679 N N . ALA A 1 361 ? 5.023 -9.210 -42.500 1.00 58.62 361 ALA A N 1
ATOM 2680 C CA . ALA A 1 361 ? 6.403 -9.273 -42.021 1.00 58.62 361 ALA A CA 1
ATOM 2681 C C . ALA A 1 361 ? 6.505 -8.700 -40.592 1.00 58.62 361 ALA A C 1
ATOM 2683 O O . ALA A 1 361 ? 6.407 -7.490 -40.383 1.00 58.62 361 ALA A O 1
ATOM 2684 N N . LYS A 1 362 ? 6.698 -9.571 -39.588 1.00 72.12 362 LYS A N 1
ATOM 2685 C CA . LYS A 1 362 ? 7.041 -9.150 -38.218 1.00 72.12 362 LYS A CA 1
ATOM 2686 C C . LYS A 1 362 ? 8.347 -8.351 -38.260 1.00 72.12 362 LYS A C 1
ATOM 2688 O O . LYS A 1 362 ? 9.366 -8.864 -38.719 1.00 72.12 362 LYS A O 1
ATOM 2693 N N . ILE A 1 363 ? 8.310 -7.106 -37.788 1.00 80.50 363 ILE A N 1
ATOM 2694 C CA . ILE A 1 363 ? 9.487 -6.234 -37.697 1.00 80.50 363 ILE A CA 1
ATOM 2695 C C . ILE A 1 363 ? 10.139 -6.427 -36.328 1.00 80.50 363 ILE A C 1
ATOM 2697 O O . ILE A 1 363 ? 9.449 -6.451 -35.311 1.00 80.50 363 ILE A O 1
ATOM 2701 N N . TYR A 1 364 ? 11.464 -6.553 -36.306 1.00 87.12 364 TYR A N 1
ATOM 2702 C CA . TYR A 1 364 ? 12.250 -6.720 -35.087 1.00 87.12 364 TYR A CA 1
ATOM 2703 C C . TYR A 1 364 ? 13.017 -5.426 -34.816 1.00 87.12 364 TYR A C 1
ATOM 2705 O O . TYR A 1 364 ? 13.861 -5.025 -35.617 1.00 87.12 364 TYR A O 1
ATOM 2713 N N . VAL A 1 365 ? 12.690 -4.755 -33.711 1.00 88.81 365 VAL A N 1
ATOM 2714 C CA . VAL A 1 365 ? 13.276 -3.467 -33.306 1.00 88.81 365 VAL A CA 1
ATOM 2715 C C . VAL A 1 365 ? 14.085 -3.664 -32.030 1.00 88.81 365 VAL A C 1
ATOM 2717 O O . VAL A 1 365 ? 13.628 -4.329 -31.100 1.00 88.81 365 VAL A O 1
ATOM 2720 N N . ILE A 1 366 ? 15.282 -3.085 -31.972 1.00 90.31 366 ILE A N 1
ATOM 2721 C CA . ILE A 1 366 ? 16.117 -3.103 -30.769 1.00 90.31 366 ILE A CA 1
ATOM 2722 C C . ILE A 1 366 ? 15.534 -2.119 -29.754 1.00 90.31 366 ILE A C 1
ATOM 2724 O O . ILE A 1 366 ? 15.559 -0.912 -29.974 1.00 90.31 366 ILE A O 1
ATOM 2728 N N . MET A 1 367 ? 15.009 -2.625 -28.638 1.00 84.50 367 MET A N 1
ATOM 2729 C CA . MET A 1 367 ? 14.350 -1.790 -27.622 1.00 84.50 367 MET A CA 1
ATOM 2730 C C . MET A 1 367 ? 15.340 -1.119 -26.666 1.00 84.50 367 MET A C 1
ATOM 2732 O O . MET A 1 367 ? 15.170 0.041 -26.308 1.00 84.50 367 MET A O 1
ATOM 2736 N N . GLN A 1 368 ? 16.382 -1.842 -26.257 1.00 86.75 368 GLN A N 1
ATOM 2737 C CA . GLN A 1 368 ? 17.363 -1.383 -25.279 1.00 86.75 368 GLN A CA 1
ATOM 2738 C C . GLN A 1 368 ? 18.729 -1.994 -25.586 1.00 86.75 368 GLN A C 1
ATOM 2740 O O . GLN A 1 368 ? 18.824 -3.106 -26.103 1.00 86.75 368 GLN A O 1
ATOM 2745 N N . ILE A 1 369 ? 19.787 -1.263 -25.239 1.00 89.88 369 ILE A N 1
ATOM 2746 C CA . ILE A 1 369 ? 21.169 -1.735 -25.307 1.00 89.88 369 ILE A CA 1
ATOM 2747 C C . ILE A 1 369 ? 21.793 -1.572 -23.934 1.00 89.88 369 ILE A C 1
ATOM 2749 O O . ILE A 1 369 ? 21.731 -0.496 -23.343 1.00 89.88 369 ILE A O 1
ATOM 2753 N N . LEU A 1 370 ? 22.381 -2.655 -23.432 1.00 85.19 370 LEU A N 1
ATOM 2754 C CA . LEU A 1 370 ? 23.062 -2.649 -22.145 1.00 85.19 370 LEU A CA 1
ATOM 2755 C C . LEU A 1 370 ? 24.381 -1.856 -22.245 1.00 85.19 370 LEU A C 1
ATOM 2757 O O . LEU A 1 370 ? 25.094 -2.015 -23.246 1.00 85.19 370 LEU A O 1
ATOM 2761 N N . PRO A 1 371 ? 24.729 -1.035 -21.237 1.00 86.38 371 PRO A N 1
ATOM 2762 C CA . PRO A 1 371 ? 26.039 -0.393 -21.149 1.00 86.38 371 PRO A CA 1
ATOM 2763 C C . PRO A 1 371 ? 27.185 -1.413 -21.204 1.00 86.38 371 PRO A C 1
ATOM 2765 O O . PRO A 1 371 ? 27.044 -2.537 -20.728 1.00 86.38 371 PRO A O 1
ATOM 2768 N N . ASP A 1 372 ? 28.288 -1.035 -21.847 1.00 88.12 372 ASP A N 1
ATOM 2769 C CA . ASP A 1 372 ? 29.505 -1.823 -22.090 1.00 88.12 372 ASP A CA 1
ATOM 2770 C C . ASP A 1 372 ? 29.305 -3.157 -22.824 1.00 88.12 372 ASP A C 1
ATOM 2772 O O . ASP A 1 372 ? 30.238 -3.957 -22.985 1.00 88.12 372 ASP A O 1
ATOM 2776 N N . SER A 1 373 ? 28.102 -3.382 -23.352 1.00 91.19 373 SER A N 1
ATOM 2777 C CA . SER A 1 373 ? 27.776 -4.586 -24.098 1.00 91.19 373 SER A CA 1
ATOM 2778 C C . SER A 1 373 ? 28.462 -4.621 -25.458 1.00 91.19 373 SER A C 1
ATOM 2780 O O . SER A 1 373 ? 28.818 -3.606 -26.063 1.00 91.19 373 SER A O 1
ATOM 2782 N N . ARG A 1 374 ? 28.575 -5.833 -26.005 1.00 90.00 374 ARG A N 1
ATOM 2783 C CA . ARG A 1 374 ? 29.037 -6.037 -27.381 1.00 90.00 374 ARG A CA 1
ATOM 2784 C C . ARG A 1 374 ? 28.163 -5.279 -28.380 1.00 90.00 374 ARG A C 1
ATOM 2786 O O . ARG A 1 374 ? 28.692 -4.740 -29.343 1.00 90.00 374 ARG A O 1
ATOM 2793 N N . ALA A 1 375 ? 26.855 -5.201 -28.124 1.00 92.69 375 ALA A N 1
ATOM 2794 C CA . ALA A 1 375 ? 25.902 -4.439 -28.927 1.00 92.69 375 ALA A CA 1
ATOM 2795 C C . ALA A 1 375 ? 26.250 -2.944 -28.964 1.00 92.69 375 ALA A C 1
ATOM 2797 O O . ALA A 1 375 ? 26.325 -2.369 -30.049 1.00 92.69 375 ALA A O 1
ATOM 2798 N N . GLN A 1 376 ? 26.544 -2.340 -27.808 1.00 94.31 376 GLN A N 1
ATOM 2799 C CA . GLN A 1 376 ? 26.963 -0.938 -27.736 1.00 94.31 376 GLN A CA 1
ATOM 2800 C C . GLN A 1 376 ? 28.299 -0.709 -28.453 1.00 94.31 376 GLN A C 1
ATOM 2802 O O . GLN A 1 376 ? 28.419 0.222 -29.245 1.00 94.31 376 GLN A O 1
ATOM 2807 N N . LYS A 1 377 ? 29.286 -1.588 -28.227 1.00 93.94 377 LYS A N 1
ATOM 2808 C CA . LYS A 1 377 ? 30.611 -1.518 -28.874 1.00 93.94 377 LYS A CA 1
ATOM 2809 C C . LYS A 1 377 ? 30.530 -1.677 -30.393 1.00 93.94 377 LYS A C 1
ATOM 2811 O O . LYS A 1 377 ? 31.310 -1.069 -31.114 1.00 93.94 377 LYS A O 1
ATOM 2816 N N . ALA A 1 378 ? 29.559 -2.451 -30.874 1.00 92.56 378 ALA A N 1
ATOM 2817 C CA . ALA A 1 378 ? 29.272 -2.622 -32.293 1.00 92.56 378 ALA A CA 1
ATOM 2818 C C . ALA A 1 378 ? 28.431 -1.469 -32.885 1.00 92.56 378 ALA A C 1
ATOM 2820 O O . ALA A 1 378 ? 28.073 -1.491 -34.062 1.00 92.56 378 ALA A O 1
ATOM 2821 N N . GLY A 1 379 ? 28.118 -0.448 -32.081 1.00 94.00 379 GLY A N 1
ATOM 2822 C CA . GLY A 1 379 ? 27.435 0.763 -32.518 1.00 94.00 379 GLY A CA 1
ATOM 2823 C C . GLY A 1 379 ? 25.937 0.596 -32.753 1.00 94.00 379 GLY A C 1
ATOM 2824 O O . GLY A 1 379 ? 25.356 1.449 -33.429 1.00 94.00 379 GLY A O 1
ATOM 2825 N N . LEU A 1 380 ? 25.316 -0.467 -32.226 1.00 94.81 380 LEU A N 1
ATOM 2826 C CA . LEU A 1 380 ? 23.858 -0.583 -32.203 1.00 94.81 380 LEU A CA 1
ATOM 2827 C C . LEU A 1 380 ? 23.261 0.540 -31.349 1.00 94.81 380 LEU A C 1
ATOM 2829 O O . LEU A 1 380 ? 23.878 1.009 -30.387 1.00 94.81 380 LEU A O 1
ATOM 2833 N N . ARG A 1 381 ? 22.034 0.948 -31.678 1.00 94.50 381 ARG A N 1
ATOM 2834 C CA . ARG A 1 381 ? 21.235 1.916 -30.916 1.00 94.50 381 ARG A CA 1
ATOM 2835 C C . ARG A 1 381 ? 19.826 1.382 -30.663 1.00 94.50 381 ARG A C 1
ATOM 2837 O O . ARG A 1 381 ? 19.283 0.610 -31.452 1.00 94.50 381 ARG A O 1
ATOM 2844 N N . ALA A 1 382 ? 19.216 1.810 -29.558 1.00 90.12 382 ALA A N 1
ATOM 2845 C CA . ALA A 1 382 ? 17.786 1.601 -29.357 1.00 90.12 382 ALA A CA 1
ATOM 2846 C C . ALA A 1 382 ? 17.010 2.298 -30.490 1.00 90.12 382 ALA A C 1
ATOM 2848 O O . ALA A 1 382 ? 17.286 3.452 -30.816 1.00 90.12 382 ALA A O 1
ATOM 2849 N N . GLY A 1 383 ? 16.068 1.584 -31.102 1.00 87.00 383 GLY A N 1
ATOM 2850 C CA . GLY A 1 383 ? 15.329 2.010 -32.290 1.00 87.00 383 GLY A CA 1
ATOM 2851 C C . GLY A 1 383 ? 15.859 1.456 -33.617 1.00 87.00 383 GLY A C 1
ATOM 2852 O O . GLY A 1 383 ? 15.155 1.572 -34.619 1.00 87.00 383 GLY A O 1
ATOM 2853 N N . ASP A 1 384 ? 17.037 0.820 -33.647 1.00 93.44 384 ASP A N 1
ATOM 2854 C CA . ASP A 1 384 ? 17.530 0.142 -34.852 1.00 93.44 384 ASP A CA 1
ATOM 2855 C C . ASP A 1 384 ? 16.595 -1.013 -35.253 1.00 93.44 384 ASP A C 1
ATOM 2857 O O . ASP A 1 384 ? 16.151 -1.804 -34.413 1.00 93.44 384 ASP A O 1
ATOM 2861 N N . VAL A 1 385 ? 16.303 -1.129 -36.552 1.00 93.44 385 VAL A N 1
ATOM 2862 C CA . VAL A 1 385 ? 15.430 -2.174 -37.107 1.00 93.44 385 VAL A CA 1
ATOM 2863 C C . VAL A 1 385 ? 16.270 -3.278 -37.736 1.00 93.44 385 VAL A C 1
ATOM 2865 O O . VAL A 1 385 ? 16.974 -3.033 -38.714 1.00 93.44 385 VAL A O 1
ATOM 2868 N N . VAL A 1 386 ? 16.152 -4.506 -37.231 1.00 94.69 386 VAL A N 1
ATOM 2869 C CA . VAL A 1 386 ? 16.852 -5.680 -37.768 1.00 94.69 386 VAL A CA 1
ATOM 2870 C C . VAL A 1 386 ? 16.137 -6.171 -39.026 1.00 94.69 386 VAL A C 1
ATOM 2872 O O . VAL A 1 386 ? 14.990 -6.615 -38.977 1.00 94.69 386 VAL A O 1
ATOM 2875 N N . LYS A 1 387 ? 16.824 -6.088 -40.168 1.00 94.38 387 LYS A N 1
ATOM 2876 C CA . LYS A 1 387 ? 16.354 -6.573 -41.471 1.00 94.38 387 LYS A CA 1
ATOM 2877 C C . LYS A 1 387 ? 16.657 -8.053 -41.661 1.00 94.38 387 LYS A C 1
ATOM 2879 O O . LYS A 1 387 ? 15.759 -8.800 -42.036 1.00 94.38 387 LYS A O 1
ATOM 2884 N N . THR A 1 388 ? 17.886 -8.474 -41.366 1.00 95.25 388 THR A N 1
ATOM 2885 C CA . THR A 1 388 ? 18.319 -9.875 -41.483 1.00 95.25 388 THR A CA 1
ATOM 2886 C C . THR A 1 388 ? 19.301 -10.252 -40.379 1.00 95.25 388 THR A C 1
ATOM 2888 O O . THR A 1 388 ? 20.100 -9.423 -39.947 1.00 95.25 388 THR A O 1
ATOM 2891 N N . ILE A 1 389 ? 19.279 -11.520 -39.975 1.00 95.81 389 ILE A N 1
ATOM 2892 C CA . ILE A 1 389 ? 20.245 -12.161 -39.080 1.00 95.81 389 ILE A CA 1
ATOM 2893 C C . ILE A 1 389 ? 20.953 -13.235 -39.904 1.00 95.81 389 ILE A C 1
ATOM 2895 O O . ILE A 1 389 ? 20.306 -14.157 -40.395 1.00 95.81 389 ILE A O 1
ATOM 2899 N N . ASN A 1 390 ? 22.263 -13.093 -40.107 1.00 96.06 390 ASN A N 1
ATOM 2900 C CA . ASN A 1 390 ? 23.060 -13.951 -40.993 1.00 96.06 390 ASN A CA 1
ATOM 2901 C C . ASN A 1 390 ? 22.459 -14.059 -42.411 1.00 96.06 390 ASN A C 1
ATOM 2903 O O . ASN A 1 390 ? 22.406 -15.136 -42.997 1.00 96.06 390 ASN A O 1
ATOM 2907 N N . GLY A 1 391 ? 21.941 -12.944 -42.938 1.00 95.38 391 GLY A N 1
ATOM 2908 C CA . GLY A 1 391 ? 21.287 -12.880 -44.252 1.00 95.38 391 GLY A CA 1
ATOM 2909 C C . GLY A 1 391 ? 19.847 -13.410 -44.301 1.00 95.38 391 GLY A C 1
ATOM 2910 O O . GLY A 1 391 ? 19.180 -13.224 -45.314 1.00 95.38 391 GLY A O 1
ATOM 2911 N N . VAL A 1 392 ? 19.327 -13.999 -43.217 1.00 95.12 392 VAL A N 1
ATOM 2912 C CA . VAL A 1 392 ? 17.954 -14.530 -43.153 1.00 95.12 392 VAL A CA 1
ATOM 2913 C C . VAL A 1 392 ? 17.026 -13.543 -42.432 1.00 95.12 392 VAL A C 1
ATOM 2915 O O . VAL A 1 392 ? 17.386 -13.043 -41.361 1.00 95.12 392 VAL A O 1
ATOM 2918 N N . PRO A 1 393 ? 15.826 -13.236 -42.956 1.00 93.94 393 PRO A N 1
ATOM 2919 C CA . PRO A 1 393 ? 14.851 -12.416 -42.243 1.00 93.94 393 PRO A CA 1
ATOM 2920 C C . PRO A 1 393 ? 14.486 -13.028 -40.876 1.00 93.94 393 PRO A C 1
ATOM 2922 O O . PRO A 1 393 ? 14.181 -14.221 -40.798 1.00 93.94 393 PRO A O 1
ATOM 2925 N N . PRO A 1 394 ? 14.440 -12.247 -39.778 1.00 92.88 394 PRO A N 1
ATOM 2926 C CA . PRO A 1 394 ? 14.160 -12.813 -38.459 1.00 92.88 394 PRO A CA 1
ATOM 2927 C C . PRO A 1 394 ? 12.756 -13.432 -38.352 1.00 92.88 394 PRO A C 1
ATOM 2929 O O . PRO A 1 394 ? 12.540 -14.336 -37.549 1.00 92.88 394 PRO A O 1
ATOM 2932 N N . ALA A 1 395 ? 11.807 -12.978 -39.181 1.00 88.06 395 ALA A N 1
ATOM 2933 C CA . ALA A 1 395 ? 10.470 -13.559 -39.265 1.00 88.06 395 ALA A CA 1
ATOM 2934 C C . ALA A 1 395 ? 10.495 -15.020 -39.746 1.00 88.06 395 ALA A C 1
ATOM 2936 O O . ALA A 1 395 ? 9.714 -15.828 -39.245 1.00 88.06 395 ALA A O 1
ATOM 2937 N N . ASP A 1 396 ? 11.401 -15.367 -40.662 1.00 92.12 396 ASP A N 1
ATOM 2938 C CA . ASP A 1 396 ? 11.543 -16.734 -41.171 1.00 92.12 396 ASP A CA 1
ATOM 2939 C C . ASP A 1 396 ? 12.235 -17.620 -40.128 1.00 92.12 396 ASP A C 1
ATOM 2941 O O . ASP A 1 396 ? 11.732 -18.693 -39.799 1.00 92.12 396 ASP A O 1
ATOM 2945 N N . LEU A 1 397 ? 13.278 -17.103 -39.462 1.00 92.12 397 LEU A N 1
ATOM 2946 C CA . LEU A 1 397 ? 13.904 -17.776 -38.314 1.00 92.12 397 LEU A CA 1
ATOM 2947 C C . LEU A 1 397 ? 12.912 -18.042 -37.171 1.00 92.12 397 LEU A C 1
ATOM 2949 O O . LEU A 1 397 ? 12.997 -19.071 -36.503 1.00 92.12 397 LEU A O 1
ATOM 2953 N N . ALA A 1 398 ? 11.973 -17.125 -36.925 1.00 87.62 398 ALA A N 1
ATOM 2954 C CA . ALA A 1 398 ? 10.949 -17.298 -35.900 1.00 87.62 398 ALA A CA 1
ATOM 2955 C C . ALA A 1 398 ? 9.866 -18.306 -36.306 1.00 87.62 398 ALA A C 1
ATOM 2957 O O . ALA A 1 398 ? 9.429 -19.077 -35.455 1.00 87.62 398 ALA A O 1
ATOM 2958 N N . LYS A 1 399 ? 9.448 -18.331 -37.582 1.00 88.88 399 LYS A N 1
ATOM 2959 C CA . LYS A 1 399 ? 8.519 -19.351 -38.105 1.00 88.88 399 LYS A CA 1
ATOM 2960 C C . LYS A 1 399 ? 9.102 -20.758 -37.989 1.00 88.88 399 LYS A C 1
ATOM 2962 O O . LYS A 1 399 ? 8.370 -21.688 -37.677 1.00 88.88 399 LYS A O 1
ATOM 2967 N N . GLU A 1 400 ? 10.408 -20.894 -38.197 1.00 94.44 400 GLU A N 1
ATOM 2968 C CA . GLU A 1 400 ? 11.131 -22.163 -38.062 1.00 94.44 400 GLU A CA 1
ATOM 2969 C C . GLU A 1 400 ? 11.508 -22.510 -36.611 1.00 94.44 400 GLU A C 1
ATOM 2971 O O . GLU A 1 400 ? 12.103 -23.558 -36.374 1.00 94.44 400 GLU A O 1
ATOM 2976 N N . GLY A 1 401 ? 11.222 -21.639 -35.636 1.00 90.06 401 GLY A N 1
ATOM 2977 C CA . GLY A 1 401 ? 11.617 -21.837 -34.237 1.00 90.06 401 GLY A CA 1
ATOM 2978 C C . GLY A 1 401 ? 13.126 -21.721 -33.967 1.00 90.06 401 GLY A C 1
ATOM 2979 O O . GLY A 1 401 ? 13.553 -21.965 -32.846 1.00 90.06 401 GLY A O 1
ATOM 2980 N N . LYS A 1 402 ? 13.934 -21.309 -34.954 1.00 95.56 402 LYS A N 1
ATOM 2981 C CA . LYS A 1 402 ? 15.406 -21.221 -34.872 1.00 95.56 402 LYS A CA 1
ATOM 2982 C C . LYS A 1 402 ? 15.921 -19.908 -34.286 1.00 95.56 402 LYS A C 1
ATOM 2984 O O . LYS A 1 402 ? 17.094 -19.808 -33.934 1.00 95.56 402 LYS A O 1
ATOM 2989 N N . LEU A 1 403 ? 15.077 -18.878 -34.204 1.00 92.44 403 LEU A N 1
ATOM 2990 C CA . LEU A 1 403 ? 15.495 -17.551 -33.741 1.00 92.44 403 LEU A CA 1
ATOM 2991 C C . LEU A 1 403 ? 16.133 -17.562 -32.331 1.00 92.44 403 LEU A C 1
ATOM 2993 O O . LEU A 1 403 ? 17.191 -16.948 -32.182 1.00 92.44 403 LEU A O 1
ATOM 2997 N N . PRO A 1 404 ? 15.573 -18.252 -31.311 1.00 89.12 404 PRO A N 1
ATOM 2998 C CA . PRO A 1 404 ? 16.205 -18.333 -29.993 1.00 89.12 404 PRO A CA 1
ATOM 2999 C C . PRO A 1 404 ? 17.590 -18.987 -30.038 1.00 89.12 404 PRO A C 1
ATOM 3001 O O . PRO A 1 404 ? 18.510 -18.486 -29.398 1.00 89.12 404 PRO A O 1
ATOM 3004 N N . ASP A 1 405 ? 17.761 -20.048 -30.830 1.00 93.31 405 ASP A N 1
ATOM 3005 C CA . ASP A 1 405 ? 19.026 -20.784 -30.928 1.00 93.31 405 ASP A CA 1
ATOM 3006 C C . ASP A 1 405 ? 20.115 -19.957 -31.612 1.00 93.31 405 ASP A C 1
ATOM 3008 O O . ASP A 1 405 ? 21.249 -19.906 -31.136 1.00 93.31 405 ASP A O 1
ATOM 3012 N N . VAL A 1 406 ? 19.767 -19.243 -32.688 1.00 93.44 406 VAL A N 1
ATOM 3013 C CA . VAL A 1 406 ? 20.699 -18.338 -33.380 1.00 93.44 406 VAL A CA 1
ATOM 3014 C C . VAL A 1 406 ? 21.177 -17.226 -32.441 1.00 93.44 406 VAL A C 1
ATOM 3016 O O . VAL A 1 406 ? 22.362 -16.901 -32.430 1.00 93.44 406 VAL A O 1
ATOM 3019 N N . LEU A 1 407 ? 20.285 -16.662 -31.619 1.00 90.25 407 LEU A N 1
ATOM 3020 C CA . LEU A 1 407 ? 20.648 -15.614 -30.660 1.00 90.25 407 LEU A CA 1
ATOM 3021 C C . LEU A 1 407 ? 21.431 -16.160 -29.458 1.00 90.25 407 LEU A C 1
ATOM 3023 O O . LEU A 1 407 ? 22.386 -15.522 -29.019 1.00 90.25 407 LEU A O 1
ATOM 3027 N N . LYS A 1 408 ? 21.074 -17.344 -28.949 1.00 89.25 408 LYS A N 1
ATOM 3028 C CA . LYS A 1 408 ? 21.773 -18.001 -27.833 1.00 89.25 408 LYS A CA 1
ATOM 3029 C C . LYS A 1 408 ? 23.201 -18.395 -28.216 1.00 89.25 408 LYS A C 1
ATOM 3031 O O . LYS A 1 408 ? 24.121 -18.205 -27.424 1.00 89.25 408 LYS A O 1
ATOM 3036 N N . ASN A 1 409 ? 23.394 -18.873 -29.444 1.00 90.94 409 ASN A N 1
ATOM 3037 C CA . ASN A 1 409 ? 24.694 -19.319 -29.947 1.00 90.94 409 ASN A CA 1
ATOM 3038 C C . ASN A 1 409 ? 25.526 -18.189 -30.574 1.00 90.94 409 ASN A C 1
ATOM 3040 O O . ASN A 1 409 ? 26.696 -18.400 -30.889 1.00 90.94 409 ASN A O 1
ATOM 3044 N N . ALA A 1 410 ? 24.980 -16.974 -30.694 1.00 90.69 410 ALA A N 1
ATOM 3045 C CA . ALA A 1 410 ? 25.670 -15.821 -31.276 1.00 90.69 410 ALA A CA 1
ATOM 3046 C C . ALA A 1 410 ? 27.011 -15.499 -30.592 1.00 90.69 410 ALA A C 1
ATOM 3048 O O . ALA A 1 410 ? 27.931 -14.990 -31.232 1.00 90.69 410 ALA A O 1
ATOM 3049 N N . ALA A 1 411 ? 27.148 -15.805 -29.297 1.00 86.12 411 ALA A N 1
ATOM 3050 C CA . ALA A 1 411 ? 28.414 -15.655 -28.587 1.00 86.12 411 ALA A CA 1
ATOM 3051 C C . ALA A 1 411 ? 29.497 -16.616 -29.108 1.00 86.12 411 ALA A C 1
ATOM 3053 O O . ALA A 1 411 ? 30.654 -16.218 -29.185 1.00 86.12 411 ALA A O 1
ATOM 3054 N N . GLN A 1 412 ? 29.122 -17.836 -29.501 1.00 91.12 412 GLN A N 1
ATOM 3055 C CA . GLN A 1 412 ? 30.037 -18.906 -29.913 1.00 91.12 412 GLN A CA 1
ATOM 3056 C C . GLN A 1 412 ? 30.320 -18.910 -31.417 1.00 91.12 412 GLN A C 1
ATOM 3058 O O . GLN A 1 412 ? 31.448 -19.161 -31.825 1.00 91.12 412 GLN A O 1
ATOM 3063 N N . THR A 1 413 ? 29.313 -18.637 -32.251 1.00 93.12 413 THR A N 1
ATOM 3064 C CA . THR A 1 413 ? 29.444 -18.690 -33.720 1.00 93.12 413 THR A CA 1
ATOM 3065 C C . THR A 1 413 ? 29.664 -17.321 -34.352 1.00 93.12 413 THR A C 1
ATOM 3067 O O . THR A 1 413 ? 30.023 -17.222 -35.523 1.00 93.12 413 THR A O 1
ATOM 3070 N N . GLY A 1 414 ? 29.427 -16.257 -33.588 1.00 93.31 414 GLY A N 1
ATOM 3071 C CA . GLY A 1 414 ? 29.220 -14.927 -34.131 1.00 93.31 414 GLY A CA 1
ATOM 3072 C C . GLY A 1 414 ? 27.849 -14.772 -34.796 1.00 93.31 414 GLY A C 1
ATOM 3073 O O . GLY A 1 414 ? 27.128 -15.746 -35.037 1.00 93.31 414 GLY A O 1
ATOM 3074 N N . VAL A 1 415 ? 27.470 -13.524 -35.065 1.00 95.88 415 VAL A N 1
ATOM 3075 C CA . VAL A 1 415 ? 26.231 -13.180 -35.773 1.00 95.88 415 VAL A CA 1
ATOM 3076 C C . VAL A 1 415 ? 26.406 -11.885 -36.564 1.00 95.88 415 VAL A C 1
ATOM 3078 O O . VAL A 1 415 ? 27.041 -10.945 -36.093 1.00 95.88 415 VAL A O 1
ATOM 3081 N N . THR A 1 416 ? 25.837 -11.814 -37.763 1.00 96.38 416 THR A N 1
ATOM 3082 C CA . THR A 1 416 ? 25.773 -10.592 -38.571 1.00 96.38 416 THR A CA 1
ATOM 3083 C C . THR A 1 416 ? 24.345 -10.074 -38.585 1.00 96.38 416 THR A C 1
ATOM 3085 O O . THR A 1 416 ? 23.429 -10.768 -39.024 1.00 96.38 416 THR A O 1
ATOM 3088 N N . LEU A 1 417 ? 24.149 -8.848 -38.109 1.00 96.56 417 LEU A N 1
ATOM 3089 C CA . LEU A 1 417 ? 22.859 -8.169 -38.131 1.00 96.56 417 LEU A CA 1
ATOM 3090 C C . LEU A 1 417 ? 22.873 -7.111 -39.227 1.00 96.56 417 LEU A C 1
ATOM 3092 O O . LEU A 1 417 ? 23.633 -6.153 -39.128 1.00 96.56 417 LEU A O 1
ATOM 3096 N N . SER A 1 418 ? 22.010 -7.246 -40.231 1.00 96.00 418 SER A N 1
ATOM 3097 C CA . SER A 1 418 ? 21.750 -6.138 -41.151 1.00 96.00 418 SER A CA 1
ATOM 3098 C C . SER A 1 418 ? 20.673 -5.260 -40.539 1.00 96.00 418 SER A C 1
ATOM 3100 O O . SER A 1 418 ? 19.560 -5.734 -40.287 1.00 96.00 418 SER A O 1
ATOM 3102 N N . ILE A 1 419 ? 21.000 -4.005 -40.247 1.00 95.56 419 ILE A N 1
ATOM 3103 C CA . ILE A 1 419 ? 20.111 -3.079 -39.542 1.00 95.56 419 ILE A CA 1
ATOM 3104 C C . ILE A 1 419 ? 19.854 -1.818 -40.359 1.00 95.56 419 ILE A C 1
ATOM 3106 O O . ILE A 1 419 ? 20.723 -1.344 -41.089 1.00 95.56 419 ILE A O 1
ATOM 3110 N N . LYS A 1 420 ? 18.665 -1.238 -40.190 1.00 93.12 420 LYS A N 1
ATOM 3111 C CA . LYS A 1 420 ? 18.336 0.114 -40.652 1.00 93.12 420 LYS A CA 1
ATOM 3112 C C . LYS A 1 420 ? 18.144 1.012 -39.430 1.00 93.12 420 LYS A C 1
ATOM 3114 O O . LYS A 1 420 ? 17.229 0.774 -38.640 1.00 93.12 420 LYS A O 1
ATOM 3119 N N . SER A 1 421 ? 19.001 2.017 -39.289 1.00 91.94 421 SER A N 1
ATOM 3120 C CA . SER A 1 421 ? 18.880 3.060 -38.263 1.00 91.94 421 SER A CA 1
ATOM 3121 C C . SER A 1 421 ? 17.964 4.179 -38.773 1.00 91.94 421 SER A C 1
ATOM 3123 O O . SER A 1 421 ? 17.954 4.462 -39.969 1.00 91.94 421 SER A O 1
ATOM 3125 N N . GLY A 1 422 ? 17.165 4.805 -37.903 1.00 79.56 422 GLY A N 1
ATOM 3126 C CA . GLY A 1 422 ? 16.178 5.818 -38.323 1.00 79.56 422 GLY A CA 1
ATOM 3127 C C . GLY A 1 422 ? 16.793 7.061 -38.986 1.00 79.56 422 GLY A C 1
ATOM 3128 O O . GLY A 1 422 ? 16.173 7.694 -39.832 1.00 79.56 422 GLY A O 1
ATOM 3129 N N . ASP A 1 423 ? 18.037 7.371 -38.639 1.00 80.00 423 ASP A N 1
ATOM 3130 C CA . ASP A 1 423 ? 18.856 8.477 -39.131 1.00 80.00 423 ASP A CA 1
ATOM 3131 C C . ASP A 1 423 ? 19.664 8.138 -40.400 1.00 80.00 423 ASP A C 1
ATOM 3133 O O . ASP A 1 423 ? 20.255 9.036 -41.002 1.00 80.00 423 ASP A O 1
ATOM 3137 N N . GLN A 1 424 ? 19.685 6.872 -40.844 1.00 81.25 424 GLN A N 1
ATOM 3138 C CA . GLN A 1 424 ? 20.440 6.447 -42.027 1.00 81.25 424 GLN A CA 1
ATOM 3139 C C . GLN A 1 424 ? 19.558 5.712 -43.051 1.00 81.25 424 GLN A C 1
ATOM 3141 O O . GLN A 1 424 ? 18.964 4.678 -42.747 1.00 81.25 424 GLN A O 1
ATOM 3146 N N . PRO A 1 425 ? 19.501 6.181 -44.313 1.00 76.88 425 PRO A N 1
ATOM 3147 C CA . PRO A 1 425 ? 18.642 5.568 -45.325 1.00 76.88 425 PRO A CA 1
ATOM 3148 C C . PRO A 1 425 ? 19.137 4.189 -45.788 1.00 76.88 425 PRO A C 1
ATOM 3150 O O . PRO A 1 425 ? 18.330 3.373 -46.236 1.00 76.88 425 PRO A O 1
ATOM 3153 N N . LYS A 1 426 ? 20.444 3.909 -45.681 1.00 88.81 426 LYS A N 1
ATOM 3154 C CA . LYS A 1 426 ? 21.051 2.638 -46.100 1.00 88.81 426 LYS A CA 1
ATOM 3155 C C . LYS A 1 426 ? 21.177 1.676 -44.922 1.00 88.81 426 LYS A C 1
ATOM 3157 O O . LYS A 1 426 ? 21.583 2.077 -43.835 1.00 88.81 426 LYS A O 1
ATOM 3162 N N . ALA A 1 427 ? 20.850 0.406 -45.163 1.00 90.38 427 ALA A N 1
ATOM 3163 C CA . ALA A 1 427 ? 21.129 -0.652 -44.203 1.00 90.38 427 ALA A CA 1
ATOM 3164 C C . ALA A 1 427 ? 22.646 -0.818 -44.031 1.00 90.38 427 ALA A C 1
ATOM 3166 O O . ALA A 1 427 ? 23.402 -0.657 -44.992 1.00 90.38 427 ALA A O 1
ATOM 3167 N N . ARG A 1 428 ? 23.077 -1.130 -42.809 1.00 95.19 428 ARG A N 1
ATOM 3168 C CA . ARG A 1 428 ? 24.471 -1.443 -42.479 1.00 95.19 428 ARG A CA 1
ATOM 3169 C C . ARG A 1 428 ? 24.545 -2.784 -41.771 1.00 95.19 428 ARG A C 1
ATOM 3171 O O . ARG A 1 428 ? 23.648 -3.122 -40.999 1.00 95.19 428 ARG A O 1
ATOM 3178 N N . ASP A 1 429 ? 25.631 -3.506 -42.000 1.00 96.31 429 ASP A N 1
ATOM 3179 C CA . ASP A 1 429 ? 25.865 -4.786 -41.349 1.00 96.31 429 ASP A CA 1
ATOM 3180 C C . ASP A 1 429 ? 26.711 -4.594 -40.092 1.00 96.31 429 ASP A C 1
ATOM 3182 O O . ASP A 1 429 ? 27.758 -3.945 -40.106 1.00 96.31 429 ASP A O 1
ATOM 3186 N N . VAL A 1 430 ? 26.242 -5.170 -38.991 1.00 95.31 430 VAL A N 1
ATOM 3187 C CA . VAL A 1 430 ? 26.920 -5.181 -37.700 1.00 95.31 430 VAL A CA 1
ATOM 3188 C C . VAL A 1 430 ? 27.348 -6.608 -37.403 1.00 95.31 430 VAL A C 1
ATOM 3190 O O . VAL A 1 430 ? 26.513 -7.494 -37.211 1.00 95.31 430 VAL A O 1
ATOM 3193 N N . VAL A 1 431 ? 28.660 -6.836 -37.393 1.00 94.38 431 VAL A N 1
ATOM 3194 C CA . VAL A 1 431 ? 29.253 -8.161 -37.194 1.00 94.38 431 VAL A CA 1
ATOM 3195 C C . VAL A 1 431 ? 29.667 -8.336 -35.738 1.00 94.38 431 VAL A C 1
ATOM 3197 O O . VAL A 1 431 ? 30.512 -7.615 -35.211 1.00 94.38 431 VAL A O 1
ATOM 3200 N N . PHE A 1 432 ? 29.106 -9.351 -35.099 1.00 91.38 432 PHE A N 1
ATOM 3201 C CA . PHE A 1 432 ? 29.506 -9.828 -33.788 1.00 91.38 432 PHE A CA 1
ATOM 3202 C C . PHE A 1 432 ? 30.418 -11.032 -33.981 1.00 91.38 432 PHE A C 1
ATOM 3204 O O . PHE A 1 432 ? 29.940 -12.117 -34.279 1.00 91.38 432 PHE A O 1
ATOM 3211 N N . ALA A 1 433 ? 31.728 -10.861 -33.803 1.00 87.75 433 ALA A N 1
ATOM 3212 C CA . ALA A 1 433 ? 32.672 -11.981 -33.850 1.00 87.75 433 ALA A CA 1
ATOM 3213 C C . ALA A 1 433 ? 32.392 -13.021 -32.738 1.00 87.75 433 ALA A C 1
ATOM 3215 O O . ALA A 1 433 ? 31.835 -12.670 -31.699 1.00 87.75 433 ALA A O 1
ATOM 3216 N N . PRO A 1 434 ? 32.757 -14.296 -32.885 1.00 89.38 434 PRO A N 1
ATOM 3217 C CA . PRO A 1 434 ? 32.696 -15.230 -31.763 1.00 89.38 434 PRO A CA 1
ATOM 3218 C C . PRO A 1 434 ? 33.597 -14.757 -30.607 1.00 89.38 434 PRO A C 1
ATOM 3220 O O . PRO A 1 434 ? 34.660 -14.174 -30.838 1.00 89.38 434 PRO A O 1
ATOM 3223 N N . VAL A 1 435 ? 33.159 -14.963 -29.362 1.00 85.38 435 VAL A N 1
ATOM 3224 C CA . VAL A 1 435 ? 33.996 -14.752 -28.174 1.00 85.38 435 VAL A CA 1
ATOM 3225 C C . VAL A 1 435 ? 35.048 -15.855 -28.198 1.00 85.38 435 VAL A C 1
ATOM 3227 O O . VAL A 1 435 ? 34.705 -17.031 -28.127 1.00 85.38 435 VAL A O 1
ATOM 3230 N N . ARG A 1 436 ? 36.314 -15.485 -28.401 1.00 76.62 436 ARG A N 1
ATOM 3231 C CA . ARG A 1 436 ? 37.433 -16.404 -28.185 1.00 76.62 436 ARG A CA 1
ATOM 3232 C C . ARG A 1 436 ? 37.740 -16.367 -26.692 1.00 76.62 436 ARG A C 1
ATOM 3234 O O . ARG A 1 436 ? 38.002 -15.273 -26.191 1.00 76.62 436 ARG A O 1
ATOM 3241 N N . ASP A 1 437 ? 37.622 -17.519 -26.038 1.00 65.69 437 ASP A N 1
ATOM 3242 C CA . ASP A 1 437 ? 38.047 -17.714 -24.647 1.00 65.69 437 ASP A CA 1
ATOM 3243 C C . ASP A 1 437 ? 39.554 -17.475 -24.477 1.00 65.69 437 ASP A C 1
ATOM 3245 O O . ASP A 1 437 ? 40.319 -17.791 -25.427 1.00 65.69 437 ASP A O 1
#

Sequence (437 aa):
DTGETYFDPTEPAADRSPVVANEFAPVSQTDGANTTADTSPLPPLVTNEFAPALIALELATFALLACLLTFVNRFLGRFVPLDDLPKIGEHLLASVYFAGLLYALMRMTRAAALLTVSAPTLLIMGLALAAPMGAVLFSERAQIAAPAWLILTAGNLFLPVGVALIGTAVGRIIRHPNTLLAAAGFAIFFDIVVVTMGTVAVLTQTGSQLISAVSVGAGVALPQSSEKTWAIITGVTIGPADVLFLSVFFASIYLLRLEGAATFRWVFGLLLLALLEVEWVGLPVPALAPMGIAVLVANAKHARFTAQEKRDLKIGAVFAAVCAGIIVYQARAYGLREAARQLAEQKRRIGWEDIAPVGAAKIYVIMQILPDSRAQKAGLRAGDVVKTINGVPPADLAKEGKLPDVLKNAAQTGVTLSIKSGDQPKARDVVFAPVRD